Protein AF-A0A7W3X2L1-F1 (afdb_monomer_lite)

pLDDT: mean 86.13, std 17.61, range [21.73, 98.69]

Radius of gyration: 30.42 Å; chains: 1; bounding box: 72×75×90 Å

Foldseek 3Di:
DDDDDPDPPDADAPDPVVDPQDDLVRLVVLLVVCLPDFFWKFKAQDDDPDPQAHEYEFEFDFVDQCSLSSSVSVVVCQQPDDPPDPDHHFYWYDYNVGMIIGGVVVCVVVVHWGLKIFGFKAWFLDQVRRVCSRCVSSVNNVDDDDDDDDDDDTSVSLSVVVSVVSVCLQLCHDPVLFFRPADFAPAWDKDKRKDFQDDVHDRTTMMIIIITGIPHHDAFAFLDFQQKAKAKDFAQDLVRLLVRLVVLLVCLVPDDDRLSVLVSRLVRLVVCVVCVVNGPFMWMFIGRHSVRSSVRSVVVSVQSVPDDPPDWDWDADLRQTTFTPAFCQVFFFEEEAEDQDLQFAPFCRCVCRNVVVLVSVVSVQARLCLQQVVCLRHPDPVNCVVVVHDPVCSRCSSVPDASLSSLSNSLSLLQSLLCCCCPVWVFDGLEYEYDQSRLLSRCLRQQWFPRSNVVSVVSVPDCVRPPCFFDVVVLLCVVVQWAHCVGDDGDDDDDHTDDAQKWKWKWQAACVLQVVLCVVQVQKDFQEAFFRITIIIGRPVSNVVSCVVSVIDTDTPRDRGCWQHQSLVSCLVVQLVSQLGDTDPDHPPSYFYQAQPDLGRFDSDSNRSSNRSSCSGNHRGYVLLSLLSSVLVGHAEYEHSGAACPNQVSSVSSVVVCPSVVPRDDDDDHHHYQYLHHPPDDNSSSNSSRVSSSVSSVNRIDCVSVSSSSVVNSVCVVVVVPPVSPPPDPPPSDPDPDD

Secondary structure (DSSP, 8-state):
--------TTS-B--GGGSPPPPHHHHHHHHHHHHTS---EEEESS----TTSEEEEE---SSSTTHHHHHHHHHHHHTTS---STTPPPEEEEETTTEEEEEHHHHHHTT---SEEEEEEEEESSHHHHHHHHHHHTT-TT--PPP-----SSHHHHHHHHHHHHHHHHHTB-TTSSSB----TTPPPEEEEEEEPPSS--S--EEEEEEEE-S---PPPPS-BTTBEEEEEEESSHHHHHHHHHHHHHHHHT--SHHHHHHHHHHHHHHHHHHGGG-SEEEEEEESSHHHHHHHHHHHHHHHHTSPTTSPPEEE-TT--EEESS--TTS-EEEEE--TT---TTTTTTHHHHSHHHHHHHHHHS-HHHHHTHHHHS--HHHHHHTT--GGGGGGHHHHS-HHHHHHHHHHHHHHHHHIIIIIS----SEEEESTTHHHHHHHHTT-BS-TTHHHHHHHH-HIIIIISSTT-HHHHHHTTPPPTT--SSS-SSS-PPP--EEEEEES--HHHHHHHHTT-TTEEEEEEETTEEEEEEEHHHHHHHHHHTT--EEE------TTSGGGGGGHHHHHHHH--PBPSS--TTSEEE-SS-SSPPP-SHHHHHHHHHHHHHSPEEHHHHHHHHHHTT--EEEE-SSSSHHHHHHHHHHHH-TTTTTSSSS----EEEES--TTS-HHHHHHHHHHHHHHTT-----HHHHHHHHHHHHHHHTT--STT--S-----------

Sequence (739 aa):
MNLSPHVATGGALIDTAASKALSAAQLVDAVKARQVLPLRIAVLLKAPNMPEADMQFVTVDNSHKLGFEQALATAAKLLSAPEIEANQKCVIINLADTLWLLPALDAAKNALHPHAFINGVGIAANSQDAVNQALVHAKRAHLKPKVLQVNCECAKDKLRRLAALVTAIAQRQTLDGAEYWFCDFHQSRVAAFSNTFTQTAPQDAHQAIILTQGSAVIAAKPLLNQDRLWLPLGAESVNNLQAKLASTARIFSGLSTPLEGLNAIKRALSEYQANSASAPLTAVVMATSFAALKAELNAMAQFIEASEPNAPISYKTPAGSCFTSQPLGEQGLSFVYPGVGTVYPNMFKHLGHAFPALYSEFEKQGDLQAMLQSQLIYPTADENAANGKTSAAANVTAQSMSLSELAISGVGISYMLTKLLEKEFNIKPKLALGYSMGEASMWASLNVWQQPHSLIDATQTSSLFTQDISGALNCVRKDWQLTQANGQTGGHTNGQADEIVWNSFVTRATPNELTPHLKDFPRAYIAIIQGDTCVVAGCEASCKAMLKQAGKRGIASNKVTAMHTPPAMQIIEQVKQFYHQPLMANLPSEIKFITATEAEPIMLNPDAIAQSIADTFCHQLDFTQLIAKAYHHGSRLFVEIGADRQTSTLIDKILASQAPLQNVNNQPSPAHAIAINAKGADESISLLKCLAQLLSHRVSMSFAPFMDSIEQAIEGLSLGLDADLSQAAAHLISEGEPH

Structure (mmCIF, N/CA/C/O backbone):
data_AF-A0A7W3X2L1-F1
#
_entry.id   AF-A0A7W3X2L1-F1
#
loop_
_atom_site.group_PDB
_atom_site.id
_atom_site.type_symbol
_atom_site.label_atom_id
_atom_site.label_alt_id
_atom_site.label_comp_id
_atom_site.label_asym_id
_atom_site.label_entity_id
_atom_site.label_seq_id
_atom_site.pdbx_PDB_ins_code
_atom_site.Cartn_x
_atom_site.Cartn_y
_atom_site.Cartn_z
_atom_site.occupancy
_atom_site.B_iso_or_equiv
_atom_site.auth_seq_id
_atom_site.auth_comp_id
_atom_site.auth_asym_id
_atom_site.auth_atom_id
_atom_site.pdbx_PDB_model_num
ATOM 1 N N . MET A 1 1 ? -12.251 -13.230 33.558 1.00 28.59 1 MET A N 1
ATOM 2 C CA . MET A 1 1 ? -12.272 -12.773 34.965 1.00 28.59 1 MET A CA 1
ATOM 3 C C . MET A 1 1 ? -13.423 -11.797 35.108 1.00 28.59 1 MET A C 1
ATOM 5 O O . MET A 1 1 ? -13.534 -10.919 34.264 1.00 28.59 1 MET A O 1
ATOM 9 N N . ASN A 1 2 ? -14.293 -11.992 36.101 1.00 22.38 2 ASN A N 1
ATOM 10 C CA . ASN A 1 2 ? -15.423 -11.106 36.389 1.00 22.38 2 ASN A CA 1
ATOM 11 C C . ASN A 1 2 ? -14.915 -9.695 36.713 1.00 22.38 2 ASN A C 1
ATOM 13 O O . ASN A 1 2 ? -14.317 -9.493 37.767 1.00 22.38 2 ASN A O 1
ATOM 17 N N . LEU A 1 3 ? -15.152 -8.739 35.816 1.00 23.78 3 LEU A N 1
ATOM 18 C CA . LEU A 1 3 ? -14.972 -7.318 36.091 1.00 23.78 3 LEU A CA 1
ATOM 19 C C . LEU A 1 3 ? -16.314 -6.758 36.560 1.00 23.78 3 LEU A C 1
ATOM 21 O O . LEU A 1 3 ? -17.228 -6.534 35.770 1.00 23.78 3 LEU A O 1
ATOM 25 N N . SER A 1 4 ? -16.426 -6.565 37.870 1.00 21.73 4 SER A N 1
ATOM 26 C CA . SER A 1 4 ? -17.422 -5.677 38.462 1.00 21.73 4 SER A CA 1
ATOM 27 C C . SER A 1 4 ? -17.209 -4.250 37.931 1.00 21.73 4 SER A C 1
ATOM 29 O O . SER A 1 4 ? -16.056 -3.840 37.768 1.00 21.73 4 SER A O 1
ATOM 31 N N . PRO A 1 5 ? -18.272 -3.465 37.685 1.00 26.50 5 PRO A N 1
ATOM 32 C CA . PRO A 1 5 ? -18.123 -2.078 37.271 1.00 26.50 5 PRO A CA 1
ATOM 33 C C . PRO A 1 5 ? -17.517 -1.278 38.427 1.00 26.50 5 PRO A C 1
ATOM 35 O O . PRO A 1 5 ? -18.118 -1.143 39.495 1.00 26.50 5 PRO A O 1
ATOM 38 N N . HIS A 1 6 ? -16.309 -0.754 38.224 1.00 24.73 6 HIS A N 1
ATOM 39 C CA . HIS A 1 6 ? -15.724 0.229 39.125 1.00 24.73 6 HIS A CA 1
ATOM 40 C C . HIS A 1 6 ? -16.524 1.528 38.985 1.00 24.73 6 HIS A C 1
ATOM 42 O O . HIS A 1 6 ? -16.328 2.307 38.056 1.00 24.73 6 HIS A O 1
ATOM 48 N N . VAL A 1 7 ? -17.457 1.746 39.909 1.00 29.02 7 VAL A N 1
ATOM 49 C CA . VAL A 1 7 ? -18.088 3.049 40.110 1.00 29.02 7 VAL A CA 1
ATOM 50 C C . VAL A 1 7 ? -17.013 3.978 40.668 1.00 29.02 7 VAL A C 1
ATOM 52 O O . VAL A 1 7 ? -16.600 3.844 41.819 1.00 29.02 7 VAL A O 1
ATOM 55 N N . ALA A 1 8 ? -16.532 4.906 39.843 1.00 30.14 8 ALA A N 1
ATOM 56 C CA . ALA A 1 8 ? -15.744 6.040 40.299 1.00 30.14 8 ALA A CA 1
ATOM 57 C C . ALA A 1 8 ? -16.680 7.006 41.046 1.00 30.14 8 ALA A C 1
ATOM 59 O O . ALA A 1 8 ? -17.312 7.881 40.458 1.00 30.14 8 ALA A O 1
ATOM 60 N N . THR A 1 9 ? -16.827 6.812 42.354 1.00 33.28 9 THR A N 1
ATOM 61 C CA . THR A 1 9 ? -17.547 7.742 43.228 1.00 33.28 9 THR A CA 1
ATOM 62 C C . THR A 1 9 ? -16.667 8.965 43.487 1.00 33.28 9 THR A C 1
ATOM 64 O O . THR A 1 9 ? -15.757 8.903 44.314 1.00 33.28 9 THR A O 1
ATOM 67 N N . GLY A 1 10 ? -16.919 10.064 42.771 1.00 31.48 10 GLY A N 1
ATOM 68 C CA . GLY A 1 10 ? -16.218 11.335 42.998 1.00 31.48 10 GLY A CA 1
ATOM 69 C C . GLY A 1 10 ? -16.688 12.555 42.193 1.00 31.48 10 GLY A C 1
ATOM 70 O O . GLY A 1 10 ? -16.248 13.655 42.506 1.00 31.48 10 GLY A O 1
ATOM 71 N N . GLY A 1 11 ? -17.570 12.410 41.196 1.00 35.81 11 GLY A N 1
ATOM 72 C CA . GLY A 1 11 ? -18.118 13.539 40.426 1.00 35.81 11 GLY A CA 1
ATOM 73 C C . GLY A 1 11 ? -19.521 13.940 40.887 1.00 35.81 11 GLY A C 1
ATOM 74 O O . GLY A 1 11 ? -20.349 13.076 41.183 1.00 35.81 11 GLY A O 1
ATOM 75 N N . ALA A 1 12 ? -19.808 15.242 40.940 1.00 43.69 12 ALA A N 1
ATOM 76 C CA . ALA A 1 12 ? -21.160 15.737 41.177 1.00 43.69 12 ALA A CA 1
ATOM 77 C C . ALA A 1 12 ? -22.037 15.452 39.942 1.00 43.69 12 ALA A C 1
ATOM 79 O O . ALA A 1 12 ? -21.811 15.996 38.863 1.00 43.69 12 ALA A O 1
ATOM 80 N N . LEU A 1 13 ? -23.045 14.591 40.093 1.00 38.22 13 LEU A N 1
ATOM 81 C CA . LEU A 1 13 ? -24.112 14.434 39.104 1.00 38.22 13 LEU A CA 1
ATOM 82 C C . LEU A 1 13 ? -24.978 15.696 39.138 1.00 38.22 13 LEU A C 1
ATOM 84 O O . LEU A 1 13 ? -25.755 15.893 40.073 1.00 38.22 13 LEU A O 1
ATOM 88 N N . ILE A 1 14 ? -24.849 16.560 38.132 1.00 49.09 14 ILE A N 1
ATOM 89 C CA . ILE A 1 14 ? -25.796 17.658 37.944 1.00 49.09 14 ILE A CA 1
ATOM 90 C C . ILE A 1 14 ? -27.013 17.073 37.235 1.00 49.09 14 ILE A C 1
ATOM 92 O O . ILE A 1 14 ? -27.056 16.947 36.012 1.00 49.09 14 ILE A O 1
ATOM 96 N N . ASP A 1 15 ? -28.008 16.694 38.031 1.00 41.50 15 ASP A N 1
ATOM 97 C CA . ASP A 1 15 ? -29.305 16.299 37.511 1.00 41.50 15 ASP A CA 1
ATOM 98 C C . ASP A 1 15 ? -29.959 17.522 36.847 1.00 41.50 15 ASP A C 1
ATOM 100 O O . ASP A 1 15 ? -30.274 18.528 37.494 1.00 41.50 15 ASP A O 1
ATOM 104 N N . THR A 1 16 ? -30.143 17.459 35.526 1.00 44.12 16 THR A N 1
ATOM 105 C CA . THR A 1 16 ? -30.768 18.521 34.716 1.00 44.12 16 THR A CA 1
ATOM 106 C C . THR A 1 16 ? -32.163 18.926 35.214 1.00 44.12 16 THR A C 1
ATOM 108 O O . THR A 1 16 ? -32.656 19.990 34.845 1.00 44.12 16 THR A O 1
ATOM 111 N N . ALA A 1 17 ? -32.771 18.137 36.105 1.00 39.47 17 ALA A N 1
ATOM 112 C CA . ALA A 1 17 ? -34.051 18.417 36.743 1.00 39.47 17 ALA A CA 1
ATOM 113 C C . ALA A 1 17 ? -34.069 19.677 37.643 1.00 39.47 17 ALA A C 1
ATOM 115 O O . ALA A 1 17 ? -35.147 20.218 37.888 1.00 39.47 17 ALA A O 1
ATOM 116 N N . ALA A 1 18 ? -32.921 20.186 38.118 1.00 41.12 18 ALA A N 1
ATOM 117 C CA . ALA A 1 18 ? -32.883 21.329 39.046 1.00 41.12 18 ALA A CA 1
ATOM 118 C C . ALA A 1 18 ? -32.762 22.716 38.373 1.00 41.12 18 ALA A C 1
ATOM 120 O O . ALA A 1 18 ? -32.971 23.739 39.030 1.00 41.12 18 ALA A O 1
ATOM 121 N N . SER A 1 19 ? -32.465 22.788 37.068 1.00 54.69 19 SER A N 1
ATOM 122 C CA . SER A 1 19 ? -32.451 24.047 36.308 1.00 54.69 19 SER A CA 1
ATOM 123 C C . SER A 1 19 ? -33.634 24.089 35.348 1.00 54.69 19 SER A C 1
ATOM 125 O O . SER A 1 19 ? -33.839 23.156 34.576 1.00 54.69 19 SER A O 1
ATOM 127 N N . LYS A 1 20 ? -34.428 25.162 35.379 1.00 68.19 20 LYS A N 1
ATOM 128 C CA . LYS A 1 20 ? -35.581 25.310 34.482 1.00 68.19 20 LYS A CA 1
ATOM 129 C C . LYS A 1 20 ? -35.123 25.195 33.022 1.00 68.19 20 LYS A C 1
ATOM 131 O O . LYS A 1 20 ? -34.304 25.997 32.577 1.00 68.19 20 LYS A O 1
ATOM 136 N N . ALA A 1 21 ? -35.670 24.216 32.300 1.00 78.31 21 ALA A N 1
ATOM 137 C CA . ALA A 1 21 ? -35.414 23.998 30.880 1.00 78.31 21 ALA A CA 1
ATOM 138 C C . ALA A 1 21 ? -35.566 25.303 30.077 1.00 78.31 21 ALA A C 1
ATOM 140 O O . ALA A 1 21 ? -36.568 26.014 30.206 1.00 78.31 21 ALA A O 1
ATOM 141 N N . LEU A 1 22 ? -34.559 25.618 29.256 1.00 83.44 22 LEU A N 1
ATOM 142 C CA . LEU A 1 22 ? -34.570 26.802 28.399 1.00 83.44 22 LEU A CA 1
ATOM 143 C C . LEU A 1 22 ? -35.636 26.663 27.306 1.00 83.44 22 LEU A C 1
ATOM 145 O O . LEU A 1 22 ? -35.807 25.591 26.715 1.00 83.44 22 LEU A O 1
ATOM 149 N N . SER A 1 23 ? -36.327 27.765 27.010 1.00 86.25 23 SER A N 1
ATOM 150 C CA . SER A 1 23 ? -37.211 27.858 25.847 1.00 86.25 23 SER A CA 1
ATOM 151 C C . SER A 1 23 ? -36.409 27.822 24.539 1.00 86.25 23 SER A C 1
ATOM 153 O O . SER A 1 23 ? -35.204 28.079 24.527 1.00 86.25 23 SER A O 1
ATOM 155 N N . ALA A 1 24 ? -37.076 27.558 23.410 1.00 83.06 24 ALA A N 1
ATOM 156 C CA . ALA A 1 24 ? -36.426 27.582 22.096 1.00 83.06 24 ALA A CA 1
ATOM 157 C C . ALA A 1 24 ? -35.736 28.932 21.811 1.00 83.06 24 ALA A C 1
ATOM 159 O O . ALA A 1 24 ? -34.599 28.948 21.356 1.00 83.06 24 ALA A O 1
ATOM 160 N N . ALA A 1 25 ? -36.378 30.057 22.151 1.00 85.31 25 ALA A N 1
ATOM 161 C CA . ALA A 1 25 ? -35.789 31.389 21.998 1.00 85.31 25 ALA A CA 1
ATOM 162 C C . ALA A 1 25 ? -34.544 31.583 22.883 1.00 85.31 25 ALA A C 1
ATOM 164 O O . ALA A 1 25 ? -33.530 32.087 22.419 1.00 85.31 25 ALA A O 1
ATOM 165 N N . GLN A 1 26 ? -34.577 31.101 24.129 1.00 88.44 26 GLN A N 1
ATOM 166 C CA . GLN A 1 26 ? -33.418 31.184 25.023 1.00 88.44 26 GLN A CA 1
ATOM 167 C C . GLN A 1 26 ? -32.245 30.314 24.549 1.00 88.44 26 GLN A C 1
ATOM 169 O O . GLN A 1 26 ? -31.091 30.694 24.729 1.00 88.44 26 GLN A O 1
ATOM 174 N N . LEU A 1 27 ? -32.518 29.157 23.935 1.00 87.94 27 LEU A N 1
ATOM 175 C CA . LEU A 1 27 ? -31.484 28.331 23.304 1.00 87.94 27 LEU A CA 1
ATOM 176 C C . LEU A 1 27 ? -30.886 29.028 22.078 1.00 87.94 27 LEU A C 1
ATOM 178 O O . LEU A 1 27 ? -29.668 29.011 21.909 1.00 87.94 27 LEU A O 1
ATOM 182 N N . VAL A 1 28 ? -31.721 29.681 21.263 1.00 87.88 28 VAL A N 1
ATOM 183 C CA . VAL A 1 28 ? -31.266 30.494 20.126 1.00 87.88 28 VAL A CA 1
ATOM 184 C C . VAL A 1 28 ? -30.318 31.593 20.604 1.00 87.88 28 VAL A C 1
ATOM 186 O O . VAL A 1 28 ? -29.202 31.706 20.096 1.00 87.88 28 VAL A O 1
ATOM 189 N N . ASP A 1 29 ? -30.717 32.350 21.625 1.00 88.56 29 ASP A N 1
ATOM 190 C CA . ASP A 1 29 ? -29.898 33.419 22.201 1.00 88.56 29 ASP A CA 1
ATOM 191 C C . ASP A 1 29 ? -28.593 32.881 22.804 1.00 88.56 29 ASP A C 1
ATOM 193 O O . ASP A 1 29 ? -27.534 33.489 22.637 1.00 88.56 29 ASP A O 1
ATOM 197 N N . ALA A 1 30 ? -28.633 31.703 23.438 1.00 87.62 30 ALA A N 1
ATOM 198 C CA . ALA A 1 30 ? -27.438 31.045 23.958 1.00 87.62 30 ALA A CA 1
ATOM 199 C C . ALA A 1 30 ? -26.441 30.689 22.841 1.00 87.62 30 ALA A C 1
ATOM 201 O O . ALA A 1 30 ? -25.240 30.892 23.017 1.00 87.62 30 ALA A O 1
ATOM 202 N N . VAL A 1 31 ? -26.907 30.207 21.683 1.00 88.00 31 VAL A N 1
ATOM 203 C CA . VAL A 1 31 ? -26.037 29.939 20.522 1.00 88.00 31 VAL A CA 1
ATOM 204 C C . VAL A 1 31 ? -25.499 31.243 19.925 1.00 88.00 31 VAL A C 1
ATOM 206 O O . VAL A 1 31 ? -24.300 31.329 19.650 1.00 88.00 31 VAL A O 1
ATOM 209 N N . LYS A 1 32 ? -26.331 32.285 19.789 1.00 88.69 32 LYS A N 1
ATOM 210 C CA . LYS A 1 32 ? -25.902 33.611 19.296 1.00 88.69 32 LYS A CA 1
ATOM 211 C C . LYS A 1 32 ? -24.817 34.227 20.179 1.00 88.69 32 LYS A C 1
ATOM 213 O O . LYS A 1 32 ? -23.810 34.712 19.668 1.00 88.69 32 LYS A O 1
ATOM 218 N N . ALA A 1 33 ? -24.956 34.124 21.501 1.00 87.75 33 ALA A N 1
ATOM 219 C CA . ALA A 1 33 ? -23.940 34.577 22.451 1.00 87.75 33 ALA A CA 1
ATOM 220 C C . ALA A 1 33 ? -22.600 33.830 22.300 1.00 87.75 33 ALA A C 1
ATOM 222 O O . ALA A 1 33 ? -21.547 34.365 22.639 1.00 87.75 33 ALA A O 1
ATOM 223 N N . ARG A 1 34 ? -22.609 32.601 21.769 1.00 85.44 34 ARG A N 1
ATOM 224 C CA . ARG A 1 34 ? -21.389 31.836 21.467 1.00 85.44 34 ARG A CA 1
ATOM 225 C C . ARG A 1 34 ? -20.758 32.184 20.139 1.00 85.44 34 ARG A C 1
ATOM 227 O O . ARG A 1 34 ? -19.545 32.080 20.019 1.00 85.44 34 ARG A O 1
ATOM 234 N N . GLN A 1 35 ? -21.553 32.605 19.166 1.00 85.94 35 GLN A N 1
ATOM 235 C CA . GLN A 1 35 ? -21.074 32.956 17.833 1.00 85.94 35 GLN A CA 1
ATOM 236 C C . GLN A 1 35 ? -20.128 34.170 17.830 1.00 85.94 35 GLN A C 1
ATOM 238 O O . GLN A 1 35 ? -19.362 34.348 16.889 1.00 85.94 35 GLN A O 1
ATOM 243 N N . VAL A 1 36 ? -20.164 34.989 18.886 1.00 84.44 36 VAL A N 1
ATOM 244 C CA . VAL A 1 36 ? -19.294 36.164 19.055 1.00 84.44 36 VAL A CA 1
ATOM 245 C C . VAL A 1 36 ? -17.996 35.873 19.821 1.00 84.44 36 VAL A C 1
ATOM 247 O O . VAL A 1 36 ? -17.160 36.763 19.955 1.00 84.44 36 VAL A O 1
ATOM 250 N N . LEU A 1 37 ? -17.807 34.650 20.331 1.00 82.06 37 LEU A N 1
ATOM 251 C CA . LEU A 1 37 ? -16.634 34.254 21.115 1.00 82.06 37 LEU A CA 1
ATOM 252 C C . LEU A 1 37 ? -15.780 33.248 20.337 1.00 82.06 37 LEU A C 1
ATOM 254 O O . LEU A 1 37 ? -16.338 32.347 19.718 1.00 82.06 37 LEU A O 1
ATOM 258 N N . PRO A 1 38 ? -14.437 33.314 20.415 1.00 77.62 38 PRO A N 1
ATOM 259 C CA . PRO A 1 38 ? -13.596 32.285 19.821 1.00 77.62 38 PRO A CA 1
ATOM 260 C C . PRO A 1 38 ? -13.904 30.926 20.459 1.00 77.62 38 PRO A C 1
ATOM 262 O O . PRO A 1 38 ? -13.758 30.742 21.667 1.00 77.62 38 PRO A O 1
ATOM 265 N N . LEU A 1 39 ? -14.315 29.964 19.636 1.00 83.56 39 LEU A N 1
ATOM 266 C CA . LEU A 1 39 ? -14.680 28.625 20.082 1.00 83.56 39 LEU A CA 1
ATOM 267 C C . LEU A 1 39 ? -13.577 27.630 19.721 1.00 83.56 39 LEU A C 1
ATOM 269 O O . LEU A 1 39 ? -13.224 27.498 18.552 1.00 83.56 39 LEU A O 1
ATOM 273 N N . ARG A 1 40 ? -13.029 26.939 20.726 1.00 87.31 40 ARG A N 1
ATOM 274 C CA . ARG A 1 40 ? -12.142 25.779 20.546 1.00 87.31 40 ARG A CA 1
ATOM 275 C C . ARG A 1 40 ? -12.368 24.777 21.669 1.00 87.31 40 ARG A C 1
ATOM 277 O O . ARG A 1 40 ? -11.725 24.848 22.716 1.00 87.31 40 ARG A O 1
ATOM 284 N N . ILE A 1 41 ? -13.295 23.853 21.453 1.00 94.69 41 ILE A N 1
ATOM 285 C CA . ILE A 1 41 ? -13.594 22.781 22.409 1.00 94.69 41 ILE A CA 1
ATOM 286 C C . ILE A 1 41 ? -12.997 21.489 21.863 1.00 94.69 41 ILE A C 1
ATOM 288 O O . ILE A 1 41 ? -13.324 21.083 20.749 1.00 94.69 41 ILE A O 1
ATOM 292 N N . ALA A 1 42 ? -12.116 20.858 22.633 1.00 96.25 42 ALA A N 1
ATOM 293 C CA . ALA A 1 42 ? -11.608 19.529 22.333 1.00 96.25 42 ALA A CA 1
ATOM 294 C C . ALA A 1 42 ? -12.703 18.487 22.595 1.00 96.25 42 ALA A C 1
ATOM 296 O O . ALA A 1 42 ? -13.386 18.541 23.616 1.00 96.25 42 ALA A O 1
ATOM 297 N N . VAL A 1 43 ? -12.856 17.545 21.664 1.00 97.19 43 VAL A N 1
ATOM 298 C CA . VAL A 1 43 ? -13.843 16.464 21.731 1.00 97.19 43 VAL A CA 1
ATOM 299 C C . VAL A 1 43 ? -13.121 15.122 21.745 1.00 97.19 43 VAL A C 1
ATOM 301 O O . VAL A 1 43 ? -12.318 14.832 20.851 1.00 97.19 43 VAL A O 1
ATOM 304 N N . LEU A 1 44 ? -13.409 14.293 22.748 1.00 96.06 44 LEU A N 1
ATOM 305 C CA . LEU A 1 44 ? -12.866 12.946 22.880 1.00 96.06 44 LEU A CA 1
ATOM 306 C C . LEU A 1 44 ? -13.980 11.896 22.929 1.00 96.06 44 LEU A C 1
ATOM 308 O O . LEU A 1 44 ? -15.035 12.114 23.519 1.00 96.06 44 LEU A O 1
ATOM 312 N N . LEU A 1 45 ? -13.711 10.739 22.318 1.00 93.00 45 LEU A N 1
ATOM 313 C CA . LEU A 1 45 ? -14.589 9.560 22.345 1.00 93.00 45 LEU A CA 1
ATOM 314 C C . LEU A 1 45 ? -14.370 8.683 23.588 1.00 93.00 45 LEU A C 1
ATOM 316 O O . LEU A 1 45 ? -15.192 7.829 23.896 1.00 93.00 45 LEU A O 1
ATOM 320 N N . LYS A 1 46 ? -13.252 8.878 24.295 1.00 90.81 46 LYS A N 1
ATOM 321 C CA . LYS A 1 46 ? -12.890 8.157 25.520 1.00 90.81 46 LYS A CA 1
ATOM 322 C C . LYS A 1 46 ? -12.579 9.154 26.630 1.00 90.81 46 LYS A C 1
ATOM 324 O O . LYS A 1 46 ? -12.164 10.280 26.344 1.00 90.81 46 LYS A O 1
ATOM 329 N N . ALA A 1 47 ? -12.760 8.720 27.875 1.00 91.00 47 ALA A N 1
ATOM 330 C CA . ALA A 1 47 ? -12.445 9.527 29.044 1.00 91.00 47 ALA A CA 1
ATOM 331 C C . ALA A 1 47 ? -10.963 9.956 29.016 1.00 91.00 47 ALA A C 1
ATOM 333 O O . ALA A 1 47 ? -10.093 9.100 28.830 1.00 91.00 47 ALA A O 1
ATOM 334 N N . PRO A 1 48 ? -10.654 11.254 29.172 1.00 90.19 48 PRO A N 1
ATOM 335 C CA . PRO A 1 48 ? -9.275 11.718 29.253 1.00 90.19 48 PRO A CA 1
ATOM 336 C C . PRO A 1 48 ? -8.631 11.274 30.571 1.00 90.19 48 PRO A C 1
ATOM 338 O O . PRO A 1 48 ? -9.258 11.315 31.630 1.00 90.19 48 PRO A O 1
ATOM 341 N N . ASN A 1 49 ? -7.353 10.896 30.520 1.00 88.38 49 ASN A N 1
ATOM 342 C CA . ASN A 1 49 ? -6.580 10.583 31.719 1.00 88.38 49 ASN A CA 1
ATOM 343 C C . ASN A 1 49 ? -6.131 11.879 32.419 1.00 88.38 49 ASN A C 1
ATOM 345 O O . ASN A 1 49 ? -5.008 12.339 32.228 1.00 88.38 49 ASN A O 1
ATOM 349 N N . MET A 1 50 ? -7.039 12.492 33.180 1.00 86.56 50 MET A N 1
ATOM 350 C CA . MET A 1 50 ? -6.796 13.707 33.965 1.00 86.56 50 MET A CA 1
ATOM 351 C C . MET A 1 50 ? -7.402 13.560 35.370 1.00 86.56 50 MET A C 1
ATOM 353 O O . MET A 1 50 ? -8.516 14.025 35.608 1.00 86.56 50 MET A O 1
ATOM 357 N N . PRO A 1 51 ? -6.700 12.908 36.313 1.00 78.44 51 PRO A N 1
ATOM 358 C CA . PRO A 1 51 ? -7.242 12.613 37.642 1.00 78.44 51 PRO A CA 1
ATOM 359 C C . PRO A 1 51 ? -7.525 13.866 38.488 1.00 78.44 51 PRO A C 1
ATOM 361 O O . PRO A 1 51 ? -8.355 13.822 39.391 1.00 78.44 51 PRO A O 1
ATOM 364 N N . GLU A 1 52 ? -6.861 14.987 38.198 1.00 81.31 52 GLU A N 1
ATOM 365 C CA . GLU A 1 52 ? -7.047 16.251 38.920 1.00 81.31 52 GLU A CA 1
ATOM 366 C C . GLU A 1 52 ? -8.136 17.154 38.322 1.00 81.31 52 GLU A C 1
ATOM 368 O O . GLU A 1 52 ? -8.420 18.209 38.889 1.00 81.31 52 GLU A O 1
ATOM 373 N N . ALA A 1 53 ? -8.755 16.763 37.204 1.00 84.25 53 ALA A N 1
ATOM 374 C CA . ALA A 1 53 ? -9.807 17.539 36.556 1.00 84.25 53 ALA A CA 1
ATOM 375 C C . ALA A 1 53 ? -11.139 17.486 37.320 1.00 84.25 53 ALA A C 1
ATOM 377 O O . ALA A 1 53 ? -11.461 16.503 37.986 1.00 84.25 53 ALA A O 1
ATOM 378 N N . ASP A 1 54 ? -11.936 18.543 37.185 1.00 88.81 54 ASP A N 1
ATOM 379 C CA . ASP A 1 54 ? -13.318 18.568 37.650 1.00 88.81 54 ASP A CA 1
ATOM 380 C C . ASP A 1 54 ? -14.234 17.953 36.580 1.00 88.81 54 ASP A C 1
ATOM 382 O O . ASP A 1 54 ? -14.435 18.531 35.508 1.00 88.81 54 ASP A O 1
ATOM 386 N N . MET A 1 55 ? -14.753 16.752 36.848 1.00 90.25 55 MET A N 1
ATOM 387 C CA . MET A 1 55 ? -15.622 16.025 35.921 1.00 90.25 55 MET A CA 1
ATOM 388 C C . MET A 1 55 ? -17.095 16.346 36.181 1.00 90.25 55 MET A C 1
ATOM 390 O O . MET A 1 55 ? -17.651 15.991 37.221 1.00 90.25 55 MET A O 1
ATOM 394 N N . GLN A 1 56 ? -17.736 16.954 35.188 1.00 92.75 56 GLN A N 1
ATOM 395 C CA . GLN A 1 56 ? -19.147 17.326 35.196 1.00 92.75 56 GLN A CA 1
ATOM 396 C C . GLN A 1 56 ? -19.935 16.416 34.249 1.00 92.75 56 GLN A C 1
ATOM 398 O O . GLN A 1 56 ? -19.556 16.229 33.092 1.00 92.75 56 GLN A O 1
ATOM 403 N N . PHE A 1 57 ? -21.052 15.861 34.717 1.00 93.38 57 PHE A N 1
ATOM 404 C CA . PHE A 1 57 ? -21.891 14.952 33.931 1.00 93.38 57 PHE A CA 1
ATOM 405 C C . PHE A 1 57 ? -23.159 15.666 33.468 1.00 93.38 57 PHE A C 1
ATOM 407 O O . PHE A 1 57 ? -23.906 16.206 34.281 1.00 93.38 57 PHE A O 1
ATOM 414 N N . VAL A 1 58 ? -23.405 15.656 32.158 1.00 93.81 58 VAL A N 1
ATOM 415 C CA . VAL A 1 58 ? -24.589 16.253 31.528 1.00 93.81 58 VAL A CA 1
ATOM 416 C C . VAL A 1 58 ? -25.399 15.151 30.859 1.00 93.81 58 VAL A C 1
ATOM 418 O O . VAL A 1 58 ? -24.924 14.478 29.944 1.00 93.81 58 VAL A O 1
ATOM 421 N N . THR A 1 59 ? -26.640 14.972 31.300 1.00 92.56 59 THR A N 1
ATOM 422 C CA . THR A 1 59 ? -27.575 13.992 30.736 1.00 92.56 59 THR A CA 1
ATOM 423 C C . THR A 1 59 ? -28.305 14.554 29.510 1.00 92.56 59 THR A C 1
ATOM 425 O O . THR A 1 59 ? -28.383 15.766 29.301 1.00 92.56 59 THR A O 1
ATOM 428 N N . VAL A 1 60 ? -28.844 13.664 28.669 1.00 91.81 60 VAL A N 1
ATOM 429 C CA . VAL A 1 60 ? -29.724 14.031 27.546 1.00 91.81 60 VAL A CA 1
ATOM 430 C C . VAL A 1 60 ? -31.134 13.534 27.839 1.00 91.81 60 VAL A C 1
ATOM 432 O O . VAL A 1 60 ? -31.375 12.326 27.855 1.00 91.81 60 VAL A O 1
ATOM 435 N N . ASP A 1 61 ? -32.065 14.465 28.043 1.00 89.56 61 ASP A N 1
ATOM 436 C CA . ASP A 1 61 ? -33.478 14.153 28.262 1.00 89.56 61 ASP A CA 1
ATOM 437 C C . ASP A 1 61 ? -34.164 13.762 26.942 1.00 89.56 61 ASP A C 1
ATOM 439 O O . ASP A 1 61 ? -34.347 14.580 26.042 1.00 89.56 61 ASP A O 1
ATOM 443 N N . ASN A 1 62 ? -34.559 12.493 26.820 1.00 86.06 62 ASN A N 1
ATOM 444 C CA . ASN A 1 62 ? -35.274 11.994 25.642 1.00 86.06 62 ASN A CA 1
ATOM 445 C C . ASN A 1 62 ? -36.771 12.303 25.650 1.00 86.06 62 ASN A C 1
ATOM 447 O O . ASN A 1 62 ? -37.406 12.200 24.602 1.00 86.06 62 ASN A O 1
ATOM 451 N N . SER A 1 63 ? -37.341 12.659 26.803 1.00 84.56 63 SER A N 1
ATOM 452 C CA . SER A 1 63 ? -38.753 13.026 26.911 1.00 84.56 63 SER A CA 1
ATOM 453 C C . SER A 1 63 ? -39.016 14.438 26.377 1.00 84.56 63 SER A C 1
ATOM 455 O O . SER A 1 63 ? -40.113 14.736 25.899 1.00 84.56 63 SER A O 1
ATOM 457 N N . HIS A 1 64 ? -37.990 15.296 26.380 1.00 83.69 64 HIS A N 1
ATOM 458 C CA . HIS A 1 64 ? -38.065 16.660 25.879 1.00 83.69 64 HIS A CA 1
ATOM 459 C C . HIS A 1 64 ? -37.595 16.767 24.417 1.00 83.69 64 HIS A C 1
ATOM 461 O O . HIS A 1 64 ? -36.478 16.389 24.065 1.00 83.69 64 HIS A O 1
ATOM 467 N N . LYS A 1 65 ? -38.408 17.386 23.546 1.00 80.50 65 LYS A N 1
ATOM 468 C CA . LYS A 1 65 ? -38.106 17.540 22.100 1.00 80.50 65 LYS A CA 1
ATOM 469 C C . LYS A 1 65 ? -36.784 18.265 21.802 1.00 80.50 65 LYS A C 1
ATOM 471 O O . LYS A 1 65 ? -36.179 18.028 20.758 1.00 80.50 65 LYS A O 1
ATOM 476 N N . LEU A 1 66 ? -36.365 19.149 22.710 1.00 86.75 66 LEU A N 1
ATOM 477 C CA . LEU A 1 66 ? -35.118 19.927 22.638 1.00 86.75 66 LEU A CA 1
ATOM 478 C C . LEU A 1 66 ? -34.034 19.436 23.615 1.00 86.75 66 LEU A C 1
ATOM 480 O O . LEU A 1 66 ? -33.135 20.196 23.966 1.00 86.75 66 LEU A O 1
ATOM 484 N N . GLY A 1 67 ? -34.140 18.206 24.132 1.00 90.00 67 GLY A N 1
ATOM 485 C CA . GLY A 1 67 ? -33.227 17.710 25.169 1.00 90.00 67 GLY A CA 1
ATOM 486 C C . GLY A 1 67 ? -31.758 17.664 24.734 1.00 90.00 67 GLY A C 1
ATOM 487 O O . GLY A 1 67 ? -30.866 17.898 25.544 1.00 90.00 67 GLY A O 1
ATOM 488 N N . PHE A 1 68 ? -31.487 17.447 23.443 1.00 92.12 68 PHE A N 1
ATOM 489 C CA . PHE A 1 68 ? -30.130 17.489 22.887 1.00 92.12 68 PHE A CA 1
ATOM 490 C C . PHE A 1 68 ? -29.563 18.915 22.894 1.00 92.12 68 PHE A C 1
ATOM 492 O O . PHE A 1 68 ? -28.445 19.148 23.349 1.00 92.12 68 PHE A O 1
ATOM 499 N N . GLU A 1 69 ? -30.353 19.880 22.427 1.00 91.94 69 GLU A N 1
ATOM 500 C CA . GLU A 1 69 ? -29.983 21.291 22.369 1.00 91.94 69 GLU A CA 1
ATOM 501 C C . GLU A 1 69 ? -29.787 21.872 23.778 1.00 91.94 69 GLU A C 1
ATOM 503 O O . GLU A 1 69 ? -28.841 22.625 24.015 1.00 91.94 69 GLU A O 1
ATOM 508 N N . GLN A 1 70 ? -30.626 21.464 24.736 1.00 91.75 70 GLN A N 1
ATOM 509 C CA . GLN A 1 70 ? -30.464 21.800 26.152 1.00 91.75 70 GLN A CA 1
ATOM 510 C C . GLN A 1 70 ? -29.163 21.237 26.727 1.00 91.75 70 GLN A C 1
ATOM 512 O O . GLN A 1 70 ? -28.434 21.969 27.395 1.00 91.75 70 GLN A O 1
ATOM 517 N N . ALA A 1 71 ? -28.835 19.976 26.438 1.00 92.94 71 ALA A N 1
ATOM 518 C CA . ALA A 1 71 ? -27.599 19.361 26.909 1.00 92.94 71 ALA A CA 1
ATOM 519 C C . ALA A 1 71 ? -26.354 20.077 26.350 1.00 92.94 71 ALA A C 1
ATOM 521 O O . ALA A 1 71 ? -25.429 20.381 27.103 1.00 92.94 71 ALA A O 1
ATOM 522 N N . LEU A 1 72 ? -26.354 20.443 25.061 1.00 92.31 72 LEU A N 1
ATOM 523 C CA . LEU A 1 72 ? -25.274 21.234 24.458 1.00 92.31 72 LEU A CA 1
ATOM 524 C C . LEU A 1 72 ? -25.152 22.638 25.068 1.00 92.31 72 LEU A C 1
ATOM 526 O O . LEU A 1 72 ? -24.038 23.095 25.325 1.00 92.31 72 LEU A O 1
ATOM 530 N N . ALA A 1 73 ? -26.271 23.325 25.316 1.00 90.50 73 ALA A N 1
ATOM 531 C CA . ALA A 1 73 ? -26.263 24.649 25.940 1.00 90.50 73 ALA A CA 1
ATOM 532 C C . ALA A 1 73 ? -25.727 24.599 27.382 1.00 90.50 73 ALA A C 1
ATOM 534 O O . ALA A 1 73 ? -24.911 25.441 27.768 1.00 90.50 73 ALA A O 1
ATOM 535 N N . THR A 1 74 ? -26.131 23.586 28.154 1.00 91.81 74 THR A N 1
ATOM 536 C CA . THR A 1 74 ? -25.625 23.329 29.510 1.00 91.81 74 THR A CA 1
ATOM 537 C C . THR A 1 74 ? -24.130 23.030 29.488 1.00 91.81 74 THR A C 1
ATOM 539 O O . THR A 1 74 ? -23.376 23.667 30.224 1.00 91.81 74 THR A O 1
ATOM 542 N N . ALA A 1 75 ? -23.682 22.140 28.597 1.00 91.81 75 ALA A N 1
ATOM 543 C CA . ALA A 1 75 ? -22.269 21.818 28.444 1.00 91.81 75 ALA A CA 1
ATOM 544 C C . ALA A 1 75 ? -21.441 23.061 28.085 1.00 91.81 75 ALA A C 1
ATOM 546 O O . ALA A 1 75 ? -20.438 23.361 28.728 1.00 91.81 75 ALA A O 1
ATOM 547 N N . ALA A 1 76 ? -21.897 23.853 27.111 1.00 88.88 76 ALA A N 1
ATOM 548 C CA . ALA A 1 76 ? -21.221 25.089 26.746 1.00 88.88 76 ALA A CA 1
ATOM 549 C C . ALA A 1 76 ? -21.119 26.044 27.944 1.00 88.88 76 ALA A C 1
ATOM 551 O O . ALA A 1 76 ? -20.043 26.576 28.210 1.00 88.88 76 ALA A O 1
ATOM 552 N N . LYS A 1 77 ? -22.216 26.264 28.684 1.00 88.12 77 LYS A N 1
ATOM 553 C CA . LYS A 1 77 ? -22.240 27.138 29.868 1.00 88.12 77 LYS A CA 1
ATOM 554 C C . LYS A 1 77 ? -21.220 26.701 30.923 1.00 88.12 77 LYS A C 1
ATOM 556 O O . LYS A 1 77 ? -20.484 27.551 31.414 1.00 88.12 77 LYS A O 1
ATOM 561 N N . LEU A 1 78 ? -21.159 25.407 31.232 1.00 88.88 78 LEU A N 1
ATOM 562 C CA . LEU A 1 78 ? -20.208 24.843 32.193 1.00 88.88 78 LEU A CA 1
ATOM 563 C C . LEU A 1 78 ? -18.750 25.031 31.741 1.00 88.88 78 LEU A C 1
ATOM 565 O O . LEU A 1 78 ? -17.923 25.447 32.543 1.00 88.88 78 LEU A O 1
ATOM 569 N N . LEU A 1 79 ? -18.452 24.854 30.447 1.00 87.56 79 LEU A N 1
ATOM 570 C CA . LEU A 1 79 ? -17.117 25.103 29.871 1.00 87.56 79 LEU A CA 1
ATOM 571 C C . LEU A 1 79 ? -16.702 26.582 29.844 1.00 87.56 79 LEU A C 1
ATOM 573 O O . LEU A 1 79 ? -15.621 26.905 29.359 1.00 87.56 79 LEU A O 1
ATOM 577 N N . SER A 1 80 ? -17.566 27.518 30.236 1.00 78.75 80 SER A N 1
ATOM 578 C CA . SER A 1 80 ? -17.262 28.958 30.164 1.00 78.75 80 SER A CA 1
ATOM 579 C C . SER A 1 80 ? -17.670 29.728 31.398 1.00 78.75 80 SER A C 1
ATOM 581 O O . SER A 1 80 ? -17.798 30.951 31.339 1.00 78.75 80 SER A O 1
ATOM 583 N N . ALA A 1 81 ? -17.881 29.023 32.508 1.00 68.25 81 ALA A N 1
ATOM 584 C CA . ALA A 1 81 ? -17.881 29.670 33.803 1.00 68.25 81 ALA A CA 1
ATOM 585 C C . ALA A 1 81 ? -16.550 30.446 33.945 1.00 68.25 81 ALA A C 1
ATOM 587 O O . ALA A 1 81 ? -15.500 29.877 33.643 1.00 68.25 81 ALA A O 1
ATOM 588 N N . PRO A 1 82 ? -16.584 31.748 34.287 1.00 55.00 82 PRO A N 1
ATOM 589 C CA . PRO A 1 82 ? -15.379 32.566 34.365 1.00 55.00 82 PRO A CA 1
ATOM 590 C C . PRO A 1 82 ? -14.375 31.968 35.356 1.00 55.00 82 PRO A C 1
ATOM 592 O O . PRO A 1 82 ? -14.776 31.498 36.419 1.00 55.00 82 PRO A O 1
ATOM 595 N N . GLU A 1 83 ? -13.087 32.027 35.000 1.00 52.31 83 GLU A N 1
ATOM 596 C CA . GLU A 1 83 ? -11.954 31.711 35.878 1.00 52.31 83 GLU A CA 1
ATOM 597 C C . GLU A 1 83 ? -11.964 32.685 37.065 1.00 52.31 83 GLU A C 1
ATOM 599 O O . GLU A 1 83 ? -11.422 33.790 37.002 1.00 52.31 83 GLU A O 1
ATOM 604 N N . ILE A 1 84 ? -12.641 32.313 38.146 1.00 43.97 84 ILE A N 1
ATOM 605 C CA . ILE A 1 84 ? -12.578 33.039 39.410 1.00 43.97 84 ILE A CA 1
ATOM 606 C C . ILE A 1 84 ? -11.599 32.243 40.276 1.00 43.97 84 ILE A C 1
ATOM 608 O O . ILE A 1 84 ? -11.982 31.249 40.878 1.00 43.97 84 ILE A O 1
ATOM 612 N N . GLU A 1 85 ? -10.341 32.708 40.285 1.00 44.56 85 GLU A N 1
ATOM 613 C CA . GLU A 1 85 ? -9.162 32.255 41.058 1.00 44.56 85 GLU A CA 1
ATOM 614 C C . GLU A 1 85 ? -8.110 31.404 40.316 1.00 44.56 85 GLU A C 1
ATOM 616 O O . GLU A 1 85 ? -8.398 30.480 39.561 1.00 44.56 85 GLU A O 1
ATOM 621 N N . ALA A 1 86 ? -6.836 31.706 40.602 1.00 46.75 86 ALA A N 1
ATOM 622 C CA . ALA A 1 86 ? -5.625 31.174 39.966 1.00 46.75 86 ALA A CA 1
ATOM 623 C C . ALA A 1 86 ? -5.331 29.675 40.231 1.00 46.75 86 ALA A C 1
ATOM 625 O O . ALA A 1 86 ? -4.214 29.225 39.993 1.00 46.75 86 ALA A O 1
ATOM 626 N N . ASN A 1 87 ? -6.305 28.911 40.735 1.00 52.69 87 ASN A N 1
ATOM 627 C CA . ASN A 1 87 ? -6.133 27.528 41.195 1.00 52.69 87 ASN A CA 1
ATOM 628 C C . ASN A 1 87 ? -7.286 26.586 40.782 1.00 52.69 87 ASN A C 1
ATOM 630 O O . ASN A 1 87 ? -7.429 25.500 41.346 1.00 52.69 87 ASN A O 1
ATOM 634 N N . GLN A 1 88 ? -8.141 26.991 39.835 1.00 63.44 88 GLN A N 1
ATOM 635 C CA . GLN A 1 88 ? -9.293 26.182 39.440 1.00 63.44 88 GLN A CA 1
ATOM 636 C C . GLN A 1 88 ? -8.887 25.022 38.513 1.00 63.44 88 GLN A C 1
ATOM 638 O O . GLN A 1 88 ? -8.127 25.186 37.558 1.00 63.44 88 GLN A O 1
ATOM 643 N N . LYS A 1 89 ? -9.399 23.826 38.826 1.00 69.88 89 LYS A N 1
ATOM 644 C CA . LYS A 1 89 ? -9.176 22.580 38.079 1.00 69.88 89 LYS A CA 1
ATOM 645 C C . LYS A 1 89 ? -9.773 22.670 36.671 1.00 69.88 89 LYS A C 1
ATOM 647 O O . LYS A 1 89 ? -10.829 23.268 36.486 1.00 69.88 89 LYS A O 1
ATOM 652 N N . CYS A 1 90 ? -9.129 22.026 35.694 1.00 83.06 90 CYS A N 1
ATOM 653 C CA . CYS A 1 90 ? -9.673 21.890 34.340 1.00 83.06 90 CYS A CA 1
ATOM 654 C C . CYS A 1 90 ? -11.060 21.230 34.394 1.00 83.06 90 CYS A C 1
ATOM 656 O O . CYS A 1 90 ? -11.193 20.148 34.967 1.00 83.06 90 CYS A O 1
ATOM 658 N N . VAL A 1 91 ? -12.074 21.870 33.806 1.00 89.62 91 VAL A N 1
ATOM 659 C CA . VAL A 1 91 ? -13.436 21.327 33.734 1.00 89.62 91 VAL A CA 1
ATOM 660 C C . VAL A 1 91 ? -13.557 20.417 32.517 1.00 89.62 91 VAL A C 1
ATOM 662 O O . VAL A 1 91 ? -13.300 20.829 31.384 1.00 89.62 91 VAL A O 1
ATOM 665 N N . ILE A 1 92 ? -13.999 19.185 32.752 1.00 92.88 92 ILE A N 1
ATOM 666 C CA . ILE A 1 92 ? -14.243 18.180 31.722 1.00 92.88 92 ILE A CA 1
ATOM 667 C C . ILE A 1 92 ? -15.706 17.778 31.789 1.00 92.88 92 ILE A C 1
ATOM 669 O O . ILE A 1 92 ? -16.214 17.410 32.844 1.00 92.88 92 ILE A O 1
ATOM 673 N N . ILE A 1 93 ? -16.382 17.815 30.648 1.00 95.38 93 ILE A N 1
ATOM 674 C CA . ILE A 1 93 ? -17.791 17.458 30.553 1.00 95.38 93 ILE A CA 1
ATOM 675 C C . ILE A 1 93 ? -17.937 16.097 29.909 1.00 95.38 93 ILE A C 1
ATOM 677 O O . ILE A 1 93 ? -17.567 15.915 28.752 1.00 95.38 93 ILE A O 1
ATOM 681 N N . ASN A 1 94 ? -18.545 15.172 30.638 1.00 95.81 94 ASN A N 1
ATOM 682 C CA . ASN A 1 94 ? -19.112 13.957 30.088 1.00 95.81 94 ASN A CA 1
ATOM 683 C C . ASN A 1 94 ? -20.542 14.261 29.617 1.00 95.81 94 ASN A C 1
ATOM 685 O O . ASN A 1 94 ? -21.416 14.608 30.412 1.00 95.81 94 ASN A O 1
ATOM 689 N N . LEU A 1 95 ? -20.776 14.148 28.312 1.00 94.62 95 LEU A N 1
ATOM 690 C CA . LEU A 1 95 ? -22.085 14.309 27.694 1.00 94.62 95 LEU A CA 1
ATOM 691 C C . LEU A 1 95 ? -22.713 12.926 27.480 1.00 94.62 95 LEU A C 1
ATOM 693 O O . LEU A 1 95 ? -22.427 12.255 26.483 1.00 94.62 95 LEU A O 1
ATOM 697 N N . ALA A 1 96 ? -23.556 12.519 28.432 1.00 91.62 96 ALA A N 1
ATOM 698 C CA . ALA A 1 96 ? -24.307 11.261 28.471 1.00 91.62 96 ALA A CA 1
ATOM 699 C C . ALA A 1 96 ? -23.476 10.016 28.098 1.00 91.62 96 ALA A C 1
ATOM 701 O O . ALA A 1 96 ? -23.879 9.227 27.239 1.00 91.62 96 ALA A O 1
ATOM 702 N N . ASP A 1 97 ? -22.288 9.892 28.694 1.00 89.50 97 ASP A N 1
ATOM 703 C CA . ASP A 1 97 ? -21.306 8.813 28.509 1.00 89.50 97 ASP A CA 1
ATOM 704 C C . ASP A 1 97 ? -20.906 8.559 27.052 1.00 89.50 97 ASP A C 1
ATOM 706 O O . ASP A 1 97 ? -20.445 7.480 26.688 1.00 89.50 97 ASP A O 1
ATOM 710 N N . THR A 1 98 ? -21.091 9.568 26.199 1.00 92.38 98 THR A N 1
ATOM 711 C CA . THR A 1 98 ? -20.917 9.439 24.752 1.00 92.38 98 THR A CA 1
ATOM 712 C C . THR A 1 98 ? -19.783 10.319 24.232 1.00 92.38 98 THR A C 1
ATOM 714 O O . THR A 1 98 ? -19.000 9.878 23.394 1.00 92.38 98 THR A O 1
ATOM 717 N N . LEU A 1 99 ? -19.679 11.564 24.709 1.00 96.38 99 LEU A N 1
ATOM 718 C CA . LEU A 1 99 ? -18.625 12.503 24.314 1.00 96.38 99 LEU A CA 1
ATOM 719 C C . LEU A 1 99 ? -18.024 13.189 25.534 1.00 96.38 99 LEU A C 1
ATOM 721 O O . LEU A 1 99 ? -18.743 13.564 26.456 1.00 96.38 99 LEU A O 1
ATOM 725 N N . TRP A 1 100 ? -16.715 13.413 25.488 1.00 96.69 100 TRP A N 1
ATOM 726 C CA . TRP A 1 100 ? -15.975 14.157 26.500 1.00 96.69 100 TRP A CA 1
ATOM 727 C C . TRP A 1 100 ? -15.523 15.493 25.917 1.00 96.69 100 TRP A C 1
ATOM 729 O O . TRP A 1 100 ? -14.864 15.523 24.875 1.00 96.69 100 TRP A O 1
ATOM 739 N N . LEU A 1 101 ? -15.901 16.594 26.564 1.00 96.31 101 LEU A N 1
ATOM 740 C CA . LEU A 1 101 ? -15.666 17.958 26.096 1.00 96.31 101 LEU A CA 1
ATOM 741 C C . LEU A 1 101 ? -14.819 18.726 27.109 1.00 96.31 101 LEU A C 1
ATOM 743 O O . LEU A 1 101 ? -15.111 18.701 28.300 1.00 96.31 101 LEU A O 1
ATOM 747 N N . LEU A 1 102 ? -13.804 19.442 26.636 1.00 94.50 102 LEU A N 1
ATOM 748 C CA . LEU A 1 102 ? -12.972 20.319 27.465 1.00 94.50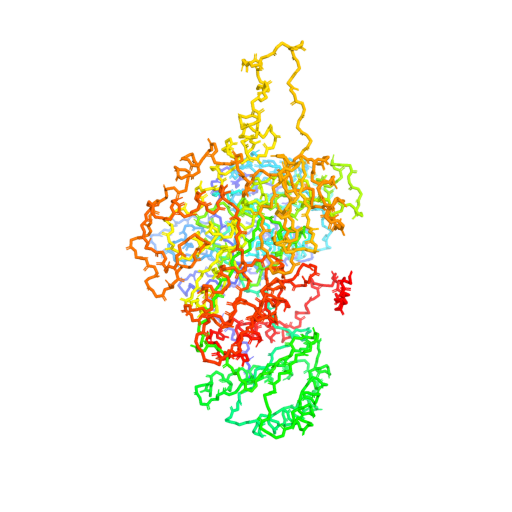 102 LEU A CA 1
ATOM 749 C C . LEU A 1 102 ? -12.394 21.476 26.635 1.00 94.50 102 LEU A C 1
ATOM 751 O O . LEU A 1 102 ? -12.359 21.383 25.400 1.00 94.50 102 LEU A O 1
ATOM 755 N N . PRO A 1 103 ? -11.916 22.565 27.259 1.00 92.69 103 PRO A N 1
ATOM 756 C CA . PRO A 1 103 ? -11.241 23.631 26.530 1.00 92.69 103 PRO A CA 1
ATOM 757 C C . PRO A 1 103 ? -10.004 23.091 25.796 1.00 92.69 103 PRO A C 1
ATOM 759 O O . PRO A 1 103 ? -9.175 22.387 26.372 1.00 92.69 103 PRO A O 1
ATOM 762 N N . ALA A 1 104 ? -9.843 23.428 24.511 1.00 91.19 104 ALA A N 1
ATOM 763 C CA . ALA A 1 104 ? -8.729 22.910 23.708 1.00 91.19 104 ALA A CA 1
ATOM 764 C C . ALA A 1 104 ? -7.348 23.311 24.257 1.00 91.19 104 ALA A C 1
ATOM 766 O O . ALA A 1 104 ? -6.376 22.581 24.071 1.00 91.19 104 ALA A O 1
ATOM 767 N N . LEU A 1 105 ? -7.264 24.459 24.936 1.00 89.75 105 LEU A N 1
ATOM 768 C CA . LEU A 1 105 ? -6.036 24.912 25.584 1.00 89.75 105 LEU A CA 1
ATOM 769 C C . LEU A 1 105 ? -5.624 23.976 26.725 1.00 89.75 105 LEU A C 1
ATOM 771 O O . LEU A 1 105 ? -4.445 23.657 26.848 1.00 89.75 105 LEU A O 1
ATOM 775 N N . ASP A 1 106 ? -6.579 23.499 27.520 1.00 90.25 106 ASP A N 1
ATOM 776 C CA . ASP A 1 106 ? -6.283 22.583 28.619 1.00 90.25 106 ASP A CA 1
ATOM 777 C C . ASP A 1 106 ? -5.939 21.190 28.105 1.00 90.25 106 ASP A C 1
ATOM 779 O O . ASP A 1 106 ? -5.003 20.571 28.609 1.00 90.25 106 ASP A O 1
ATOM 783 N N . ALA A 1 107 ? -6.603 20.735 27.037 1.00 90.81 107 ALA A N 1
ATOM 784 C CA . ALA A 1 107 ? -6.195 19.520 26.337 1.00 90.81 107 ALA A CA 1
ATOM 785 C C . ALA A 1 107 ? -4.724 19.606 25.885 1.00 90.81 107 ALA A C 1
ATOM 787 O O . ALA A 1 107 ? -3.951 18.684 26.133 1.00 90.81 107 ALA A O 1
ATOM 788 N N . ALA A 1 108 ? -4.313 20.734 25.295 1.00 89.62 108 ALA A N 1
ATOM 789 C CA . ALA A 1 108 ? -2.934 20.948 24.858 1.00 89.62 108 ALA A CA 1
ATOM 790 C C . ALA A 1 108 ? -1.936 21.015 26.029 1.00 89.62 108 ALA A C 1
ATOM 792 O O . ALA A 1 108 ? -0.893 20.367 25.968 1.00 89.62 108 ALA A O 1
ATOM 793 N N . LYS A 1 109 ? -2.260 21.743 27.112 1.00 90.12 109 LYS A N 1
ATOM 794 C CA . LYS A 1 109 ? -1.427 21.823 28.331 1.00 90.12 109 LYS A CA 1
ATOM 795 C C . LYS A 1 109 ? -1.173 20.449 28.962 1.00 90.12 109 LYS A C 1
ATOM 797 O O . LYS A 1 109 ? -0.128 20.251 29.568 1.00 90.12 109 LYS A O 1
ATOM 802 N N . ASN A 1 110 ? -2.109 19.515 28.797 1.00 90.31 110 ASN A N 1
ATOM 803 C CA . ASN A 1 110 ? -2.043 18.163 29.356 1.00 90.31 110 ASN A CA 1
ATOM 804 C C . ASN A 1 110 ? -1.640 17.094 28.326 1.00 90.31 110 ASN A C 1
ATOM 806 O O . ASN A 1 110 ? -1.832 15.908 28.578 1.00 90.31 110 ASN A O 1
ATOM 810 N N . ALA A 1 111 ? -1.109 17.496 27.162 1.00 91.81 111 ALA A N 1
ATOM 811 C CA . ALA A 1 111 ? -0.694 16.590 26.086 1.00 91.81 111 ALA A CA 1
ATOM 812 C C . ALA A 1 111 ? -1.784 15.584 25.654 1.00 91.81 111 ALA A C 1
ATOM 814 O O . ALA A 1 111 ? -1.495 14.472 25.211 1.00 91.81 111 ALA A O 1
ATOM 815 N N . LEU A 1 112 ? -3.056 15.971 25.773 1.00 92.25 112 LEU A N 1
ATOM 816 C CA . LEU A 1 112 ? -4.164 15.171 25.280 1.00 92.25 112 LEU A CA 1
ATOM 817 C C . LEU A 1 112 ? -4.282 15.320 23.766 1.00 92.25 112 LEU A C 1
ATOM 819 O O . LEU A 1 112 ? -4.092 16.403 23.210 1.00 92.25 112 LEU A O 1
ATOM 823 N N . HIS A 1 113 ? -4.673 14.230 23.110 1.00 92.56 113 HIS A N 1
ATOM 824 C CA . HIS A 1 113 ? -4.943 14.180 21.679 1.00 92.56 113 HIS A CA 1
ATOM 825 C C . HIS A 1 113 ? -6.461 14.120 21.447 1.00 92.56 113 HIS A C 1
ATOM 827 O O . HIS A 1 113 ? -7.075 13.074 21.666 1.00 92.56 113 HIS A O 1
ATOM 833 N N . PRO A 1 114 ? -7.114 15.223 21.038 1.00 95.06 114 PRO A N 1
ATOM 834 C CA . PRO A 1 114 ? -8.541 15.213 20.740 1.00 95.06 114 PRO A CA 1
ATOM 835 C C . PRO A 1 114 ? -8.837 14.450 19.449 1.00 95.06 114 PRO A C 1
ATOM 837 O O . PRO A 1 114 ? -8.011 14.417 18.536 1.00 95.06 114 PRO A O 1
ATOM 840 N N . HIS A 1 115 ? -10.040 13.886 19.353 1.00 96.12 115 HIS A N 1
ATOM 841 C CA . HIS A 1 115 ? -10.536 13.218 18.144 1.00 96.12 115 HIS A CA 1
ATOM 842 C C . HIS A 1 115 ? -11.063 14.248 17.134 1.00 96.12 115 HIS A C 1
ATOM 844 O O . HIS A 1 115 ? -10.842 14.132 15.928 1.00 96.12 115 HIS A O 1
ATOM 850 N N . ALA A 1 116 ? -11.697 15.305 17.642 1.00 96.50 116 ALA A N 1
ATOM 851 C CA . ALA A 1 116 ? -12.126 16.465 16.876 1.00 96.50 116 ALA A CA 1
ATOM 852 C C . ALA A 1 116 ? -12.079 17.733 17.740 1.00 96.50 116 ALA A C 1
ATOM 854 O O . ALA A 1 116 ? -11.937 17.670 18.963 1.00 96.50 116 ALA A O 1
ATOM 855 N N . PHE A 1 117 ? -12.244 18.884 17.097 1.00 96.38 117 PHE A N 1
ATOM 856 C CA . PHE A 1 117 ? -12.476 20.166 17.749 1.00 96.38 117 PHE A CA 1
ATOM 857 C C . PHE A 1 117 ? -13.784 20.774 17.269 1.00 96.38 117 PHE A C 1
ATOM 859 O O . PHE A 1 117 ? -14.017 20.832 16.065 1.00 96.38 117 PHE A O 1
ATOM 866 N N . ILE A 1 118 ? -14.596 21.292 18.187 1.00 95.69 118 ILE A N 1
ATOM 867 C CA . ILE A 1 118 ? -15.692 22.196 17.840 1.00 95.69 118 ILE A CA 1
ATOM 868 C C . ILE A 1 118 ? -15.112 23.608 17.722 1.00 95.69 118 ILE A C 1
ATOM 870 O O . ILE A 1 118 ? -14.665 24.178 18.720 1.00 95.69 118 ILE A O 1
ATOM 874 N N . ASN A 1 119 ? -15.135 24.156 16.504 1.00 93.75 119 ASN A N 1
ATOM 875 C CA . ASN A 1 119 ? -14.487 25.429 16.159 1.00 93.75 119 ASN A CA 1
ATOM 876 C C . ASN A 1 119 ? -15.443 26.507 15.643 1.00 93.75 119 ASN A C 1
ATOM 878 O O . ASN A 1 119 ? -15.040 27.651 15.453 1.00 93.75 119 ASN A O 1
ATOM 882 N N . GLY A 1 120 ? -16.699 26.157 15.387 1.00 93.88 120 GLY A N 1
ATOM 883 C CA . GLY A 1 120 ? -17.690 27.108 14.910 1.00 93.88 120 GLY A CA 1
ATOM 884 C C . GLY A 1 120 ? -19.091 26.669 15.269 1.00 93.88 120 GLY A C 1
ATOM 885 O O . GLY A 1 120 ? -19.385 25.478 15.352 1.00 93.88 120 GLY A O 1
ATOM 886 N N . VAL A 1 121 ? -19.948 27.658 15.467 1.00 94.69 121 VAL A N 1
ATOM 887 C CA . VAL A 1 121 ? -21.388 27.500 15.660 1.00 94.69 121 VAL A CA 1
ATOM 888 C C . VAL A 1 121 ? -22.111 28.546 14.833 1.00 94.69 121 VAL A C 1
ATOM 890 O O . VAL A 1 121 ? -21.588 29.646 14.646 1.00 94.69 121 VAL A O 1
ATOM 893 N N . GLY A 1 122 ? -23.295 28.201 14.349 1.00 92.94 122 GLY A N 1
ATOM 894 C CA . GLY A 1 122 ? -24.155 29.093 13.583 1.00 92.94 122 GLY A CA 1
ATOM 895 C C . GLY A 1 122 ? -25.618 28.784 13.845 1.00 92.94 122 GLY A C 1
ATOM 896 O O . GLY A 1 122 ? -25.962 27.668 14.250 1.00 92.94 122 GLY A O 1
ATOM 897 N N . ILE A 1 123 ? -26.467 29.788 13.640 1.00 92.06 123 ILE A N 1
ATOM 898 C CA . ILE A 1 123 ? -27.907 29.657 13.820 1.00 92.06 123 ILE A CA 1
ATOM 899 C C . ILE A 1 123 ? -28.654 30.490 12.782 1.00 92.06 123 ILE A C 1
ATOM 901 O O . ILE A 1 123 ? -28.324 31.652 12.561 1.00 92.06 123 ILE A O 1
ATOM 905 N N . ALA A 1 124 ? -29.620 29.885 12.101 1.00 92.12 124 ALA A N 1
ATOM 906 C CA . ALA A 1 124 ? -30.344 30.547 11.020 1.00 92.12 124 ALA A CA 1
ATOM 907 C C . ALA A 1 124 ? -31.716 29.914 10.769 1.00 92.12 124 ALA A C 1
ATOM 909 O O . ALA A 1 124 ? -32.068 28.885 11.350 1.00 92.12 124 ALA A O 1
ATOM 910 N N . ALA A 1 125 ? -32.472 30.514 9.851 1.00 89.00 125 ALA A N 1
ATOM 911 C CA . ALA A 1 125 ? -33.783 30.039 9.414 1.00 89.00 125 ALA A CA 1
ATOM 912 C C . ALA A 1 125 ? -33.767 28.678 8.714 1.00 89.00 125 ALA A C 1
ATOM 914 O O . ALA A 1 125 ? -34.767 27.966 8.722 1.00 89.00 125 ALA A O 1
ATOM 915 N N . ASN A 1 126 ? -32.641 28.308 8.109 1.00 89.00 126 ASN A N 1
ATOM 916 C CA . ASN A 1 126 ? -32.465 27.038 7.423 1.00 89.00 126 ASN A CA 1
ATOM 917 C C . ASN A 1 126 ? -31.071 26.458 7.706 1.00 89.00 126 ASN A C 1
ATOM 919 O O . ASN A 1 126 ? -30.153 27.158 8.138 1.00 89.00 126 ASN A O 1
ATOM 923 N N . SER A 1 127 ? -30.922 25.156 7.459 1.00 89.81 127 SER A N 1
ATOM 924 C CA . SER A 1 127 ? -29.682 24.424 7.736 1.00 89.81 127 SER A CA 1
ATOM 925 C C . SER A 1 127 ? -28.490 24.945 6.927 1.00 89.81 127 SER A C 1
ATOM 927 O O . SER A 1 127 ? -27.400 25.073 7.480 1.00 89.81 127 SER A O 1
ATOM 929 N N . GLN A 1 128 ? -28.691 25.305 5.655 1.00 90.88 128 GLN A N 1
ATOM 930 C CA . GLN A 1 128 ? -27.614 25.790 4.791 1.00 90.88 128 GLN A CA 1
ATOM 931 C C . GLN A 1 128 ? -27.001 27.087 5.330 1.00 90.88 128 GLN A C 1
ATOM 933 O O . GLN A 1 128 ? -25.782 27.187 5.460 1.00 90.88 128 GLN A O 1
ATOM 938 N N . ASP A 1 129 ? -27.835 28.055 5.701 1.00 92.00 129 ASP A N 1
ATOM 939 C CA . ASP A 1 129 ? -27.377 29.331 6.246 1.00 92.00 129 ASP A CA 1
ATOM 940 C C . ASP A 1 129 ? -26.755 29.165 7.632 1.00 92.00 129 ASP A C 1
ATOM 942 O O . ASP A 1 129 ? -25.740 29.797 7.924 1.00 92.00 129 ASP A O 1
ATOM 946 N N . ALA A 1 130 ? -27.293 28.267 8.465 1.00 93.06 130 ALA A N 1
ATOM 947 C CA . ALA A 1 130 ? -26.701 27.956 9.762 1.00 93.06 130 ALA A CA 1
ATOM 948 C C . ALA A 1 130 ? -25.288 27.374 9.592 1.00 93.06 130 ALA A C 1
ATOM 950 O O . ALA A 1 130 ? -24.359 27.795 10.283 1.00 93.06 130 ALA A O 1
ATOM 951 N N . VAL A 1 131 ? -25.099 26.458 8.634 1.00 93.69 131 VAL A N 1
ATOM 952 C CA . VAL A 1 131 ? -23.784 25.891 8.296 1.00 93.69 131 VAL A CA 1
ATOM 953 C C . VAL A 1 131 ? -22.851 26.962 7.734 1.00 93.69 131 VAL A C 1
ATOM 955 O O . VAL A 1 131 ? -21.713 27.054 8.187 1.00 93.69 131 VAL A O 1
ATOM 958 N N . ASN A 1 132 ? -23.318 27.811 6.815 1.00 93.31 132 ASN A N 1
ATOM 959 C CA . ASN A 1 132 ? -22.521 28.908 6.257 1.00 93.31 132 ASN A CA 1
ATOM 960 C C . ASN A 1 132 ? -22.034 29.862 7.358 1.00 93.31 132 ASN A C 1
ATOM 962 O O . ASN A 1 132 ? -20.849 30.189 7.424 1.00 93.31 132 ASN A O 1
ATOM 966 N N . GLN A 1 133 ? -22.921 30.255 8.273 1.00 93.50 133 GLN A N 1
ATOM 967 C CA . GLN A 1 133 ? -22.559 31.070 9.430 1.00 93.50 133 GLN A CA 1
ATOM 968 C C . GLN A 1 133 ? -21.545 30.369 10.343 1.00 93.50 133 GLN A C 1
ATOM 970 O O . GLN A 1 133 ? -20.580 30.993 10.790 1.00 93.50 133 GLN A O 1
ATOM 975 N N . ALA A 1 134 ? -21.729 29.072 10.601 1.00 94.25 134 ALA A N 1
ATOM 976 C CA . ALA A 1 134 ? -20.813 28.293 11.423 1.00 94.25 134 ALA A CA 1
ATOM 977 C C . ALA A 1 134 ? -19.427 28.150 10.762 1.00 94.25 134 ALA A C 1
ATOM 979 O O . ALA A 1 134 ? -18.410 28.220 11.452 1.00 94.25 134 ALA A O 1
ATOM 980 N N . LEU A 1 135 ? -19.366 28.014 9.431 1.00 94.25 135 LEU A N 1
ATOM 981 C CA . LEU A 1 135 ? -18.125 28.006 8.649 1.00 94.25 135 LEU A CA 1
ATOM 982 C C . LEU A 1 135 ? -17.411 29.358 8.696 1.00 94.25 135 LEU A C 1
ATOM 984 O O . LEU A 1 135 ? -16.190 29.389 8.852 1.00 94.25 135 LEU A O 1
ATOM 988 N N . VAL A 1 136 ? -18.141 30.475 8.600 1.00 93.81 136 VAL A N 1
ATOM 989 C CA . VAL A 1 136 ? -17.570 31.821 8.782 1.00 93.81 136 VAL A CA 1
ATOM 990 C C . VAL A 1 136 ? -16.961 31.947 10.176 1.00 93.81 136 VAL A C 1
ATOM 992 O O . VAL A 1 136 ? -15.796 32.326 10.297 1.00 93.81 136 VAL A O 1
ATOM 995 N N . HIS A 1 137 ? -17.698 31.541 11.213 1.00 94.12 137 HIS A N 1
ATOM 996 C CA . HIS A 1 137 ? -17.210 31.552 12.591 1.00 94.12 137 HIS A CA 1
ATOM 997 C C . HIS A 1 137 ? -15.944 30.685 12.759 1.00 94.12 137 HIS A C 1
ATOM 999 O O . HIS A 1 137 ? -14.954 31.132 13.339 1.00 94.12 137 HIS A O 1
ATOM 1005 N N . ALA A 1 138 ? -15.911 29.498 12.146 1.00 93.00 138 ALA A N 1
ATOM 1006 C CA . ALA A 1 138 ? -14.750 28.606 12.153 1.00 93.00 138 ALA A CA 1
ATOM 1007 C C . ALA A 1 138 ? -13.581 29.058 11.250 1.00 93.00 138 ALA A C 1
ATOM 1009 O O . ALA A 1 138 ? -12.557 28.375 11.205 1.00 93.00 138 ALA A O 1
ATOM 1010 N N . LYS A 1 139 ? -13.706 30.172 10.509 1.00 92.94 139 LYS A N 1
ATOM 1011 C CA . LYS A 1 139 ? -12.740 30.626 9.483 1.00 92.94 139 LYS A CA 1
ATOM 1012 C C . LYS A 1 139 ? -12.506 29.579 8.379 1.00 92.94 139 LYS A C 1
ATOM 1014 O O . LYS A 1 139 ? -11.375 29.287 7.979 1.00 92.94 139 LYS A O 1
ATOM 1019 N N . ARG A 1 140 ? -13.603 28.998 7.890 1.00 91.69 140 ARG A N 1
ATOM 1020 C CA . ARG A 1 140 ? -13.668 27.932 6.873 1.00 91.69 140 ARG A CA 1
ATOM 1021 C C . ARG A 1 140 ? -14.680 28.219 5.753 1.00 91.69 140 ARG A C 1
ATOM 1023 O O . ARG A 1 140 ? -15.127 27.303 5.078 1.00 91.69 140 ARG A O 1
ATOM 1030 N N . ALA A 1 141 ? -15.017 29.488 5.517 1.00 89.25 141 ALA A N 1
ATOM 1031 C CA . ALA A 1 141 ? -16.014 29.898 4.518 1.00 89.25 141 ALA A CA 1
ATOM 1032 C C . ALA A 1 141 ? -15.665 29.545 3.052 1.00 89.25 141 ALA A C 1
ATOM 1034 O O . ALA A 1 141 ? -16.524 29.650 2.185 1.00 89.25 141 ALA A O 1
ATOM 1035 N N . HIS A 1 142 ? -14.424 29.134 2.767 1.00 87.44 142 HIS A N 1
ATOM 1036 C CA . HIS A 1 142 ? -13.997 28.670 1.441 1.00 87.44 142 HIS A CA 1
ATOM 1037 C C . HIS A 1 142 ? -14.463 27.239 1.117 1.00 87.44 142 HIS A C 1
ATOM 1039 O O . HIS A 1 142 ? -14.419 26.836 -0.043 1.00 87.44 142 HIS A O 1
ATOM 1045 N N . LEU A 1 143 ? -14.892 26.466 2.120 1.00 86.06 143 LEU A N 1
ATOM 1046 C CA . LEU A 1 143 ? -15.326 25.082 1.942 1.00 86.06 143 LEU A CA 1
ATOM 1047 C C . LEU A 1 143 ? -16.785 25.006 1.487 1.00 86.06 143 LEU A C 1
ATOM 1049 O O . LEU A 1 143 ? -17.629 25.788 1.924 1.00 86.06 143 LEU A O 1
ATOM 1053 N N . LYS A 1 144 ? -17.097 24.001 0.664 1.00 80.19 144 LYS A N 1
ATOM 1054 C CA . LYS A 1 144 ? -18.467 23.648 0.273 1.00 80.19 144 LYS A CA 1
ATOM 1055 C C . LYS A 1 144 ? -18.821 22.274 0.855 1.00 80.19 144 LYS A C 1
ATOM 1057 O O . LYS A 1 144 ? -18.151 21.302 0.514 1.00 80.19 144 LYS A O 1
ATOM 1062 N N . PRO A 1 145 ? -19.822 22.164 1.744 1.00 76.94 145 PRO A N 1
ATOM 1063 C CA . PRO A 1 145 ? -20.148 20.896 2.389 1.00 76.94 145 PRO A CA 1
ATOM 1064 C C . PRO A 1 145 ? -20.917 19.955 1.448 1.00 76.94 145 PRO A C 1
ATOM 1066 O O . PRO A 1 145 ? -21.865 20.373 0.785 1.00 76.94 145 PRO A O 1
ATOM 1069 N N . LYS A 1 146 ? -20.570 18.662 1.459 1.00 77.75 146 LYS A N 1
ATOM 1070 C CA . LYS A 1 146 ? -21.442 17.586 0.956 1.00 77.75 146 LYS A CA 1
ATOM 1071 C C . LYS A 1 146 ? -22.520 17.323 2.010 1.00 77.75 146 LYS A C 1
ATOM 1073 O O . LYS A 1 146 ? -22.197 17.030 3.161 1.00 77.75 146 LYS A O 1
ATOM 1078 N N . VAL A 1 147 ? -23.791 17.463 1.640 1.00 79.56 147 VAL A N 1
ATOM 1079 C CA . VAL A 1 147 ? -24.914 17.357 2.584 1.00 79.56 147 VAL A CA 1
ATOM 1080 C C . VAL A 1 147 ? -25.439 15.924 2.623 1.00 79.56 147 VAL A C 1
ATOM 1082 O O . VAL A 1 147 ? -25.884 15.396 1.608 1.00 79.56 147 VAL A O 1
ATOM 1085 N N . LEU A 1 148 ? -25.436 15.318 3.812 1.00 81.50 148 LEU A N 1
ATOM 1086 C CA . LEU A 1 148 ? -26.102 14.047 4.098 1.00 81.50 148 LEU A CA 1
ATOM 1087 C C . LEU A 1 148 ? -27.261 14.314 5.065 1.00 81.50 148 LEU A C 1
ATOM 1089 O O . LEU A 1 148 ? -27.035 14.762 6.190 1.00 81.50 148 LEU A O 1
ATOM 1093 N N . GLN A 1 149 ? -28.497 14.039 4.643 1.00 82.56 149 GLN A N 1
ATOM 1094 C CA . GLN A 1 149 ? -29.645 14.106 5.547 1.00 82.56 149 GLN A CA 1
ATOM 1095 C C . GLN A 1 149 ? -29.833 12.783 6.282 1.00 82.56 149 GLN A C 1
ATOM 1097 O O . GLN A 1 149 ? -29.801 11.712 5.679 1.00 82.56 149 GLN A O 1
ATOM 1102 N N . VAL A 1 150 ? -30.041 12.870 7.595 1.00 81.81 150 VAL A N 1
ATOM 1103 C CA . VAL A 1 150 ? -30.215 11.708 8.465 1.00 81.81 150 VAL A CA 1
ATOM 1104 C C . VAL A 1 150 ? -31.439 11.922 9.342 1.00 81.81 150 VAL A C 1
ATOM 1106 O O . VAL A 1 150 ? -31.529 12.915 10.064 1.00 81.81 150 VAL A O 1
ATOM 1109 N N . ASN A 1 151 ? -32.360 10.963 9.315 1.00 81.50 151 ASN A N 1
ATOM 1110 C CA . ASN A 1 151 ? -33.518 10.970 10.200 1.00 81.50 151 ASN A CA 1
ATOM 1111 C C . ASN A 1 151 ? -33.091 10.558 11.617 1.00 81.50 151 ASN A C 1
ATOM 1113 O O . ASN A 1 151 ? -32.355 9.585 11.802 1.00 81.50 151 ASN A O 1
ATOM 1117 N N . CYS A 1 152 ? -33.541 11.319 12.612 1.00 81.75 152 CYS A N 1
ATOM 1118 C CA . CYS A 1 152 ? -33.338 11.043 14.033 1.00 81.75 152 CYS A CA 1
ATOM 1119 C C . CYS A 1 152 ? -34.704 11.000 14.717 1.00 81.75 152 CYS A C 1
ATOM 1121 O O . CYS A 1 152 ? -35.525 11.886 14.476 1.00 81.75 152 CYS A O 1
ATOM 1123 N N . GLU A 1 153 ? -34.937 10.012 15.577 1.00 80.75 153 GLU A N 1
ATOM 1124 C CA . GLU A 1 153 ? -36.234 9.806 16.231 1.00 80.75 153 GLU A CA 1
ATOM 1125 C C . GLU A 1 153 ? -36.289 10.506 17.597 1.00 80.75 153 GLU A C 1
ATOM 1127 O O . GLU A 1 153 ? -37.346 10.978 18.014 1.00 80.75 153 GLU A O 1
ATOM 1132 N N . CYS A 1 154 ? -35.142 10.644 18.277 1.00 85.25 154 CYS A N 1
ATOM 1133 C CA . CYS A 1 154 ? -35.041 11.281 19.592 1.00 85.25 154 CYS A CA 1
ATOM 1134 C C . CYS A 1 154 ? -33.763 12.123 19.804 1.00 85.25 154 CYS A C 1
ATOM 1136 O O . CYS A 1 154 ? -32.845 12.158 18.980 1.00 85.25 154 CYS A O 1
ATOM 1138 N N . ALA A 1 155 ? -33.682 12.806 20.953 1.00 87.44 155 ALA A N 1
ATOM 1139 C CA . ALA A 1 155 ? -32.525 13.613 21.352 1.00 87.44 155 ALA A CA 1
ATOM 1140 C C . ALA A 1 155 ? -31.230 12.785 21.482 1.00 87.44 155 ALA A C 1
ATOM 1142 O O . ALA A 1 155 ? -30.168 13.210 21.023 1.00 87.44 155 ALA A O 1
ATOM 1143 N N . LYS A 1 156 ? -31.306 11.573 22.043 1.00 88.81 156 LYS A N 1
ATOM 1144 C CA . LYS A 1 156 ? -30.157 10.660 22.143 1.00 88.81 156 LYS A CA 1
ATOM 1145 C C . LYS A 1 156 ? -29.681 10.174 20.774 1.00 88.81 156 LYS A C 1
ATOM 1147 O O . LYS A 1 156 ? -28.489 9.916 20.625 1.00 88.81 156 LYS A O 1
ATOM 1152 N N . ASP A 1 157 ? -30.555 10.088 19.769 1.00 89.06 157 ASP A N 1
ATOM 1153 C CA . ASP A 1 157 ? -30.124 9.776 18.401 1.00 89.06 157 ASP A CA 1
ATOM 1154 C C . ASP A 1 157 ? -29.288 10.915 17.821 1.00 89.06 157 ASP A C 1
ATOM 1156 O O . ASP A 1 157 ? -28.236 10.645 17.250 1.00 89.06 157 ASP A O 1
ATOM 1160 N N . LYS A 1 158 ? -29.682 12.181 18.034 1.00 90.88 158 LYS A N 1
ATOM 1161 C CA . LYS A 1 158 ? -28.874 13.346 17.624 1.00 90.88 158 LYS A CA 1
ATOM 1162 C C . LYS A 1 158 ? -27.469 13.290 18.236 1.00 90.88 158 LYS A C 1
ATOM 1164 O O . LYS A 1 158 ? -26.489 13.458 17.512 1.00 90.88 158 LYS A O 1
ATOM 1169 N N . LEU A 1 159 ? -27.357 12.972 19.532 1.00 93.00 159 LEU A N 1
ATOM 1170 C CA . LEU A 1 159 ? -26.059 12.788 20.194 1.00 93.00 159 LEU A CA 1
ATOM 1171 C C . LEU A 1 159 ? -25.268 11.614 19.600 1.00 93.00 159 LEU A C 1
ATOM 1173 O O . LEU A 1 159 ? -24.086 11.771 19.303 1.00 93.00 159 LEU A O 1
ATOM 1177 N N . ARG A 1 160 ? -25.912 10.464 19.364 1.00 91.31 160 ARG A N 1
ATOM 1178 C CA . ARG A 1 160 ? -25.269 9.314 18.707 1.00 91.31 160 ARG A CA 1
ATOM 1179 C C . ARG A 1 160 ? -24.777 9.660 17.299 1.00 91.31 160 ARG A C 1
ATOM 1181 O O . ARG A 1 160 ? -23.687 9.238 16.931 1.00 91.31 160 ARG A O 1
ATOM 1188 N N . ARG A 1 161 ? -25.519 10.461 16.526 1.00 90.94 161 ARG A N 1
ATOM 1189 C CA . ARG A 1 161 ? -25.085 10.937 15.200 1.00 90.94 161 ARG A CA 1
ATOM 1190 C C . ARG A 1 161 ? -23.911 11.909 15.285 1.00 90.94 161 ARG A C 1
ATOM 1192 O O . ARG A 1 161 ? -22.984 11.785 14.491 1.00 90.94 161 ARG A O 1
ATOM 1199 N N . LEU A 1 162 ? -23.903 12.824 16.256 1.00 93.38 162 LEU A N 1
ATOM 1200 C CA . LEU A 1 162 ? -22.750 13.696 16.499 1.00 93.38 162 LEU A CA 1
ATOM 1201 C C . LEU A 1 162 ? -21.506 12.877 16.880 1.00 93.38 162 LEU A C 1
ATOM 1203 O O . LEU A 1 162 ? -20.423 13.116 16.353 1.00 93.38 162 LEU A O 1
ATOM 1207 N N . ALA A 1 163 ? -21.661 11.874 17.744 1.00 93.25 163 ALA A N 1
ATOM 1208 C CA . ALA A 1 163 ? -20.570 10.987 18.135 1.00 93.25 163 ALA A CA 1
ATOM 1209 C C . ALA A 1 163 ? -20.074 10.107 16.981 1.00 93.25 163 ALA A C 1
ATOM 1211 O O . ALA A 1 163 ? -18.867 9.945 16.816 1.00 93.25 163 ALA A O 1
ATOM 1212 N N . ALA A 1 164 ? -20.977 9.605 16.135 1.00 90.00 164 ALA A N 1
ATOM 1213 C CA . ALA A 1 164 ? -20.618 8.898 14.908 1.00 90.00 164 ALA A CA 1
ATOM 1214 C C . ALA A 1 164 ? -19.832 9.800 13.944 1.00 90.00 164 ALA A C 1
ATOM 1216 O O . ALA A 1 164 ? -18.869 9.348 13.335 1.00 90.00 164 ALA A O 1
ATOM 1217 N N . LEU A 1 165 ? -20.175 11.090 13.855 1.00 91.56 165 LEU A N 1
ATOM 1218 C CA . LEU A 1 165 ? -19.434 12.058 13.046 1.00 91.56 165 LEU A CA 1
ATOM 1219 C C . LEU A 1 165 ? -18.022 12.321 13.595 1.00 91.56 165 LEU A C 1
ATOM 1221 O O . LEU A 1 165 ? -17.056 12.322 12.836 1.00 91.56 165 LEU A O 1
ATOM 1225 N N . VAL A 1 166 ? -17.883 12.498 14.914 1.00 93.69 166 VAL A N 1
ATOM 1226 C CA . VAL A 1 166 ? -16.569 12.603 15.580 1.00 93.69 166 VAL A CA 1
ATOM 1227 C C . VAL A 1 166 ? -15.758 11.323 15.372 1.00 93.69 166 VAL A C 1
ATOM 1229 O O . VAL A 1 166 ? -14.559 11.391 15.108 1.00 93.69 166 VAL A O 1
ATOM 1232 N N . THR A 1 167 ? -16.421 10.167 15.437 1.00 91.31 167 THR A N 1
ATOM 1233 C CA . THR A 1 167 ? -15.818 8.865 15.148 1.00 91.31 167 THR A CA 1
ATOM 1234 C C . THR A 1 167 ? -15.297 8.839 13.720 1.00 91.31 167 THR A C 1
ATOM 1236 O O . THR A 1 167 ? -14.099 8.659 13.559 1.00 91.31 167 THR A O 1
ATOM 1239 N N . ALA A 1 168 ? -16.120 9.135 12.709 1.00 89.25 168 ALA A N 1
ATOM 1240 C CA . ALA A 1 168 ? -15.729 9.166 11.296 1.00 89.25 168 ALA A CA 1
ATOM 1241 C C . ALA A 1 168 ? -14.523 10.087 11.026 1.00 89.25 168 ALA A C 1
ATOM 1243 O O . ALA A 1 168 ? -13.567 9.677 10.366 1.00 89.25 168 ALA A O 1
ATOM 1244 N N . ILE A 1 169 ? -14.506 11.292 11.615 1.00 91.62 169 ILE A N 1
ATOM 1245 C CA . ILE A 1 169 ? -13.344 12.199 11.563 1.00 91.62 169 ILE A CA 1
ATOM 1246 C C . ILE A 1 169 ? -12.096 11.514 12.123 1.00 91.62 169 ILE A C 1
ATOM 1248 O O . ILE A 1 169 ? -11.014 11.631 11.550 1.00 91.62 169 ILE A O 1
ATOM 1252 N N . ALA A 1 170 ? -12.224 10.802 13.238 1.00 90.94 170 ALA A N 1
ATOM 1253 C CA . ALA A 1 170 ? -11.114 10.129 13.891 1.00 90.94 170 ALA A CA 1
ATOM 1254 C C . ALA A 1 170 ? -10.659 8.847 13.160 1.00 90.94 170 ALA A C 1
ATOM 1256 O O . ALA A 1 170 ? -9.465 8.558 13.162 1.00 90.94 170 ALA A O 1
ATOM 1257 N N . GLN A 1 171 ? -11.566 8.138 12.471 1.00 88.56 171 GLN A N 1
ATOM 1258 C CA . GLN A 1 171 ? -11.239 7.000 11.586 1.00 88.56 171 GLN A CA 1
ATOM 1259 C C . GLN A 1 171 ? -10.670 7.436 10.242 1.00 88.56 171 GLN A C 1
ATOM 1261 O O . GLN A 1 171 ? -10.182 6.591 9.502 1.00 88.56 171 GLN A O 1
ATOM 1266 N N . ARG A 1 172 ? -10.751 8.733 9.922 1.00 90.94 172 ARG A N 1
ATOM 1267 C CA . ARG A 1 172 ? -10.497 9.252 8.575 1.00 90.94 172 ARG A CA 1
ATOM 1268 C C . ARG A 1 172 ? -11.393 8.560 7.550 1.00 90.94 172 ARG A C 1
ATOM 1270 O O . ARG A 1 172 ? -10.930 8.217 6.476 1.00 90.94 172 ARG A O 1
ATOM 1277 N N . GLN A 1 173 ? -12.662 8.356 7.883 1.00 87.69 173 GLN A N 1
ATOM 1278 C CA . GLN A 1 173 ? -13.621 7.651 7.037 1.00 87.69 173 GLN A CA 1
ATOM 1279 C C . GLN A 1 173 ? -14.682 8.625 6.529 1.00 87.69 173 GLN A C 1
ATOM 1281 O O . GLN A 1 173 ? -15.149 9.494 7.272 1.00 87.69 173 GLN A O 1
ATOM 1286 N N . THR A 1 174 ? -15.061 8.495 5.261 1.00 81.38 174 THR A N 1
ATOM 1287 C CA . THR A 1 174 ? -16.163 9.273 4.685 1.00 81.38 174 THR A CA 1
ATOM 1288 C C . THR A 1 174 ? -17.505 8.873 5.316 1.00 81.38 174 THR A C 1
ATOM 1290 O O . THR A 1 174 ? -17.683 7.757 5.808 1.00 81.38 174 THR A O 1
ATOM 1293 N N . LEU A 1 175 ? -18.483 9.787 5.324 1.00 74.06 175 LEU A N 1
ATOM 1294 C CA . LEU A 1 175 ? -19.776 9.554 5.992 1.00 74.06 175 LEU A CA 1
ATOM 1295 C C . LEU A 1 175 ? -20.695 8.558 5.276 1.00 74.06 175 LEU A C 1
ATOM 1297 O O . LEU A 1 175 ? -21.604 8.023 5.901 1.00 74.06 175 LEU A O 1
ATOM 1301 N N . ASP A 1 176 ? -20.452 8.298 3.994 1.00 69.75 176 ASP A N 1
ATOM 1302 C CA . ASP A 1 176 ? -21.064 7.201 3.234 1.00 69.75 176 ASP A CA 1
ATOM 1303 C C . ASP A 1 176 ? -20.390 5.842 3.513 1.00 69.75 176 ASP A C 1
ATOM 1305 O O . ASP A 1 176 ? -20.805 4.820 2.973 1.00 69.75 176 ASP A O 1
ATOM 1309 N N . GLY A 1 177 ? -19.402 5.806 4.415 1.00 58.50 177 GLY A N 1
ATOM 1310 C CA . GLY A 1 177 ? -18.938 4.595 5.088 1.00 58.50 177 GLY A CA 1
ATOM 1311 C C . GLY A 1 177 ? -17.982 3.719 4.285 1.00 58.50 177 GLY A C 1
ATOM 1312 O O . GLY A 1 177 ? -17.514 2.716 4.821 1.00 58.50 177 GLY A O 1
ATOM 1313 N N . ALA A 1 178 ? -17.628 4.083 3.056 1.00 65.69 178 ALA A N 1
ATOM 1314 C CA . ALA A 1 178 ? -16.839 3.209 2.199 1.00 65.69 178 ALA A CA 1
ATOM 1315 C C . ALA A 1 178 ? -15.327 3.483 2.272 1.00 65.69 178 ALA A C 1
ATOM 1317 O O . ALA A 1 178 ? -14.550 2.539 2.350 1.00 65.69 178 ALA A O 1
ATOM 1318 N N . GLU A 1 179 ? -14.861 4.731 2.285 1.00 78.56 179 GLU A N 1
ATOM 1319 C CA . GLU A 1 179 ? -13.484 5.024 1.851 1.00 78.56 179 GLU A CA 1
ATOM 1320 C C . GLU A 1 179 ? -12.698 5.873 2.848 1.00 78.56 179 GLU A C 1
ATOM 1322 O O . GLU A 1 179 ? -13.260 6.546 3.720 1.00 78.56 179 GLU A O 1
ATOM 1327 N N . TYR A 1 180 ? -11.371 5.819 2.721 1.00 88.12 180 TYR A N 1
ATOM 1328 C CA . TYR A 1 180 ? -10.489 6.736 3.427 1.00 88.12 180 TYR A CA 1
ATOM 1329 C C . TYR A 1 180 ? -10.752 8.176 2.957 1.00 88.12 180 TYR A C 1
ATOM 1331 O O . TYR A 1 180 ? -10.702 8.496 1.771 1.00 88.12 180 TYR A O 1
ATOM 1339 N N . TRP A 1 181 ? -11.026 9.071 3.896 1.00 89.06 181 TRP A N 1
ATOM 1340 C CA . TRP A 1 181 ? -11.309 10.478 3.657 1.00 89.06 181 TRP A CA 1
ATOM 1341 C C . TRP A 1 181 ? -9.998 11.228 3.418 1.00 89.06 181 TRP A C 1
ATOM 1343 O O . TRP A 1 181 ? -9.432 11.773 4.354 1.00 89.06 181 TRP A O 1
ATOM 1353 N N . PHE A 1 182 ? -9.487 11.274 2.191 1.00 89.38 182 PHE A N 1
ATOM 1354 C CA . PHE A 1 182 ? -8.309 12.089 1.860 1.00 89.38 182 PHE A CA 1
ATOM 1355 C C . PHE A 1 182 ? -8.583 13.599 2.007 1.00 89.38 182 PHE A C 1
ATOM 1357 O O . PHE A 1 182 ? -9.720 14.050 1.856 1.00 89.38 182 PHE A O 1
ATOM 1364 N N . CYS A 1 183 ? -7.546 14.386 2.295 1.00 87.81 183 CYS A N 1
ATOM 1365 C CA . CYS A 1 183 ? -7.603 15.848 2.305 1.00 87.81 183 CYS A CA 1
ATOM 1366 C C . CYS A 1 183 ? -6.314 16.445 1.733 1.00 87.81 183 CYS A C 1
ATOM 1368 O O . CYS A 1 183 ? -5.272 15.791 1.775 1.00 87.81 183 CYS A O 1
ATOM 1370 N N . ASP A 1 184 ? -6.397 17.685 1.250 1.00 85.94 184 ASP A N 1
ATOM 1371 C CA . ASP A 1 184 ? -5.241 18.431 0.750 1.00 85.94 184 ASP A CA 1
ATOM 1372 C C . ASP A 1 184 ? -4.145 18.550 1.815 1.00 85.94 184 ASP A C 1
ATOM 1374 O O . ASP A 1 184 ? -4.413 18.590 3.027 1.00 85.94 184 ASP A O 1
ATOM 1378 N N . PHE A 1 185 ? -2.900 18.675 1.361 1.00 88.06 185 PHE A N 1
ATOM 1379 C CA . PHE A 1 185 ? -1.767 18.843 2.258 1.00 88.06 185 PHE A CA 1
ATOM 1380 C C . PHE A 1 185 ? -1.940 20.055 3.187 1.00 88.06 185 PHE A C 1
ATOM 1382 O O . PHE A 1 185 ? -2.406 21.126 2.792 1.00 88.06 185 PHE A O 1
ATOM 1389 N N . HIS A 1 186 ? -1.591 19.868 4.463 1.00 86.50 186 HIS A N 1
ATOM 1390 C CA . HIS A 1 186 ? -1.786 20.834 5.555 1.00 86.50 186 HIS A CA 1
ATOM 1391 C C . HIS A 1 186 ? -3.238 21.248 5.858 1.00 86.50 186 HIS A C 1
ATOM 1393 O O . HIS A 1 186 ? -3.458 22.064 6.760 1.00 86.50 186 HIS A O 1
ATOM 1399 N N . GLN A 1 187 ? -4.238 20.673 5.186 1.00 88.31 187 GLN A N 1
ATOM 1400 C CA . GLN A 1 187 ? -5.636 20.878 5.541 1.00 88.31 187 GLN A CA 1
ATOM 1401 C C . GLN A 1 187 ? -6.102 19.842 6.564 1.00 88.31 187 GLN A C 1
ATOM 1403 O O . GLN A 1 187 ? -5.602 18.727 6.667 1.00 88.31 187 GLN A O 1
ATOM 1408 N N . SER A 1 188 ? -7.075 20.241 7.377 1.00 89.19 188 SER A N 1
ATOM 1409 C CA . SER A 1 188 ? -7.761 19.344 8.307 1.00 89.19 188 SER A CA 1
ATOM 1410 C C . SER A 1 188 ? -9.089 18.926 7.704 1.00 89.19 188 SER A C 1
ATOM 1412 O O . SER A 1 188 ? -9.780 19.767 7.129 1.00 89.19 188 SER A O 1
ATOM 1414 N N . ARG A 1 189 ? -9.513 17.678 7.925 1.00 92.25 189 ARG A N 1
ATOM 1415 C CA . ARG A 1 189 ? -10.893 17.279 7.621 1.00 92.25 189 ARG A CA 1
ATOM 1416 C C . ARG A 1 189 ? -11.861 18.149 8.421 1.00 92.25 189 ARG A C 1
ATOM 1418 O O . ARG A 1 189 ? -11.652 18.387 9.616 1.00 92.25 189 ARG A O 1
ATOM 1425 N N . VAL A 1 190 ? -12.907 18.631 7.759 1.00 93.56 190 VAL A N 1
ATOM 1426 C CA . VAL A 1 190 ? -13.935 19.491 8.353 1.00 93.56 190 VAL A CA 1
ATOM 1427 C C . VAL A 1 190 ? -15.295 18.862 8.118 1.00 93.56 190 VAL A C 1
ATOM 1429 O O . VAL A 1 190 ? -15.616 18.484 6.995 1.00 93.56 190 VAL A O 1
ATOM 1432 N N . ALA A 1 191 ? -16.105 18.781 9.169 1.00 93.06 191 ALA A N 1
ATOM 1433 C CA . ALA A 1 191 ? -17.491 18.359 9.071 1.00 93.06 191 ALA A CA 1
ATOM 1434 C C . ALA A 1 191 ? -18.427 19.374 9.722 1.00 93.06 191 ALA A C 1
ATOM 1436 O O . ALA A 1 191 ? -18.056 20.064 10.672 1.00 93.06 191 ALA A O 1
ATOM 1437 N N . ALA A 1 192 ? -19.663 19.421 9.236 1.00 93.56 192 ALA A N 1
ATOM 1438 C CA . ALA A 1 192 ? -20.734 20.184 9.851 1.00 93.56 192 ALA A CA 1
ATOM 1439 C C . ALA A 1 192 ? -21.802 19.228 10.392 1.00 93.56 192 ALA A C 1
ATOM 1441 O O . ALA A 1 192 ? -22.226 18.309 9.695 1.00 93.56 192 ALA A O 1
ATOM 1442 N N . PHE A 1 193 ? -22.256 19.467 11.619 1.00 93.94 193 PHE A N 1
ATOM 1443 C CA . PHE A 1 193 ? -23.449 18.839 12.179 1.00 93.94 193 PHE A CA 1
ATOM 1444 C C . PHE A 1 193 ? -24.536 19.902 12.293 1.00 93.94 193 PHE A C 1
ATOM 1446 O O . PHE A 1 193 ? -24.326 20.899 12.980 1.00 93.94 193 PHE A O 1
ATOM 1453 N N . SER A 1 194 ? -25.677 19.712 11.628 1.00 92.75 194 SER A N 1
ATOM 1454 C CA . SER A 1 194 ? -26.811 20.635 11.713 1.00 92.75 194 SER A CA 1
ATOM 1455 C C . SER A 1 194 ? -28.089 19.915 12.117 1.00 92.75 194 SER A C 1
ATOM 1457 O O . SER A 1 194 ? -28.374 18.811 11.661 1.00 92.75 194 SER A O 1
ATOM 1459 N N . ASN A 1 195 ? -28.865 20.564 12.977 1.00 90.06 195 ASN A N 1
ATOM 1460 C CA . ASN A 1 195 ? -30.127 20.081 13.519 1.00 90.06 195 ASN A CA 1
ATOM 1461 C C . ASN A 1 195 ? -31.160 21.214 13.557 1.00 90.06 195 ASN A C 1
ATOM 1463 O O . ASN A 1 195 ? -30.817 22.394 13.619 1.00 90.06 195 ASN A O 1
ATOM 1467 N N . THR A 1 196 ? -32.441 20.844 13.525 1.00 86.00 196 THR A N 1
ATOM 1468 C CA . THR A 1 196 ? -33.569 21.778 13.628 1.00 86.00 196 THR A CA 1
ATOM 1469 C C . THR A 1 196 ? -34.178 21.777 15.034 1.00 86.00 196 THR A C 1
ATOM 1471 O O . THR A 1 196 ? -34.318 20.720 15.663 1.00 86.00 196 THR A O 1
ATOM 1474 N N . PHE A 1 197 ? -34.571 22.960 15.505 1.00 78.81 197 PHE A N 1
ATOM 1475 C CA . PHE A 1 197 ? -35.480 23.156 16.629 1.00 78.81 197 PHE A CA 1
ATOM 1476 C C . PHE A 1 197 ? -36.916 22.957 16.095 1.00 78.81 197 PHE A C 1
ATOM 1478 O O . PHE A 1 197 ? -37.316 23.602 15.134 1.00 78.81 197 PHE A O 1
ATOM 1485 N N . THR A 1 198 ? -37.692 22.027 16.660 1.00 66.19 198 THR A N 1
ATOM 1486 C CA . THR A 1 198 ? -38.980 21.545 16.101 1.00 66.19 198 THR A CA 1
ATOM 1487 C C . THR A 1 198 ? -40.026 22.631 15.744 1.00 66.19 198 THR A C 1
ATOM 1489 O O . THR A 1 198 ? -40.053 23.685 16.368 1.00 66.19 198 THR A O 1
ATOM 1492 N N . GLN A 1 199 ? -40.950 22.287 14.822 1.00 52.84 199 GLN A N 1
ATOM 1493 C CA . GLN A 1 199 ? -41.970 23.050 14.045 1.00 52.84 199 GLN A CA 1
ATOM 1494 C C . GLN A 1 199 ? -42.788 24.222 14.654 1.00 52.84 199 GLN A C 1
ATOM 1496 O O . GLN A 1 199 ? -43.583 24.819 13.934 1.00 52.84 199 GLN A O 1
ATOM 1501 N N . THR A 1 200 ? -42.613 24.617 15.913 1.00 53.56 200 THR A N 1
ATOM 1502 C CA . THR A 1 200 ? -43.206 25.854 16.476 1.00 53.56 200 THR A CA 1
ATOM 1503 C C . THR A 1 200 ? -42.118 26.889 16.785 1.00 53.56 200 THR A C 1
ATOM 1505 O O . THR A 1 200 ? -42.117 27.499 17.855 1.00 53.56 200 THR A O 1
ATOM 1508 N N . ALA A 1 201 ? -41.130 27.008 15.895 1.00 53.12 201 ALA A N 1
ATOM 1509 C CA . ALA A 1 201 ? -39.890 27.743 16.124 1.00 53.12 201 ALA A CA 1
ATOM 1510 C C . ALA A 1 201 ? -39.937 29.210 15.624 1.00 53.12 201 ALA A C 1
ATOM 1512 O O . ALA A 1 201 ? -40.675 29.517 14.686 1.00 53.12 201 ALA A O 1
ATOM 1513 N N . PRO A 1 202 ? -39.148 30.121 16.232 1.00 57.16 202 PRO A N 1
ATOM 1514 C CA . PRO A 1 202 ? -38.882 31.473 15.716 1.00 57.16 202 PRO A CA 1
ATOM 1515 C C . PRO A 1 202 ? -38.132 31.452 14.365 1.00 57.16 202 PRO A C 1
ATOM 1517 O O . PRO A 1 202 ? -37.724 30.389 13.906 1.00 57.16 202 PRO A O 1
ATOM 1520 N N . GLN A 1 203 ? -37.918 32.623 13.738 1.00 61.06 203 GLN A N 1
ATOM 1521 C CA . GLN A 1 203 ? -37.276 32.748 12.413 1.00 61.06 203 GLN A CA 1
ATOM 1522 C C . GLN A 1 203 ? -35.905 32.051 12.286 1.00 61.06 203 GLN A C 1
ATOM 1524 O O . GLN A 1 203 ? -35.546 31.722 11.168 1.00 61.06 203 GLN A O 1
ATOM 1529 N N . ASP A 1 204 ? -35.180 31.769 13.378 1.00 63.72 204 ASP A N 1
ATOM 1530 C CA . ASP A 1 204 ? -33.885 31.066 13.382 1.00 63.72 204 ASP A CA 1
ATOM 1531 C C . ASP A 1 204 ? -33.996 29.650 13.992 1.00 63.72 204 ASP A C 1
ATOM 1533 O O . ASP A 1 204 ? -33.677 29.432 15.161 1.00 63.72 204 ASP A O 1
ATOM 1537 N N . ALA A 1 205 ? -34.485 28.678 13.215 1.00 80.44 205 ALA A N 1
ATOM 1538 C CA . ALA A 1 205 ? -34.842 27.337 13.694 1.00 80.44 205 ALA A CA 1
ATOM 1539 C C . ALA A 1 205 ? -33.784 26.239 13.458 1.00 80.44 205 ALA A C 1
ATOM 1541 O O . ALA A 1 205 ? -34.065 25.066 13.706 1.00 80.44 205 ALA A O 1
ATOM 1542 N N . HIS A 1 206 ? -32.582 26.562 12.978 1.00 89.25 206 HIS A N 1
ATOM 1543 C CA . HIS A 1 206 ? -31.525 25.579 12.718 1.00 89.25 206 HIS A CA 1
ATOM 1544 C C . HIS A 1 206 ? -30.218 25.959 13.395 1.00 89.25 206 HIS A C 1
ATOM 1546 O O . HIS A 1 206 ? -29.706 27.046 13.157 1.00 89.25 206 HIS A O 1
ATOM 1552 N N . GLN A 1 207 ? -29.648 25.037 14.169 1.00 92.31 207 GLN A N 1
ATOM 1553 C CA . GLN A 1 207 ? -28.290 25.136 14.700 1.00 92.31 207 GLN A CA 1
ATOM 1554 C C . GLN A 1 207 ? -27.328 24.357 13.799 1.00 92.31 207 GLN A C 1
ATOM 1556 O O . GLN A 1 207 ? -27.688 23.330 13.214 1.00 92.31 207 GLN A O 1
ATOM 1561 N N . ALA A 1 208 ? -26.094 24.838 13.695 1.00 94.06 208 ALA A N 1
ATOM 1562 C CA . ALA A 1 208 ? -24.988 24.104 13.102 1.00 94.06 208 ALA A CA 1
ATOM 1563 C C . ALA A 1 208 ? -23.728 24.211 13.965 1.00 94.06 208 ALA A C 1
ATOM 1565 O O . ALA A 1 208 ? -23.490 25.231 14.613 1.00 94.06 208 ALA A O 1
ATOM 1566 N N . ILE A 1 209 ? -22.917 23.155 13.946 1.00 95.25 209 ILE A N 1
ATOM 1567 C CA . ILE A 1 209 ? -21.625 23.052 14.626 1.00 95.25 209 ILE A CA 1
ATOM 1568 C C . ILE A 1 209 ? -20.578 22.599 13.608 1.00 95.25 209 ILE A C 1
ATOM 1570 O O . ILE A 1 209 ? -20.812 21.634 12.881 1.00 95.25 209 ILE A O 1
ATOM 1574 N N . ILE A 1 210 ? -19.424 23.268 13.573 1.00 95.56 210 ILE A N 1
ATOM 1575 C CA . ILE A 1 210 ? -18.270 22.864 12.762 1.00 95.56 210 ILE A CA 1
ATOM 1576 C C . ILE A 1 210 ? -17.288 22.073 13.613 1.00 95.56 210 ILE A C 1
ATOM 1578 O O . ILE A 1 210 ? -16.751 22.584 14.600 1.00 95.56 210 ILE A O 1
ATOM 1582 N N . LEU A 1 211 ? -17.030 20.848 13.169 1.00 95.75 211 LEU A N 1
ATOM 1583 C CA . LEU A 1 211 ? -15.996 19.964 13.673 1.00 95.75 211 LEU A CA 1
ATOM 1584 C C . LEU A 1 211 ? -14.779 20.024 12.753 1.00 95.75 211 LEU A C 1
ATOM 1586 O O . LEU A 1 211 ? -14.911 19.913 11.535 1.00 95.75 211 LEU A O 1
ATOM 1590 N N . THR A 1 212 ? -13.586 20.144 13.322 1.00 94.75 212 THR A N 1
ATOM 1591 C CA . THR A 1 212 ? -12.330 19.942 12.592 1.00 94.75 212 THR A CA 1
ATOM 1592 C C . THR A 1 212 ? -11.563 18.768 13.174 1.00 94.75 212 THR A C 1
ATOM 1594 O O . THR A 1 212 ? -11.611 18.536 14.381 1.00 94.75 212 THR A O 1
ATOM 1597 N N . GLN A 1 213 ? -10.817 18.067 12.330 1.00 94.19 213 GLN A N 1
ATOM 1598 C CA . GLN A 1 213 ? -9.946 16.960 12.712 1.00 94.19 213 GLN A CA 1
ATOM 1599 C C . GLN A 1 213 ? -9.042 17.285 13.908 1.00 94.19 213 GLN A C 1
ATOM 1601 O O . GLN A 1 213 ? -8.383 18.325 13.942 1.00 94.19 213 GLN A O 1
ATOM 1606 N N . GLY A 1 214 ? -9.009 16.367 14.876 1.00 92.94 214 GLY A N 1
ATOM 1607 C CA . GLY A 1 214 ? -8.023 16.341 15.948 1.00 92.94 214 GLY A CA 1
ATOM 1608 C C . GLY A 1 214 ? -6.827 15.433 15.632 1.00 92.94 214 GLY A C 1
ATOM 1609 O O . GLY A 1 214 ? -6.774 14.768 14.593 1.00 92.94 214 GLY A O 1
ATOM 1610 N N . SER A 1 215 ? -5.840 15.414 16.528 1.00 91.19 215 SER A N 1
ATOM 1611 C CA . SER A 1 215 ? -4.604 14.642 16.346 1.00 91.19 215 SER A CA 1
ATOM 1612 C C . SER A 1 215 ? -4.725 13.171 16.749 1.00 91.19 215 SER A C 1
ATOM 1614 O O . SER A 1 215 ? -3.860 12.388 16.363 1.00 91.19 215 SER A O 1
ATOM 1616 N N . ALA A 1 216 ? -5.777 12.778 17.476 1.00 90.50 216 ALA A N 1
ATOM 1617 C CA . ALA A 1 216 ? -6.002 11.374 17.792 1.00 90.50 216 ALA A CA 1
ATOM 1618 C C . ALA A 1 216 ? -6.378 10.568 16.545 1.00 90.50 216 ALA A C 1
ATOM 1620 O O . ALA A 1 216 ? -7.153 11.010 15.687 1.00 90.50 216 ALA A O 1
ATOM 1621 N N . VAL A 1 217 ? -5.835 9.357 16.507 1.00 82.88 217 VAL A N 1
ATOM 1622 C CA . VAL A 1 217 ? -6.260 8.257 15.645 1.00 82.88 217 VAL A CA 1
ATOM 1623 C C . VAL A 1 217 ? -7.054 7.268 16.497 1.00 82.88 217 VAL A C 1
ATOM 1625 O O . VAL A 1 217 ? -6.803 7.138 17.697 1.00 82.88 217 VAL A O 1
ATOM 1628 N N . ILE A 1 218 ? -8.041 6.600 15.907 1.00 82.25 218 ILE A N 1
ATOM 1629 C CA . ILE A 1 218 ? -8.791 5.540 16.598 1.00 82.25 218 ILE A CA 1
ATOM 1630 C C . ILE A 1 218 ? -8.087 4.183 16.486 1.00 82.25 218 ILE A C 1
ATOM 1632 O O . ILE A 1 218 ? -7.085 4.047 15.785 1.00 82.25 218 ILE A O 1
ATOM 1636 N N . ALA A 1 219 ? -8.652 3.178 17.163 1.00 81.88 219 ALA A N 1
ATOM 1637 C CA . ALA A 1 219 ? -8.251 1.787 17.002 1.00 81.88 219 ALA A CA 1
ATOM 1638 C C . ALA A 1 219 ? -8.309 1.365 15.526 1.00 81.88 219 ALA A C 1
ATOM 1640 O O . ALA A 1 219 ? -9.224 1.753 14.795 1.00 81.88 219 ALA A O 1
ATOM 1641 N N . ALA A 1 220 ? -7.323 0.579 15.105 1.00 87.12 220 ALA A N 1
ATOM 1642 C CA . ALA A 1 220 ? -7.292 0.010 13.769 1.00 87.12 220 ALA A CA 1
ATOM 1643 C C . ALA A 1 220 ? -8.542 -0.847 13.508 1.00 87.12 220 ALA A C 1
ATOM 1645 O O . ALA A 1 220 ? -9.134 -1.424 14.421 1.00 87.12 220 ALA A O 1
ATOM 1646 N N . LYS A 1 221 ? -8.956 -0.937 12.242 1.00 88.81 221 LYS A N 1
ATOM 1647 C CA . LYS A 1 221 ? -9.833 -2.027 11.813 1.00 88.81 221 LYS A CA 1
ATOM 1648 C C . LYS A 1 221 ? -9.007 -3.316 11.835 1.00 88.81 221 LYS A C 1
ATOM 1650 O O . LYS A 1 221 ? -7.903 -3.321 11.289 1.00 88.81 221 LYS A O 1
ATOM 1655 N N . PRO A 1 222 ? -9.522 -4.400 12.432 1.00 92.19 222 PRO A N 1
ATOM 1656 C CA . PRO A 1 222 ? -8.737 -5.608 12.602 1.00 92.19 222 PRO A CA 1
ATOM 1657 C C . PRO A 1 222 ? -8.454 -6.274 11.245 1.00 92.19 222 PRO A C 1
ATOM 1659 O O . PRO A 1 222 ? -9.366 -6.502 10.448 1.00 92.19 222 PRO A O 1
ATOM 1662 N N . LEU A 1 223 ? -7.184 -6.610 11.002 1.00 94.25 223 LEU A N 1
ATOM 1663 C CA . LEU A 1 223 ? -6.719 -7.445 9.888 1.00 94.25 223 LEU A CA 1
ATOM 1664 C C . LEU A 1 223 ? -7.257 -8.880 9.971 1.00 94.25 223 LEU A C 1
ATOM 1666 O O . LEU A 1 223 ? -7.514 -9.502 8.949 1.00 94.25 223 LEU A O 1
ATOM 1670 N N . LEU A 1 224 ? -7.397 -9.411 11.183 1.00 96.12 224 LEU A N 1
ATOM 1671 C CA . LEU A 1 224 ? -7.902 -10.740 11.498 1.00 96.12 224 LEU A CA 1
ATOM 1672 C C . LEU A 1 224 ? -9.267 -10.631 12.164 1.00 96.12 224 LEU A C 1
ATOM 1674 O O . LEU A 1 224 ? -9.436 -9.882 13.121 1.00 96.12 224 LEU A O 1
ATOM 1678 N N . ASN A 1 225 ? -10.228 -11.420 11.710 1.00 94.00 225 ASN A N 1
ATOM 1679 C CA . ASN A 1 225 ? -11.552 -11.516 12.318 1.00 94.00 225 ASN A CA 1
ATOM 1680 C C . ASN A 1 225 ? -12.138 -12.912 12.058 1.00 94.00 225 ASN A C 1
ATOM 1682 O O . ASN A 1 225 ? -11.452 -13.770 11.508 1.00 94.00 225 ASN A O 1
ATOM 1686 N N . GLN A 1 226 ? -13.390 -13.158 12.451 1.00 91.75 226 GLN A N 1
ATOM 1687 C CA . GLN A 1 226 ? -14.026 -14.476 12.291 1.00 91.75 226 GLN A CA 1
ATOM 1688 C C . GLN A 1 226 ? -14.100 -14.975 10.832 1.00 91.75 226 GLN A C 1
ATOM 1690 O O . GLN A 1 226 ? -14.126 -16.185 10.611 1.00 91.75 226 GLN A O 1
ATOM 1695 N N . ASP A 1 227 ? -14.042 -14.055 9.866 1.00 93.25 227 ASP A N 1
ATOM 1696 C CA . ASP A 1 227 ? -14.095 -14.310 8.423 1.00 93.25 227 ASP A CA 1
ATOM 1697 C C . ASP A 1 227 ? -12.724 -14.146 7.739 1.00 93.25 227 ASP A C 1
ATOM 1699 O O . ASP A 1 227 ? -12.593 -14.284 6.521 1.00 93.25 227 ASP A O 1
ATOM 1703 N N . ARG A 1 228 ? -11.677 -13.836 8.514 1.00 95.31 228 ARG A N 1
ATOM 1704 C CA . ARG A 1 228 ? -10.309 -13.616 8.037 1.00 95.31 228 ARG A CA 1
ATOM 1705 C C . ARG A 1 228 ? -9.314 -14.182 9.045 1.00 95.31 228 ARG A C 1
ATOM 1707 O O . ARG A 1 228 ? -8.763 -13.467 9.879 1.00 95.31 228 ARG A O 1
ATOM 1714 N N . LEU A 1 229 ? -9.127 -15.497 8.994 1.00 97.00 229 LEU A N 1
ATOM 1715 C CA . LEU A 1 229 ? -8.311 -16.254 9.941 1.00 97.00 229 LEU A CA 1
ATOM 1716 C C . LEU A 1 229 ? -6.906 -16.467 9.378 1.00 97.00 229 LEU A C 1
ATOM 1718 O O . LEU A 1 229 ? -6.744 -16.785 8.199 1.00 97.00 229 LEU A O 1
ATOM 1722 N N . TRP A 1 230 ? -5.899 -16.331 10.237 1.00 98.06 230 TRP A N 1
ATOM 1723 C CA . TRP A 1 230 ? -4.490 -16.506 9.893 1.00 98.06 230 TRP A CA 1
ATOM 1724 C C . TRP A 1 230 ? -3.766 -17.162 11.070 1.00 98.06 230 TRP A C 1
ATOM 1726 O O . TRP A 1 230 ? -3.757 -16.621 12.177 1.00 98.06 230 TRP A O 1
ATOM 1736 N N . LEU A 1 231 ? -3.220 -18.357 10.855 1.00 98.06 231 LEU A N 1
ATOM 1737 C CA . LEU A 1 231 ? -2.740 -19.229 11.924 1.00 98.06 231 LEU A CA 1
ATOM 1738 C C . LEU A 1 231 ? -1.325 -19.747 11.626 1.00 98.06 231 LEU A C 1
ATOM 1740 O O . LEU A 1 231 ? -1.180 -20.643 10.788 1.00 98.06 231 LEU A O 1
ATOM 1744 N N . PRO A 1 232 ? -0.283 -19.234 12.305 1.00 97.88 232 PRO A N 1
ATOM 1745 C CA . PRO A 1 232 ? 1.076 -19.729 12.142 1.00 97.88 232 PRO A CA 1
ATOM 1746 C C . PRO A 1 232 ? 1.330 -20.956 13.025 1.00 97.88 232 PRO A C 1
ATOM 1748 O O . PRO A 1 232 ? 0.921 -21.007 14.186 1.00 97.88 232 PRO A O 1
ATOM 1751 N N . LEU A 1 233 ? 2.048 -21.939 12.488 1.00 97.56 233 LEU A N 1
ATOM 1752 C CA . LEU A 1 233 ? 2.438 -23.163 13.183 1.00 97.56 233 LEU A CA 1
ATOM 1753 C C . LEU A 1 233 ? 3.921 -23.444 12.924 1.00 97.56 233 LEU A C 1
ATOM 1755 O O . LEU A 1 233 ? 4.319 -23.725 11.795 1.00 97.56 233 LEU A O 1
ATOM 1759 N N . GLY A 1 234 ? 4.733 -23.360 13.979 1.00 96.56 234 GLY A N 1
ATOM 1760 C CA . GLY A 1 234 ? 6.164 -23.659 13.944 1.00 96.56 234 GLY A CA 1
ATOM 1761 C C . GLY A 1 234 ? 6.453 -25.104 14.350 1.00 96.56 234 GLY A C 1
ATOM 1762 O O . GLY A 1 234 ? 5.759 -25.654 15.209 1.00 96.56 234 GLY A O 1
ATOM 1763 N N . ALA A 1 235 ? 7.473 -25.714 13.747 1.00 96.19 235 ALA A N 1
ATOM 1764 C CA . ALA A 1 235 ? 7.902 -27.074 14.057 1.00 96.19 235 ALA A CA 1
ATOM 1765 C C . ALA A 1 235 ? 9.410 -27.296 13.839 1.00 96.19 235 ALA A C 1
ATOM 1767 O O . ALA A 1 235 ? 10.041 -26.637 13.013 1.00 96.19 235 ALA A O 1
ATOM 1768 N N . GLU A 1 236 ? 9.963 -28.278 14.559 1.00 95.75 236 GLU A N 1
ATOM 1769 C CA . GLU A 1 236 ? 11.360 -28.736 14.447 1.00 95.75 236 GLU A CA 1
ATOM 1770 C C . GLU A 1 236 ? 11.595 -29.677 13.262 1.00 95.75 236 GLU A C 1
ATOM 1772 O O . GLU A 1 236 ? 12.692 -29.743 12.713 1.00 95.75 236 GLU A O 1
ATOM 1777 N N . SER A 1 237 ? 10.554 -30.394 12.839 1.00 94.81 237 SER A N 1
ATOM 1778 C CA . SER A 1 237 ? 10.602 -31.330 11.720 1.00 94.81 237 SER A CA 1
ATOM 1779 C C . SER A 1 237 ? 9.259 -31.394 10.996 1.00 94.81 237 SER A C 1
ATOM 1781 O O . SER A 1 237 ? 8.223 -31.009 11.544 1.00 94.81 237 SER A O 1
ATOM 1783 N N . VAL A 1 238 ? 9.265 -31.931 9.773 1.00 95.94 238 VAL A N 1
ATOM 1784 C CA . VAL A 1 238 ? 8.049 -32.160 8.974 1.00 95.94 238 VAL A CA 1
ATOM 1785 C C . VAL A 1 238 ? 7.052 -33.057 9.725 1.00 95.94 238 VAL A C 1
ATOM 1787 O O . VAL A 1 238 ? 5.861 -32.754 9.762 1.00 95.94 238 VAL A O 1
ATOM 1790 N N . ASN A 1 239 ? 7.535 -34.090 10.423 1.00 94.62 239 ASN A N 1
ATOM 1791 C CA . ASN A 1 239 ? 6.689 -34.978 11.229 1.00 94.62 239 ASN A CA 1
ATOM 1792 C C . ASN A 1 239 ? 6.045 -34.237 12.411 1.00 94.62 239 ASN A C 1
ATOM 1794 O O . ASN A 1 239 ? 4.859 -34.418 12.698 1.00 94.62 239 ASN A O 1
ATOM 1798 N N . ASN A 1 240 ? 6.802 -33.369 13.096 1.00 95.56 240 ASN A N 1
ATOM 1799 C CA . ASN A 1 240 ? 6.235 -32.547 14.167 1.00 95.56 240 ASN A CA 1
ATOM 1800 C C . ASN A 1 240 ? 5.202 -31.557 13.623 1.00 95.56 240 ASN A C 1
ATOM 1802 O O . ASN A 1 240 ? 4.180 -31.336 14.273 1.00 95.56 240 ASN A O 1
ATOM 1806 N N . LEU A 1 241 ? 5.434 -31.003 12.430 1.00 96.81 241 LEU A N 1
ATOM 1807 C CA . LEU A 1 241 ? 4.490 -30.106 11.774 1.00 96.81 241 LEU A CA 1
ATOM 1808 C C . LEU A 1 241 ? 3.179 -30.820 11.443 1.00 96.81 241 LEU A C 1
ATOM 1810 O O . LEU A 1 241 ? 2.115 -30.324 11.806 1.00 96.81 241 LEU A O 1
ATOM 1814 N N . GLN A 1 242 ? 3.244 -32.006 10.834 1.00 96.69 242 GLN A N 1
ATOM 1815 C CA . GLN A 1 242 ? 2.069 -32.829 10.536 1.00 96.69 242 GLN A CA 1
ATOM 1816 C C . GLN A 1 242 ? 1.258 -33.131 11.810 1.00 96.69 242 GLN A C 1
ATOM 1818 O O . GLN A 1 242 ? 0.041 -32.930 11.848 1.00 96.69 242 GLN A O 1
ATOM 1823 N N . ALA A 1 243 ? 1.927 -33.534 12.896 1.00 96.56 243 ALA A N 1
ATOM 1824 C CA . ALA A 1 243 ? 1.276 -33.782 14.182 1.00 96.56 243 ALA A CA 1
ATOM 1825 C C . ALA A 1 243 ? 0.653 -32.507 14.789 1.00 96.56 243 ALA A C 1
ATOM 1827 O O . ALA A 1 243 ? -0.458 -32.548 15.339 1.00 96.56 243 ALA A O 1
ATOM 1828 N N . LYS A 1 244 ? 1.330 -31.355 14.677 1.00 96.94 244 LYS A N 1
ATOM 1829 C CA . LYS A 1 244 ? 0.806 -30.057 15.130 1.00 96.94 244 LYS A CA 1
ATOM 1830 C C . LYS A 1 244 ? -0.410 -29.634 14.296 1.00 96.94 244 LYS A C 1
ATOM 1832 O O . LYS A 1 244 ? -1.399 -29.207 14.881 1.00 96.94 244 LYS A O 1
ATOM 1837 N N . LEU A 1 245 ? -0.406 -29.825 12.975 1.00 98.12 245 LEU A N 1
ATOM 1838 C CA . LEU A 1 245 ? -1.563 -29.567 12.105 1.00 98.12 245 LEU A CA 1
ATOM 1839 C C . LEU A 1 245 ? -2.774 -30.416 12.523 1.00 98.12 245 LEU A C 1
ATOM 1841 O O . LEU A 1 245 ? -3.851 -29.878 12.788 1.00 98.12 245 LEU A O 1
ATOM 1845 N N . ALA A 1 246 ? -2.583 -31.728 12.688 1.00 96.12 246 ALA A N 1
ATOM 1846 C CA . ALA A 1 246 ? -3.652 -32.650 13.072 1.00 96.12 246 ALA A CA 1
ATOM 1847 C C . ALA A 1 246 ? -4.188 -32.409 14.499 1.00 96.12 246 ALA A C 1
ATOM 1849 O O . ALA A 1 246 ? -5.380 -32.580 14.768 1.00 96.12 246 ALA A O 1
ATOM 1850 N N . SER A 1 247 ? -3.329 -32.033 15.453 1.00 95.81 247 SER A N 1
ATOM 1851 C CA . SER A 1 247 ? -3.775 -31.670 16.810 1.00 95.81 247 SER A CA 1
ATOM 1852 C C . SER A 1 247 ? -4.534 -30.344 16.829 1.00 95.81 247 SER A C 1
ATOM 1854 O O . SER A 1 247 ? -5.601 -30.268 17.439 1.00 95.81 247 SER A O 1
ATOM 1856 N N . THR A 1 248 ? -4.064 -29.340 16.090 1.00 96.81 248 THR A N 1
ATOM 1857 C CA . THR A 1 248 ? -4.754 -28.056 15.927 1.00 96.81 248 THR A CA 1
ATOM 1858 C C . THR A 1 248 ? -6.130 -28.243 15.277 1.00 96.81 248 THR A C 1
ATOM 1860 O O . THR A 1 248 ? -7.116 -27.706 15.777 1.00 96.81 248 THR A O 1
ATOM 1863 N N . ALA A 1 249 ? -6.256 -29.091 14.250 1.00 96.31 249 ALA A N 1
ATOM 1864 C CA . ALA A 1 249 ? -7.550 -29.414 13.636 1.00 96.31 249 ALA A CA 1
ATOM 1865 C C . ALA A 1 249 ? -8.558 -30.021 14.634 1.00 96.31 249 ALA A C 1
ATOM 1867 O O . ALA A 1 249 ? -9.760 -29.732 14.577 1.00 96.31 249 ALA A O 1
ATOM 1868 N N . ARG A 1 250 ? -8.083 -30.842 15.583 1.00 94.50 250 ARG A N 1
ATOM 1869 C CA . ARG A 1 250 ? -8.910 -31.397 16.668 1.00 94.50 250 ARG A CA 1
ATOM 1870 C C . ARG A 1 250 ? -9.337 -30.330 17.673 1.00 94.50 250 ARG A C 1
ATOM 1872 O O . ARG A 1 250 ? -10.500 -30.335 18.059 1.00 94.50 250 ARG A O 1
ATOM 1879 N N . ILE A 1 251 ? -8.451 -29.398 18.036 1.00 93.88 251 ILE A N 1
ATOM 1880 C CA . ILE A 1 251 ? -8.792 -28.262 18.911 1.00 93.88 251 ILE A CA 1
ATOM 1881 C C . ILE A 1 251 ? -9.935 -27.456 18.293 1.00 93.88 251 ILE A C 1
ATOM 1883 O O . ILE A 1 251 ? -10.967 -27.290 18.934 1.00 93.88 251 ILE A O 1
ATOM 1887 N N . PHE A 1 252 ? -9.798 -27.037 17.031 1.00 93.06 252 PHE A N 1
ATOM 1888 C CA . PHE A 1 252 ? -10.833 -26.259 16.338 1.00 93.06 252 PHE A CA 1
ATOM 1889 C C . PHE A 1 252 ? -12.134 -27.038 16.103 1.00 93.06 252 PHE A C 1
ATOM 1891 O O . PHE A 1 252 ? -13.185 -26.426 15.955 1.00 93.06 252 PHE A O 1
ATOM 1898 N N . SER A 1 253 ? -12.099 -28.374 16.122 1.00 89.62 253 SER A N 1
ATOM 1899 C CA . SER A 1 253 ? -13.318 -29.195 16.065 1.00 89.62 253 SER A CA 1
ATOM 1900 C C . SER A 1 253 ? -14.141 -29.153 17.356 1.00 89.62 253 SER A C 1
ATOM 1902 O O . SER A 1 253 ? -15.320 -29.488 17.313 1.00 89.62 253 SER A O 1
ATOM 1904 N N . GLY A 1 254 ? -13.527 -28.800 18.490 1.00 87.50 254 GLY A N 1
ATOM 1905 C CA . GLY A 1 254 ? -14.193 -28.722 19.792 1.00 87.50 254 GLY A CA 1
ATOM 1906 C C . GLY A 1 254 ? -14.688 -27.325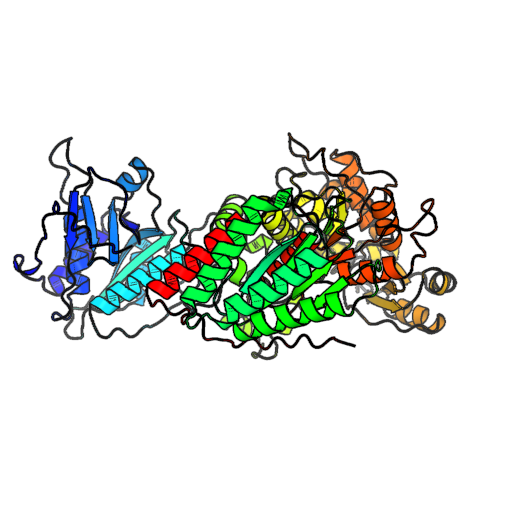 20.172 1.00 87.50 254 GLY A C 1
ATOM 1907 O O . GLY A 1 254 ? -15.282 -27.180 21.236 1.00 87.50 254 GLY A O 1
ATOM 1908 N N . LEU A 1 255 ? -14.430 -26.302 19.350 1.00 91.25 255 LEU A N 1
ATOM 1909 C CA . LEU A 1 255 ? -14.849 -24.923 19.623 1.00 91.25 255 LEU A CA 1
ATOM 1910 C C . LEU A 1 255 ? -16.255 -24.684 19.071 1.00 91.25 255 LEU A C 1
ATOM 1912 O O . LEU A 1 255 ? -16.573 -25.130 17.970 1.00 91.25 255 LEU A O 1
ATOM 1916 N N . SER A 1 256 ? -17.085 -23.972 19.832 1.00 88.00 256 SER A N 1
ATOM 1917 C CA . SER A 1 256 ? -18.503 -23.765 19.509 1.00 88.00 256 SER A CA 1
ATOM 1918 C C . SER A 1 256 ? -18.845 -22.310 19.190 1.00 88.00 256 SER A C 1
ATOM 1920 O O . SER A 1 256 ? -19.886 -22.053 18.591 1.00 88.00 256 SER A O 1
ATOM 1922 N N . THR A 1 257 ? -17.993 -21.350 19.566 1.00 90.75 257 THR A N 1
ATOM 1923 C CA . THR A 1 257 ? -18.255 -19.915 19.354 1.00 90.75 257 THR A CA 1
ATOM 1924 C C . THR A 1 257 ? -17.123 -19.203 18.603 1.00 90.75 257 THR A C 1
ATOM 1926 O O . THR A 1 257 ? -15.957 -19.595 18.729 1.00 90.75 257 THR A O 1
ATOM 1929 N N . PRO A 1 258 ? -17.414 -18.105 17.872 1.00 91.19 258 PRO A N 1
ATOM 1930 C CA . PRO A 1 258 ? -16.373 -17.284 17.254 1.00 91.19 258 PRO A CA 1
ATOM 1931 C C . PRO A 1 258 ? -15.357 -16.735 18.257 1.00 91.19 258 PRO A C 1
ATOM 1933 O O . PRO A 1 258 ? -14.158 -16.731 17.987 1.00 91.19 258 PRO A O 1
ATOM 1936 N N . LEU A 1 259 ? -15.820 -16.346 19.449 1.00 93.31 259 LEU A N 1
ATOM 1937 C CA . LEU A 1 259 ? -14.965 -15.840 20.519 1.00 93.31 259 LEU A CA 1
ATOM 1938 C C . LEU A 1 259 ? -13.942 -16.890 20.981 1.00 93.31 259 LEU A C 1
ATOM 1940 O O . LEU A 1 259 ? -12.765 -16.574 21.150 1.00 93.31 259 LEU A O 1
ATOM 1944 N N . GLU A 1 260 ? -14.354 -18.148 21.154 1.00 94.19 260 GLU A N 1
ATOM 1945 C CA . GLU A 1 260 ? -13.436 -19.255 21.459 1.00 94.19 260 GLU A CA 1
ATOM 1946 C C . GLU A 1 260 ? -12.421 -19.481 20.333 1.00 94.19 260 GLU A C 1
ATOM 1948 O O . GLU A 1 260 ? -11.230 -19.667 20.600 1.00 94.19 260 GLU A O 1
ATOM 1953 N N . GLY A 1 261 ? -12.882 -19.423 19.080 1.00 94.69 261 GLY A N 1
ATOM 1954 C CA . GLY A 1 261 ? -12.054 -19.551 17.885 1.00 94.69 261 GLY A CA 1
ATOM 1955 C C . GLY A 1 261 ? -10.965 -18.482 17.791 1.00 94.69 261 GLY A C 1
ATOM 1956 O O . GLY A 1 261 ? -9.787 -18.813 17.641 1.00 94.69 261 GLY A O 1
ATOM 1957 N N . LEU A 1 262 ? -11.321 -17.204 17.955 1.00 96.44 262 LEU A N 1
ATOM 1958 C CA . LEU A 1 262 ? -10.347 -16.108 17.948 1.00 96.44 262 LEU A CA 1
ATOM 1959 C C . LEU A 1 262 ? -9.376 -16.194 19.133 1.00 96.44 262 LEU A C 1
ATOM 1961 O O . LEU A 1 262 ? -8.178 -15.973 18.961 1.00 96.44 262 LEU A O 1
ATOM 1965 N N . ASN A 1 263 ? -9.844 -16.596 20.321 1.00 96.69 263 ASN A N 1
ATOM 1966 C CA . ASN A 1 263 ? -8.962 -16.839 21.468 1.00 96.69 263 ASN A CA 1
ATOM 1967 C C . ASN A 1 263 ? -7.991 -18.011 21.231 1.00 96.69 263 ASN A C 1
ATOM 1969 O O . ASN A 1 263 ? -6.861 -17.993 21.725 1.00 96.69 263 ASN A O 1
ATOM 1973 N N . ALA A 1 264 ? -8.389 -19.041 20.479 1.00 96.31 264 ALA A N 1
ATOM 1974 C CA . ALA A 1 264 ? -7.481 -20.110 20.067 1.00 96.31 264 ALA A CA 1
ATOM 1975 C C . ALA A 1 264 ? -6.401 -19.602 19.096 1.00 96.31 264 ALA A C 1
ATOM 1977 O O . ALA A 1 264 ? -5.230 -19.926 19.284 1.00 96.31 264 ALA A O 1
ATOM 1978 N N . ILE A 1 265 ? -6.764 -18.747 18.133 1.00 97.25 265 ILE A N 1
ATOM 1979 C CA . ILE A 1 265 ? -5.801 -18.101 17.223 1.00 97.25 265 ILE A CA 1
ATOM 1980 C C . ILE A 1 265 ? -4.835 -17.198 17.997 1.00 97.25 265 ILE A C 1
ATOM 1982 O O . ILE A 1 265 ? -3.626 -17.308 17.810 1.00 97.25 265 ILE A O 1
ATOM 1986 N N . LYS A 1 266 ? -5.336 -16.373 18.926 1.00 97.88 266 LYS A N 1
ATOM 1987 C CA . LYS A 1 266 ? -4.501 -15.531 19.798 1.00 97.88 266 LYS A CA 1
ATOM 1988 C C . LYS A 1 266 ? -3.457 -16.356 20.559 1.00 97.88 266 LYS A C 1
ATOM 1990 O O . LYS A 1 266 ? -2.283 -15.988 20.594 1.00 97.88 266 LYS A O 1
ATOM 1995 N N . ARG A 1 267 ? -3.865 -17.493 21.138 1.00 96.69 267 ARG A N 1
ATOM 1996 C CA . ARG A 1 267 ? -2.941 -18.414 21.823 1.00 96.69 267 ARG A CA 1
ATOM 1997 C C . ARG A 1 267 ? -1.892 -18.982 20.874 1.00 96.69 267 ARG A C 1
ATOM 1999 O O . ARG A 1 267 ? -0.719 -18.965 21.219 1.00 96.69 267 ARG A O 1
ATOM 2006 N N . ALA A 1 268 ? -2.287 -19.421 19.681 1.00 95.62 268 ALA A N 1
ATOM 2007 C CA . ALA A 1 268 ? -1.351 -19.946 18.690 1.00 95.62 268 ALA A CA 1
ATOM 2008 C C . ALA A 1 268 ? -0.343 -18.889 18.203 1.00 95.62 268 ALA A C 1
ATOM 2010 O O . ALA A 1 268 ? 0.837 -19.199 18.069 1.00 95.62 268 ALA A O 1
ATOM 2011 N N . LEU A 1 269 ? -0.774 -17.636 18.011 1.00 97.00 269 LEU A N 1
ATOM 2012 C CA . LEU A 1 269 ? 0.118 -16.510 17.703 1.00 97.00 269 LEU A CA 1
ATOM 2013 C C . LEU A 1 269 ? 1.148 -16.294 18.821 1.00 97.00 269 LEU A C 1
ATOM 2015 O O . LEU A 1 269 ? 2.341 -16.196 18.544 1.00 97.00 269 LEU A O 1
ATOM 2019 N N . SER A 1 270 ? 0.703 -16.293 20.081 1.00 96.69 270 SER A N 1
ATOM 2020 C CA . SER A 1 270 ? 1.588 -16.144 21.246 1.00 96.69 270 SER A CA 1
ATOM 2021 C C . SER A 1 270 ? 2.563 -17.320 21.394 1.00 96.69 270 SER A C 1
ATOM 2023 O O . SER A 1 270 ? 3.753 -17.113 21.630 1.00 96.69 270 SER A O 1
ATOM 2025 N N . GLU A 1 271 ? 2.085 -18.557 21.212 1.00 94.75 271 GLU A N 1
ATOM 2026 C CA . GLU A 1 271 ? 2.920 -19.765 21.205 1.00 94.75 271 GLU A CA 1
ATOM 2027 C C . GLU A 1 271 ? 3.970 -19.712 20.094 1.00 94.75 271 GLU A C 1
ATOM 2029 O O . GLU A 1 271 ? 5.137 -20.021 20.337 1.00 94.75 271 GLU A O 1
ATOM 2034 N N . TYR A 1 272 ? 3.574 -19.318 18.881 1.00 95.50 272 TYR A N 1
ATOM 2035 C CA . TYR A 1 272 ? 4.499 -19.182 17.766 1.00 95.50 272 TYR A CA 1
ATOM 2036 C C . TYR A 1 272 ? 5.548 -18.114 18.064 1.00 95.50 272 TYR A C 1
ATOM 2038 O O . TYR A 1 272 ? 6.736 -18.384 17.929 1.00 95.50 272 TYR A O 1
ATOM 2046 N N . GLN A 1 273 ? 5.142 -16.927 18.520 1.00 94.50 273 GLN A N 1
ATOM 2047 C CA . GLN A 1 273 ? 6.066 -15.838 18.831 1.00 94.50 273 GLN A CA 1
ATOM 2048 C C . GLN A 1 273 ? 7.116 -16.267 19.868 1.00 94.50 273 GLN A C 1
ATOM 2050 O O . GLN A 1 273 ? 8.306 -16.044 19.648 1.00 94.50 273 GLN A O 1
ATOM 2055 N N . ALA A 1 274 ? 6.693 -16.947 20.939 1.00 94.19 274 ALA A N 1
ATOM 2056 C CA . ALA A 1 274 ? 7.579 -17.420 22.002 1.00 94.19 274 ALA A CA 1
ATOM 2057 C C . ALA A 1 274 ? 8.569 -18.508 21.549 1.00 94.19 274 ALA A C 1
ATOM 2059 O O . ALA A 1 274 ? 9.688 -18.559 22.052 1.00 94.19 274 ALA A O 1
ATOM 2060 N N . ASN A 1 275 ? 8.175 -19.365 20.601 1.00 92.44 275 ASN A N 1
ATOM 2061 C CA . ASN A 1 275 ? 8.962 -20.534 20.185 1.00 92.44 275 ASN A CA 1
ATOM 2062 C C . ASN A 1 275 ? 9.553 -20.409 18.772 1.00 92.44 275 ASN A C 1
ATOM 2064 O O . ASN A 1 275 ? 10.199 -21.330 18.279 1.00 92.44 275 ASN A O 1
ATOM 2068 N N . SER A 1 276 ? 9.335 -19.285 18.088 1.00 88.31 276 SER A N 1
ATOM 2069 C CA . SER A 1 276 ? 9.697 -19.128 16.677 1.00 88.31 276 SER A CA 1
ATOM 2070 C C . SER A 1 276 ? 11.186 -19.353 16.428 1.00 88.31 276 SER A C 1
ATOM 2072 O O . SER A 1 276 ? 11.527 -19.927 15.399 1.00 88.31 276 SER A O 1
ATOM 2074 N N . ALA A 1 277 ? 12.063 -18.978 17.363 1.00 86.69 277 ALA A N 1
ATOM 2075 C CA . ALA A 1 277 ? 13.512 -19.138 17.239 1.00 86.69 277 ALA A CA 1
ATOM 2076 C C . ALA A 1 277 ? 13.976 -20.606 17.148 1.00 86.69 277 ALA A C 1
ATOM 2078 O O . ALA A 1 277 ? 14.985 -20.873 16.503 1.00 86.69 277 ALA A O 1
ATOM 2079 N N . SER A 1 278 ? 13.248 -21.554 17.748 1.00 87.06 278 SER A N 1
ATOM 2080 C CA . SER A 1 278 ? 13.585 -22.986 17.717 1.00 87.06 278 SER A CA 1
ATOM 2081 C C . SER A 1 278 ? 12.859 -23.767 16.616 1.00 87.06 278 SER A C 1
ATOM 2083 O O . SER A 1 278 ? 13.106 -24.957 16.450 1.00 87.06 278 SER A O 1
ATOM 2085 N N . ALA A 1 279 ? 11.979 -23.119 15.848 1.00 91.44 279 ALA A N 1
ATOM 2086 C CA . ALA A 1 279 ? 11.184 -23.749 14.798 1.00 91.44 279 ALA A CA 1
ATOM 2087 C C . ALA A 1 279 ? 11.779 -23.481 13.397 1.00 91.44 279 ALA A C 1
ATOM 2089 O O . ALA A 1 279 ? 11.425 -22.475 12.796 1.00 91.44 279 ALA A O 1
ATOM 2090 N N . PRO A 1 280 ? 12.650 -24.331 12.823 1.00 94.06 280 PRO A N 1
ATOM 2091 C CA . PRO A 1 280 ? 13.181 -24.150 11.465 1.00 94.06 280 PRO A CA 1
ATOM 2092 C C . PRO A 1 280 ? 12.107 -24.191 10.368 1.00 94.06 280 PRO A C 1
ATOM 2094 O O . PRO A 1 280 ? 12.331 -23.669 9.278 1.00 94.06 280 PRO A O 1
ATOM 2097 N N . LEU A 1 281 ? 10.946 -24.793 10.638 1.00 96.69 281 LEU A N 1
ATOM 2098 C CA . LEU A 1 281 ? 9.839 -24.915 9.696 1.00 96.69 281 LEU A CA 1
ATOM 2099 C C . LEU A 1 281 ? 8.620 -24.146 10.194 1.00 96.69 281 LEU A C 1
ATOM 2101 O O . LEU A 1 281 ? 8.257 -24.239 11.369 1.00 96.69 281 LEU A O 1
ATOM 2105 N N . THR A 1 282 ? 7.950 -23.453 9.274 1.00 97.56 282 THR A N 1
ATOM 2106 C CA . THR A 1 282 ? 6.692 -22.761 9.557 1.00 97.56 282 THR A CA 1
ATOM 2107 C C . THR A 1 282 ? 5.662 -23.052 8.475 1.00 97.56 282 THR A C 1
ATOM 2109 O O . THR A 1 282 ? 5.909 -22.815 7.294 1.00 97.56 282 THR A O 1
ATOM 2112 N N . ALA A 1 283 ? 4.480 -23.502 8.890 1.00 98.44 283 ALA A N 1
ATOM 2113 C CA . ALA A 1 283 ? 3.277 -23.437 8.072 1.00 98.44 283 ALA A CA 1
ATOM 2114 C C . ALA A 1 283 ? 2.415 -22.251 8.498 1.00 98.44 283 ALA A C 1
ATOM 2116 O O . ALA A 1 283 ? 2.369 -21.890 9.676 1.00 98.44 283 ALA A O 1
ATOM 2117 N N . VAL A 1 284 ? 1.684 -21.691 7.544 1.00 98.69 284 VAL A N 1
ATOM 2118 C CA . VAL A 1 284 ? 0.631 -20.716 7.814 1.00 98.69 284 VAL A CA 1
ATOM 2119 C C . VAL A 1 284 ? -0.656 -21.227 7.199 1.00 98.69 284 VAL A C 1
ATOM 2121 O O . VAL A 1 284 ? -0.679 -21.599 6.028 1.00 98.69 284 VAL A O 1
ATOM 2124 N N . VAL A 1 285 ? -1.725 -21.251 7.988 1.00 98.69 285 VAL A N 1
ATOM 2125 C CA . VAL A 1 285 ? -3.052 -21.660 7.527 1.00 98.69 285 VAL A CA 1
ATOM 2126 C C . VAL A 1 285 ? -3.970 -20.448 7.506 1.00 98.69 285 VAL A C 1
ATOM 2128 O O . VAL A 1 285 ? -4.112 -19.756 8.516 1.00 98.69 285 VAL A O 1
ATOM 2131 N N . MET A 1 286 ? -4.582 -20.194 6.353 1.00 98.31 286 MET A N 1
ATOM 2132 C CA . MET A 1 286 ? -5.531 -19.105 6.143 1.00 98.31 286 MET A CA 1
ATOM 2133 C C . MET A 1 286 ? -6.908 -19.663 5.820 1.00 98.31 286 MET A C 1
ATOM 2135 O O . MET A 1 286 ? -7.033 -20.648 5.098 1.00 98.31 286 MET A O 1
ATOM 2139 N N . ALA A 1 287 ? -7.953 -19.024 6.338 1.00 96.94 287 ALA A N 1
ATOM 2140 C CA . ALA A 1 287 ? -9.323 -19.439 6.070 1.00 96.94 287 ALA A CA 1
ATOM 2141 C C . ALA A 1 287 ? -10.325 -18.307 6.296 1.00 96.94 287 ALA A C 1
ATOM 2143 O O . ALA A 1 287 ? -10.071 -17.377 7.059 1.00 96.94 287 ALA A O 1
ATOM 2144 N N . THR A 1 288 ? -11.495 -18.431 5.673 1.00 94.19 288 THR A N 1
ATOM 2145 C CA . THR A 1 288 ? -12.607 -17.476 5.803 1.00 94.19 288 THR A CA 1
ATOM 2146 C C . THR A 1 288 ? -13.665 -17.889 6.822 1.00 94.19 288 THR A C 1
ATOM 2148 O O . THR A 1 288 ? -14.707 -17.263 6.929 1.00 94.19 288 THR A O 1
ATOM 2151 N N . SER A 1 289 ? -13.449 -18.994 7.533 1.00 93.56 289 SER A N 1
ATOM 2152 C CA . SER A 1 289 ? -14.302 -19.450 8.632 1.00 93.56 289 SER A CA 1
ATOM 2153 C C . SER A 1 289 ? -13.582 -20.538 9.419 1.00 93.56 289 SER A C 1
ATOM 2155 O O . SER A 1 289 ? -12.650 -21.170 8.914 1.00 93.56 289 SER A O 1
ATOM 2157 N N . PHE A 1 290 ? -14.038 -20.833 10.636 1.00 92.94 290 PHE A N 1
ATOM 2158 C CA . PHE A 1 290 ? -13.462 -21.918 11.440 1.00 92.94 290 PHE A CA 1
ATOM 2159 C C . PHE A 1 290 ? -13.643 -23.302 10.796 1.00 92.94 290 PHE A C 1
ATOM 2161 O O . PHE A 1 290 ? -12.766 -24.160 10.909 1.00 92.94 290 PHE A O 1
ATOM 2168 N N . ALA A 1 291 ? -14.746 -23.514 10.070 1.00 92.62 291 ALA A N 1
ATOM 2169 C CA . ALA A 1 291 ? -14.971 -24.745 9.317 1.00 92.62 291 ALA A CA 1
ATOM 2170 C C . ALA A 1 291 ? -13.960 -24.891 8.168 1.00 92.62 291 ALA A C 1
ATOM 2172 O O . ALA A 1 291 ? -13.348 -25.951 8.017 1.00 92.62 291 ALA A O 1
ATOM 2173 N N . ALA A 1 292 ? -13.729 -23.814 7.409 1.00 95.69 292 ALA A N 1
ATOM 2174 C CA . ALA A 1 292 ? -12.707 -23.782 6.367 1.00 95.69 292 ALA A CA 1
ATOM 2175 C C . ALA A 1 292 ? -11.292 -23.936 6.952 1.00 95.69 292 ALA A C 1
ATOM 2177 O O . ALA A 1 292 ? -10.485 -24.672 6.398 1.00 95.69 292 ALA A O 1
ATOM 2178 N N . LEU A 1 293 ? -11.012 -23.344 8.118 1.00 96.75 293 LEU A N 1
ATOM 2179 C CA . LEU A 1 293 ? -9.724 -23.482 8.804 1.00 96.75 293 LEU A CA 1
ATOM 2180 C C . LEU A 1 293 ? -9.425 -24.943 9.141 1.00 96.75 293 LEU A C 1
ATOM 2182 O O . LEU A 1 293 ? -8.322 -25.430 8.901 1.00 96.75 293 LEU A O 1
ATOM 2186 N N . LYS A 1 294 ? -10.422 -25.671 9.654 1.00 95.44 294 LYS A N 1
ATOM 2187 C CA . LYS A 1 294 ? -10.308 -27.111 9.900 1.00 95.44 294 LYS A CA 1
ATOM 2188 C C . LYS A 1 294 ? -10.041 -27.888 8.608 1.00 95.44 294 LYS A C 1
ATOM 2190 O O . LYS A 1 294 ? -9.235 -28.818 8.626 1.00 95.44 294 LYS A O 1
ATOM 2195 N N . ALA A 1 295 ? -10.724 -27.549 7.516 1.00 96.50 295 ALA A N 1
ATOM 2196 C CA . ALA A 1 295 ? -10.509 -28.203 6.227 1.00 96.50 295 ALA A CA 1
ATOM 2197 C C . ALA A 1 295 ? -9.074 -27.980 5.721 1.00 96.50 295 ALA A C 1
ATOM 2199 O O . ALA A 1 295 ? -8.400 -28.948 5.382 1.00 96.50 295 ALA A O 1
ATOM 2200 N N . GLU A 1 296 ? -8.580 -26.743 5.773 1.00 98.38 296 GLU A N 1
ATOM 2201 C CA . GLU A 1 296 ? -7.220 -26.377 5.361 1.00 98.38 296 GLU A CA 1
ATOM 2202 C C . GLU A 1 296 ? -6.143 -27.062 6.222 1.00 98.38 296 GLU A C 1
ATOM 2204 O O . GLU A 1 296 ? -5.172 -27.594 5.684 1.00 98.38 296 GLU A O 1
ATOM 2209 N N . LEU A 1 297 ? -6.334 -27.132 7.548 1.00 98.50 297 LEU A N 1
ATOM 2210 C CA . LEU A 1 297 ? -5.436 -27.853 8.463 1.00 98.50 297 LEU A CA 1
ATOM 2211 C C . LEU A 1 297 ? -5.329 -29.344 8.112 1.00 98.50 297 LEU A C 1
ATOM 2213 O O . LEU A 1 297 ? -4.227 -29.893 8.066 1.00 98.50 297 LEU A O 1
ATOM 2217 N N . ASN A 1 298 ? -6.468 -29.999 7.869 1.00 97.75 298 ASN A N 1
ATOM 2218 C CA . ASN A 1 298 ? -6.496 -31.418 7.514 1.00 97.75 298 ASN A CA 1
ATOM 2219 C C . ASN A 1 298 ? -5.898 -31.663 6.124 1.00 97.75 298 ASN A C 1
ATOM 2221 O O . ASN A 1 298 ? -5.120 -32.600 5.967 1.00 97.75 298 ASN A O 1
ATOM 2225 N N . ALA A 1 299 ? -6.220 -30.816 5.143 1.00 98.19 299 ALA A N 1
ATOM 2226 C CA . ALA A 1 299 ? -5.693 -30.923 3.786 1.00 98.19 299 ALA A CA 1
ATOM 2227 C C . ALA A 1 299 ? -4.164 -30.789 3.765 1.00 98.19 299 ALA A C 1
ATOM 2229 O O . ALA A 1 299 ? -3.482 -31.613 3.160 1.00 98.19 299 ALA A O 1
ATOM 2230 N N . MET A 1 300 ? -3.611 -29.814 4.495 1.00 98.56 300 MET A N 1
ATOM 2231 C CA . MET A 1 300 ? -2.162 -29.641 4.593 1.00 98.56 300 MET A CA 1
ATOM 2232 C C . MET A 1 300 ? -1.491 -30.828 5.300 1.00 98.56 300 MET A C 1
ATOM 2234 O O . MET A 1 300 ? -0.452 -31.301 4.844 1.00 98.56 300 MET A O 1
ATOM 2238 N N . ALA A 1 301 ? -2.085 -31.349 6.382 1.00 97.88 301 ALA A N 1
ATOM 2239 C CA . ALA A 1 301 ? -1.552 -32.521 7.079 1.00 97.88 301 ALA A CA 1
ATOM 2240 C C . ALA A 1 301 ? -1.522 -33.768 6.177 1.00 97.88 301 ALA A C 1
ATOM 2242 O O . ALA A 1 301 ? -0.514 -34.469 6.144 1.00 97.88 301 ALA A O 1
ATOM 2243 N N . GLN A 1 302 ? -2.598 -34.010 5.422 1.00 97.06 302 GLN A N 1
ATOM 2244 C CA . GLN A 1 302 ? -2.700 -35.124 4.472 1.00 97.06 302 GLN A CA 1
ATOM 2245 C C . GLN A 1 302 ? -1.729 -34.972 3.299 1.00 97.06 302 GLN A C 1
ATOM 2247 O O . GLN A 1 302 ? -1.125 -35.951 2.872 1.00 97.06 302 GLN A O 1
ATOM 2252 N N . PHE A 1 303 ? -1.541 -33.751 2.791 1.00 97.38 303 PHE A N 1
ATOM 2253 C CA . PHE A 1 303 ? -0.570 -33.490 1.732 1.00 97.38 303 PHE A CA 1
ATOM 2254 C C . PHE A 1 303 ? 0.861 -33.798 2.184 1.00 97.38 303 PHE A C 1
ATOM 2256 O O . PHE A 1 303 ? 1.615 -34.439 1.455 1.00 97.38 303 PHE A O 1
ATOM 2263 N N . ILE A 1 304 ? 1.226 -33.377 3.400 1.00 96.25 304 ILE A N 1
ATOM 2264 C CA . ILE A 1 304 ? 2.534 -33.687 3.987 1.00 96.25 304 ILE A CA 1
ATOM 2265 C C . ILE A 1 304 ? 2.702 -35.202 4.160 1.00 96.25 304 ILE A C 1
ATOM 2267 O O . ILE A 1 304 ? 3.759 -35.728 3.832 1.00 96.25 304 ILE A O 1
ATOM 2271 N N . GLU A 1 305 ? 1.666 -35.906 4.623 1.00 95.00 305 GLU A N 1
ATOM 2272 C CA . GLU A 1 305 ? 1.685 -37.367 4.784 1.00 95.00 305 GLU A CA 1
ATOM 2273 C C . GLU A 1 305 ? 1.902 -38.112 3.463 1.00 95.00 305 GLU A C 1
ATOM 2275 O O . GLU A 1 305 ? 2.640 -39.091 3.414 1.00 95.00 305 GLU A O 1
ATOM 2280 N N . ALA A 1 306 ? 1.259 -37.638 2.395 1.00 95.38 306 ALA A N 1
ATOM 2281 C CA . ALA A 1 306 ? 1.344 -38.227 1.064 1.00 95.38 306 ALA A CA 1
ATOM 2282 C C . ALA A 1 306 ? 2.617 -37.827 0.294 1.00 95.38 306 ALA A C 1
ATOM 2284 O O . ALA A 1 306 ? 2.835 -38.323 -0.811 1.00 95.38 306 ALA A O 1
ATOM 2285 N N . SER A 1 307 ? 3.431 -36.913 0.832 1.00 94.12 307 SER A N 1
ATOM 2286 C CA . SER A 1 307 ? 4.652 -36.442 0.174 1.00 94.12 307 SER A CA 1
ATOM 2287 C C . SER A 1 307 ? 5.774 -37.478 0.267 1.00 94.12 307 SER A C 1
ATOM 2289 O O . SER A 1 307 ? 5.958 -38.131 1.293 1.00 94.12 307 SER A O 1
ATOM 2291 N N . GLU A 1 308 ? 6.568 -37.593 -0.800 1.00 91.06 308 GLU A N 1
ATOM 2292 C CA . GLU A 1 308 ? 7.704 -38.518 -0.854 1.00 91.06 308 GLU A CA 1
ATOM 2293 C C . GLU A 1 308 ? 8.735 -38.226 0.257 1.00 91.06 308 GLU A C 1
ATOM 2295 O O . GLU A 1 308 ? 9.133 -37.067 0.444 1.00 91.06 308 GLU A O 1
ATOM 2300 N N . PRO A 1 309 ? 9.231 -39.254 0.975 1.00 83.25 309 PRO A N 1
ATOM 2301 C CA . PRO A 1 309 ? 10.246 -39.069 2.004 1.00 83.25 309 PRO A CA 1
ATOM 2302 C C . PRO A 1 309 ? 11.492 -38.349 1.465 1.00 83.25 309 PRO A C 1
ATOM 2304 O O . PRO A 1 309 ? 12.101 -38.777 0.487 1.00 83.25 309 PRO A O 1
ATOM 2307 N N . ASN A 1 310 ? 11.914 -37.283 2.152 1.00 80.88 310 ASN A N 1
ATOM 2308 C CA . ASN A 1 310 ? 13.066 -36.428 1.815 1.00 80.88 310 ASN A CA 1
ATOM 2309 C C . ASN A 1 310 ? 12.933 -35.564 0.543 1.00 80.88 310 ASN A C 1
ATOM 2311 O O . ASN A 1 310 ? 13.875 -34.837 0.221 1.00 80.88 310 ASN A O 1
ATOM 2315 N N . ALA A 1 311 ? 11.798 -35.588 -0.164 1.00 88.62 311 ALA A N 1
ATOM 2316 C CA . ALA A 1 311 ? 11.559 -34.652 -1.259 1.00 88.62 311 ALA A CA 1
ATOM 2317 C C . ALA A 1 311 ? 11.244 -33.237 -0.722 1.00 88.62 311 ALA A C 1
ATOM 2319 O O . ALA A 1 311 ? 10.638 -33.098 0.347 1.00 88.62 311 ALA A O 1
ATOM 2320 N N . PRO A 1 312 ? 11.626 -32.162 -1.440 1.00 91.06 312 PRO A N 1
ATOM 2321 C CA . PRO A 1 312 ? 11.160 -30.816 -1.123 1.00 91.06 312 PRO A CA 1
ATOM 2322 C C . PRO A 1 312 ? 9.630 -30.744 -1.171 1.00 91.06 312 PRO A C 1
ATOM 2324 O O . PRO A 1 312 ? 9.012 -31.159 -2.150 1.00 91.06 312 PRO A O 1
ATOM 2327 N N . ILE A 1 313 ? 9.022 -30.190 -0.125 1.00 94.94 313 ILE A N 1
ATOM 2328 C CA . ILE A 1 313 ? 7.577 -30.003 -0.011 1.00 94.94 313 ILE A CA 1
ATOM 2329 C C . ILE A 1 313 ? 7.292 -28.531 -0.271 1.00 94.94 313 ILE A C 1
ATOM 2331 O O . ILE A 1 313 ? 7.866 -27.668 0.391 1.00 94.94 313 ILE A O 1
ATOM 2335 N N . SER A 1 314 ? 6.389 -28.256 -1.207 1.00 94.69 314 SER A N 1
ATOM 2336 C CA . SER A 1 314 ? 5.826 -26.929 -1.445 1.00 94.69 314 SER A CA 1
ATOM 2337 C C . SER A 1 314 ? 4.312 -27.060 -1.512 1.00 94.69 314 SER A C 1
ATOM 2339 O O . SER A 1 314 ? 3.783 -27.801 -2.339 1.00 94.69 314 SER A O 1
ATOM 2341 N N . TYR A 1 315 ? 3.622 -26.379 -0.606 1.00 97.06 315 TYR A N 1
ATOM 2342 C CA . TYR A 1 315 ? 2.172 -26.412 -0.481 1.00 97.06 315 TYR A CA 1
ATOM 2343 C C . TYR A 1 315 ? 1.629 -24.989 -0.491 1.00 97.06 315 TYR A C 1
ATOM 2345 O O . TYR A 1 315 ? 2.130 -24.127 0.234 1.00 97.06 315 TYR A O 1
ATOM 2353 N N . LYS A 1 316 ? 0.588 -24.750 -1.291 1.00 97.00 316 LYS A N 1
ATOM 2354 C CA . LYS A 1 316 ? -0.119 -23.469 -1.371 1.00 97.00 316 LYS A CA 1
ATOM 2355 C C . LYS A 1 316 ? -1.577 -23.697 -1.764 1.00 97.00 316 LYS A C 1
ATOM 2357 O O . LYS A 1 316 ? -1.843 -24.492 -2.662 1.00 97.00 316 LYS A O 1
ATOM 2362 N N . THR A 1 317 ? -2.510 -22.983 -1.136 1.00 97.31 317 THR A N 1
ATOM 2363 C CA . THR A 1 317 ? -3.944 -23.029 -1.481 1.00 97.31 317 THR A CA 1
ATOM 2364 C C . THR A 1 317 ? -4.456 -21.674 -1.978 1.00 97.31 317 THR A C 1
ATOM 2366 O O . THR A 1 317 ? -3.863 -20.638 -1.657 1.00 97.31 317 THR A O 1
ATOM 2369 N N . PRO A 1 318 ? -5.582 -21.627 -2.721 1.00 94.31 318 PRO A N 1
ATOM 2370 C CA . PRO A 1 318 ? -6.223 -20.365 -3.109 1.00 94.31 318 PRO A CA 1
ATOM 2371 C C . PRO A 1 318 ? -6.616 -19.474 -1.919 1.00 94.31 318 PRO A C 1
ATOM 2373 O O . PRO A 1 318 ? -6.608 -18.245 -2.040 1.00 94.31 318 PRO A O 1
ATOM 2376 N N . ALA A 1 319 ? -6.916 -20.078 -0.760 1.00 93.62 319 ALA A N 1
ATOM 2377 C CA . ALA A 1 319 ? -7.205 -19.367 0.487 1.00 93.62 319 ALA A CA 1
ATOM 2378 C C . ALA A 1 319 ? -5.974 -18.637 1.054 1.00 93.62 319 ALA A C 1
ATOM 2380 O O . ALA A 1 319 ? -6.125 -17.652 1.775 1.00 93.62 319 ALA A O 1
ATOM 2381 N N . GLY A 1 320 ? -4.765 -19.071 0.685 1.00 96.44 320 GLY A N 1
ATOM 2382 C CA . GLY A 1 320 ? -3.506 -18.482 1.132 1.00 96.44 320 GLY A CA 1
ATOM 2383 C C . GLY A 1 320 ? -2.721 -19.326 2.130 1.00 96.44 320 GLY A C 1
ATOM 2384 O O . GLY A 1 320 ? -1.649 -18.893 2.543 1.00 96.44 320 GLY A O 1
ATOM 2385 N N . SER A 1 321 ? -3.204 -20.516 2.504 1.00 98.62 321 SER A N 1
ATOM 2386 C CA . SER A 1 321 ? -2.419 -21.430 3.337 1.00 98.62 321 SER A CA 1
ATOM 2387 C C . SER A 1 321 ? -1.168 -21.864 2.589 1.00 98.62 321 SER A C 1
ATOM 2389 O O . SER A 1 321 ? -1.250 -22.203 1.406 1.00 98.62 321 SER A O 1
ATOM 2391 N N . CYS A 1 322 ? -0.021 -21.885 3.261 1.00 98.56 322 CYS A N 1
ATOM 2392 C CA . CYS A 1 322 ? 1.237 -22.261 2.634 1.00 98.56 322 CYS A CA 1
ATOM 2393 C C . CYS A 1 322 ? 2.239 -22.911 3.593 1.00 98.56 322 CYS A C 1
ATOM 2395 O O . CYS A 1 322 ? 2.248 -22.657 4.801 1.00 98.56 322 CYS A O 1
ATOM 2397 N N . PHE A 1 323 ? 3.100 -23.753 3.025 1.00 98.31 323 PHE A N 1
ATOM 2398 C CA . PHE A 1 323 ? 4.223 -24.396 3.700 1.00 98.31 323 PHE A CA 1
ATOM 2399 C C . PHE A 1 323 ? 5.326 -24.722 2.686 1.00 98.31 323 PHE A C 1
ATOM 2401 O O . PHE A 1 323 ? 5.037 -25.164 1.573 1.00 98.31 323 PHE A O 1
ATOM 2408 N N . THR A 1 324 ? 6.584 -24.548 3.092 1.00 95.81 324 THR A N 1
ATOM 2409 C CA . THR A 1 324 ? 7.753 -25.053 2.366 1.00 95.81 324 THR A CA 1
ATOM 2410 C C . THR A 1 324 ? 8.697 -25.781 3.319 1.00 95.81 324 THR A C 1
ATOM 2412 O O . THR A 1 324 ? 8.961 -25.298 4.422 1.00 95.81 324 THR A O 1
ATOM 2415 N N . SER A 1 325 ? 9.238 -26.929 2.900 1.00 95.12 325 SER A N 1
ATOM 2416 C CA . SER A 1 325 ? 10.314 -27.604 3.642 1.00 95.12 325 SER A CA 1
ATOM 2417 C C . SER A 1 325 ? 11.704 -27.019 3.360 1.00 95.12 325 SER A C 1
ATOM 2419 O O . SER A 1 325 ? 12.675 -27.411 4.005 1.00 95.12 325 SER A O 1
ATOM 2421 N N . GLN A 1 326 ? 11.804 -26.067 2.424 1.00 92.31 326 GLN A N 1
ATOM 2422 C CA . GLN A 1 326 ? 13.034 -25.368 2.042 1.00 92.31 326 GLN A CA 1
ATOM 2423 C C . GLN A 1 326 ? 12.844 -23.846 2.180 1.00 92.31 326 GLN A C 1
ATOM 2425 O O . GLN A 1 326 ? 12.674 -23.140 1.179 1.00 92.31 326 GLN A O 1
ATOM 2430 N N . PRO A 1 327 ? 12.805 -23.316 3.415 1.00 93.56 327 PRO A N 1
ATOM 2431 C CA . PRO A 1 327 ? 12.667 -21.882 3.643 1.00 93.56 327 PRO A CA 1
ATOM 2432 C C . PRO A 1 327 ? 13.857 -21.099 3.066 1.00 93.56 327 PRO A C 1
ATOM 2434 O O . PRO A 1 327 ? 14.996 -21.557 3.096 1.00 93.56 327 PRO A O 1
ATOM 2437 N N . LEU A 1 328 ? 13.581 -19.895 2.550 1.00 91.81 328 LEU A N 1
ATOM 2438 C CA . LEU A 1 328 ? 14.555 -19.046 1.840 1.00 91.81 328 LEU A CA 1
ATOM 2439 C C . LEU A 1 328 ? 14.773 -17.690 2.521 1.00 91.81 328 LEU A C 1
ATOM 2441 O O . LEU A 1 328 ? 15.489 -16.851 1.998 1.00 91.81 328 LEU A O 1
ATOM 2445 N N . GLY A 1 329 ? 14.150 -17.433 3.668 1.00 84.12 329 GLY A N 1
ATOM 2446 C CA . GLY A 1 329 ? 14.076 -16.107 4.283 1.00 84.12 329 GLY A CA 1
ATOM 2447 C C . GLY A 1 329 ? 15.407 -15.587 4.817 1.00 84.12 329 GLY A C 1
ATOM 2448 O O . GLY A 1 329 ? 15.622 -14.378 4.832 1.00 84.12 329 GLY A O 1
ATOM 2449 N N . GLU A 1 330 ? 16.332 -16.480 5.180 1.00 78.12 330 GLU A N 1
ATOM 2450 C CA . GLU A 1 330 ? 17.723 -16.110 5.482 1.00 78.12 330 GLU A CA 1
ATOM 2451 C C . GLU A 1 330 ? 18.539 -15.812 4.211 1.00 78.12 330 GLU A C 1
ATOM 2453 O O . GLU A 1 330 ? 19.606 -15.201 4.275 1.00 78.12 330 GLU A O 1
ATOM 2458 N N . GLN A 1 331 ? 18.034 -16.208 3.039 1.00 72.62 331 GLN A N 1
ATOM 2459 C CA . GLN A 1 331 ? 18.717 -16.114 1.756 1.00 72.62 331 GLN A CA 1
ATOM 2460 C C . GLN A 1 331 ? 18.152 -14.954 0.922 1.00 72.62 331 GLN A C 1
ATOM 2462 O O . GLN A 1 331 ? 17.156 -15.082 0.219 1.00 72.62 331 GLN A O 1
ATOM 2467 N N . GLY A 1 332 ? 18.808 -13.794 0.992 1.00 87.31 332 GLY A N 1
ATOM 2468 C CA . GLY A 1 332 ? 18.635 -12.698 0.028 1.00 87.31 332 GLY A CA 1
ATOM 2469 C C . GLY A 1 332 ? 17.191 -12.280 -0.266 1.00 87.31 332 GLY A C 1
ATOM 2470 O O . GLY A 1 332 ? 16.778 -12.250 -1.431 1.00 87.31 332 GLY A O 1
ATOM 2471 N N . LEU A 1 333 ? 16.428 -11.941 0.778 1.00 96.94 333 LEU A N 1
ATOM 2472 C CA . LEU A 1 333 ? 15.145 -11.251 0.628 1.00 96.94 333 LEU A CA 1
ATOM 2473 C C . LEU A 1 333 ? 15.345 -9.969 -0.185 1.00 96.94 333 LEU A C 1
ATOM 2475 O O . LEU A 1 333 ? 16.169 -9.127 0.176 1.00 96.94 333 LEU A O 1
ATOM 2479 N N . SER A 1 334 ? 14.592 -9.824 -1.267 1.00 97.88 334 SER A N 1
ATOM 2480 C CA . SER A 1 334 ? 14.774 -8.756 -2.240 1.00 97.88 334 SER A CA 1
ATOM 2481 C C . SER A 1 334 ? 13.467 -8.037 -2.505 1.00 97.88 334 SER A C 1
ATOM 2483 O O . SER A 1 334 ? 12.475 -8.680 -2.831 1.00 97.88 334 SER A O 1
ATOM 2485 N N . PHE A 1 335 ? 13.452 -6.714 -2.384 1.00 98.69 335 PHE A N 1
ATOM 2486 C CA . PHE A 1 335 ? 12.294 -5.917 -2.787 1.00 98.69 335 PHE A CA 1
ATOM 2487 C C . PHE A 1 335 ? 12.410 -5.562 -4.267 1.00 98.69 335 PHE A C 1
ATOM 2489 O O . PHE A 1 335 ? 13.437 -5.052 -4.714 1.00 98.69 335 PHE A O 1
ATOM 2496 N N . VAL A 1 336 ? 11.352 -5.844 -5.022 1.00 98.50 336 VAL A N 1
ATOM 2497 C CA . VAL A 1 336 ? 11.255 -5.550 -6.449 1.00 98.50 336 VAL A CA 1
ATOM 2498 C C . VAL A 1 336 ? 10.174 -4.511 -6.667 1.00 98.50 336 VAL A C 1
ATOM 2500 O O . VAL A 1 336 ? 9.015 -4.721 -6.320 1.00 98.50 336 VAL A O 1
ATOM 2503 N N . TYR A 1 337 ? 10.548 -3.401 -7.279 1.00 98.50 337 TYR A N 1
ATOM 2504 C CA . TYR A 1 337 ? 9.651 -2.285 -7.527 1.00 98.50 337 TYR A CA 1
ATOM 2505 C C . TYR A 1 337 ? 9.130 -2.339 -8.971 1.00 98.50 337 TYR A C 1
ATOM 2507 O O . TYR A 1 337 ? 9.949 -2.389 -9.893 1.00 98.50 337 TYR A O 1
ATOM 2515 N N . PRO A 1 338 ? 7.805 -2.357 -9.204 1.00 96.38 338 PRO A N 1
ATOM 2516 C CA . PRO A 1 338 ? 7.239 -2.485 -10.545 1.00 96.38 338 PRO A CA 1
ATOM 2517 C C . PRO A 1 338 ? 7.303 -1.183 -11.357 1.00 96.38 338 PRO A C 1
ATOM 2519 O O . PRO A 1 338 ? 7.560 -0.100 -10.833 1.00 96.38 338 PRO A O 1
ATOM 2522 N N . GLY A 1 339 ? 7.033 -1.293 -12.661 1.00 92.62 339 GLY A N 1
ATOM 2523 C CA . GLY A 1 339 ? 7.009 -0.159 -13.589 1.00 92.62 339 GLY A CA 1
ATOM 2524 C C . GLY A 1 339 ? 5.678 0.593 -13.657 1.00 92.62 339 GLY A C 1
ATOM 2525 O O . GLY A 1 339 ? 4.724 0.327 -12.927 1.00 92.62 339 GLY A O 1
ATOM 2526 N N . VAL A 1 340 ? 5.595 1.527 -14.610 1.00 83.44 340 VAL A N 1
ATOM 2527 C CA . VAL A 1 340 ? 4.399 2.348 -14.832 1.00 83.44 340 VAL A CA 1
ATOM 2528 C C . VAL A 1 340 ? 3.271 1.512 -15.456 1.00 83.44 340 VAL A C 1
ATOM 2530 O O . VAL A 1 340 ? 3.275 1.196 -16.648 1.00 83.44 340 VAL A O 1
ATOM 2533 N N . GLY A 1 341 ? 2.270 1.113 -14.668 1.00 78.00 341 GLY A N 1
ATOM 2534 C CA . GLY A 1 341 ? 1.112 0.377 -15.200 1.00 78.00 341 GLY A CA 1
ATOM 2535 C C . GLY A 1 341 ? 0.391 -0.586 -14.271 1.00 78.00 341 GLY A C 1
ATOM 2536 O O . GLY A 1 341 ? -0.591 -1.178 -14.708 1.00 78.00 341 GLY A O 1
ATOM 2537 N N . THR A 1 342 ? 0.843 -0.744 -13.031 1.00 84.00 342 THR A N 1
ATOM 2538 C CA . THR A 1 342 ? 0.186 -1.621 -12.049 1.00 84.00 342 THR A CA 1
ATOM 2539 C C . THR A 1 342 ? -0.985 -0.951 -11.332 1.00 84.00 342 THR A C 1
ATOM 2541 O O . THR A 1 342 ? -1.737 -1.617 -10.633 1.00 84.00 342 THR A O 1
ATOM 2544 N N . VAL A 1 343 ? -1.137 0.366 -11.484 1.00 87.94 343 VAL A N 1
ATOM 2545 C CA . VAL A 1 343 ? -2.204 1.165 -10.870 1.00 87.94 343 VAL A CA 1
ATOM 2546 C C . VAL A 1 343 ? -3.572 0.770 -11.435 1.00 87.94 343 VAL A C 1
ATOM 2548 O O . VAL A 1 343 ? -3.736 0.617 -12.648 1.00 87.94 343 VAL A O 1
ATOM 2551 N N . TYR A 1 344 ? -4.568 0.616 -10.561 1.00 87.25 344 TYR A N 1
ATOM 2552 C CA . TYR A 1 344 ? -5.942 0.292 -10.945 1.00 87.25 344 TYR A CA 1
ATOM 2553 C C . TYR A 1 344 ? -6.970 0.992 -10.036 1.00 87.25 344 TYR A C 1
ATOM 2555 O O . TYR A 1 344 ? -6.624 1.414 -8.931 1.00 87.25 344 TYR A O 1
ATOM 2563 N N . PRO A 1 345 ? -8.233 1.134 -10.485 1.00 84.50 345 PRO A N 1
ATOM 2564 C CA . PRO A 1 345 ? -9.261 1.843 -9.723 1.00 84.50 345 PRO A CA 1
ATOM 2565 C C . PRO A 1 345 ? -9.522 1.198 -8.357 1.00 84.50 345 PRO A C 1
ATOM 2567 O O . PRO A 1 345 ? -9.560 -0.028 -8.250 1.00 84.50 345 PRO A O 1
ATOM 2570 N N . ASN A 1 346 ? -9.768 2.021 -7.336 1.00 84.31 346 ASN A N 1
ATOM 2571 C CA . ASN A 1 346 ? -10.125 1.607 -5.973 1.00 84.31 346 ASN A CA 1
ATOM 2572 C C . ASN A 1 346 ? -9.105 0.712 -5.240 1.00 84.31 346 ASN A C 1
ATOM 2574 O O . ASN A 1 346 ? -9.465 0.073 -4.251 1.00 84.31 346 ASN A O 1
ATOM 2578 N N . MET A 1 347 ? -7.851 0.643 -5.690 1.00 88.50 347 MET A N 1
ATOM 2579 C CA . MET A 1 347 ? -6.791 -0.079 -4.975 1.00 88.50 347 MET A CA 1
ATOM 2580 C C . MET A 1 347 ? -6.524 0.548 -3.596 1.00 88.50 347 MET A C 1
ATOM 2582 O O . MET A 1 347 ? -6.444 1.764 -3.499 1.00 88.50 347 MET A O 1
ATOM 2586 N N . PHE A 1 348 ? -6.340 -0.251 -2.542 1.00 91.00 348 PHE A N 1
ATOM 2587 C CA . PHE A 1 348 ? -5.934 0.209 -1.198 1.00 91.00 348 PHE A CA 1
ATOM 2588 C C . PHE A 1 348 ? -6.868 1.234 -0.519 1.00 91.00 348 PHE A C 1
ATOM 2590 O O . PHE A 1 348 ? -6.436 1.984 0.363 1.00 91.00 348 PHE A O 1
ATOM 2597 N N . LYS A 1 349 ? -8.154 1.273 -0.894 1.00 86.12 349 LYS A N 1
ATOM 2598 C CA . LYS A 1 349 ? -9.128 2.262 -0.386 1.00 86.12 349 LYS A CA 1
ATOM 2599 C C . LYS A 1 349 ? -9.468 2.119 1.103 1.00 86.12 349 LYS A C 1
ATOM 2601 O O . LYS A 1 349 ? -9.991 3.058 1.707 1.00 86.12 349 LYS A O 1
ATOM 2606 N N . HIS A 1 350 ? -9.211 0.957 1.700 1.00 87.69 350 HIS A N 1
ATOM 2607 C CA . HIS A 1 350 ? -9.512 0.641 3.097 1.00 87.69 350 HIS A CA 1
ATOM 2608 C C . HIS A 1 350 ? -8.258 0.430 3.957 1.00 87.69 350 HIS A C 1
ATOM 2610 O O . HIS A 1 350 ? -8.375 0.417 5.184 1.00 87.69 350 HIS A O 1
ATOM 2616 N N . LEU A 1 351 ? -7.074 0.304 3.354 1.00 91.00 351 LEU A N 1
ATOM 2617 C CA . LEU A 1 351 ? -5.818 -0.020 4.029 1.00 91.00 351 LEU A CA 1
ATOM 2618 C C . LEU A 1 351 ? -5.482 0.993 5.135 1.00 91.00 351 LEU A C 1
ATOM 2620 O O . LEU A 1 351 ? -5.035 0.605 6.215 1.00 91.00 351 LEU A O 1
ATOM 2624 N N . GLY A 1 352 ? -5.807 2.272 4.926 1.00 91.88 352 GLY A N 1
ATOM 2625 C CA . GLY A 1 352 ? -5.633 3.320 5.937 1.00 91.88 352 GLY A CA 1
ATOM 2626 C C . GLY A 1 352 ? -6.470 3.141 7.201 1.00 91.88 352 GLY A C 1
ATOM 2627 O O . GLY A 1 352 ? -6.111 3.676 8.247 1.00 91.88 352 GLY A O 1
ATOM 2628 N N . HIS A 1 353 ? -7.542 2.348 7.151 1.00 90.94 353 HIS A N 1
ATOM 2629 C CA . HIS A 1 353 ? -8.306 1.993 8.343 1.00 90.94 353 HIS A CA 1
ATOM 2630 C C . HIS A 1 353 ? -7.648 0.869 9.151 1.00 90.94 353 HIS A C 1
ATOM 2632 O O . HIS A 1 353 ? -7.840 0.818 10.362 1.00 90.94 353 HIS A O 1
ATOM 2638 N N . ALA A 1 354 ? -6.890 -0.023 8.508 1.00 91.56 354 ALA A N 1
ATOM 2639 C CA . ALA A 1 354 ? -6.134 -1.073 9.191 1.00 91.56 354 ALA A CA 1
ATOM 2640 C C . ALA A 1 354 ? -4.814 -0.545 9.782 1.00 91.56 354 ALA A C 1
ATOM 2642 O O . ALA A 1 354 ? -4.347 -1.056 10.793 1.00 91.56 354 ALA A O 1
ATOM 2643 N N . PHE A 1 355 ? -4.246 0.517 9.198 1.00 94.44 355 PHE A N 1
ATOM 2644 C CA . PHE A 1 355 ? -2.991 1.130 9.651 1.00 94.44 355 PHE A CA 1
ATOM 2645 C C . PHE A 1 355 ? -3.128 2.654 9.849 1.00 94.44 355 PHE A C 1
ATOM 2647 O O . PHE A 1 355 ? -2.445 3.441 9.183 1.00 94.44 355 PHE A O 1
ATOM 2654 N N . PRO A 1 356 ? -4.012 3.115 10.760 1.00 92.94 356 PRO A N 1
ATOM 2655 C CA . PRO A 1 356 ? -4.345 4.536 10.890 1.00 92.94 356 PRO A CA 1
ATOM 2656 C C . PRO A 1 356 ? -3.173 5.397 11.379 1.00 92.94 356 PRO A C 1
ATOM 2658 O O . PRO A 1 356 ? -3.050 6.555 10.975 1.00 92.94 356 PRO A O 1
ATOM 2661 N N . ALA A 1 357 ? -2.290 4.849 12.221 1.00 92.88 357 ALA A N 1
ATOM 2662 C CA . ALA A 1 357 ? -1.098 5.553 12.695 1.00 92.88 357 ALA A CA 1
ATOM 2663 C C . ALA A 1 357 ? -0.098 5.810 11.555 1.00 92.88 357 ALA A C 1
ATOM 2665 O O . ALA A 1 357 ? 0.365 6.941 11.397 1.00 92.88 357 ALA A O 1
ATOM 2666 N N . LEU A 1 358 ? 0.157 4.796 10.721 1.00 95.31 358 LEU A N 1
ATOM 2667 C CA . LEU A 1 358 ? 1.024 4.895 9.549 1.00 95.31 358 LEU A CA 1
ATOM 2668 C C . LEU A 1 358 ? 0.490 5.909 8.531 1.00 95.31 358 LEU A C 1
ATOM 2670 O O . LEU A 1 358 ? 1.227 6.781 8.076 1.00 95.31 358 LEU A O 1
ATOM 2674 N N . TYR A 1 359 ? -0.809 5.858 8.223 1.00 94.50 359 TYR A N 1
ATOM 2675 C CA . TYR A 1 359 ? -1.426 6.839 7.327 1.00 94.50 359 TYR A CA 1
ATOM 2676 C C . TYR A 1 359 ? -1.360 8.258 7.896 1.00 94.50 359 TYR A C 1
ATOM 2678 O O . TYR A 1 359 ? -1.047 9.193 7.163 1.00 94.50 359 TYR A O 1
ATOM 2686 N N . SER A 1 360 ? -1.567 8.428 9.208 1.00 92.25 360 SER A N 1
ATOM 2687 C CA . SER A 1 360 ? -1.380 9.730 9.856 1.00 92.25 360 SER A CA 1
ATOM 2688 C C . SER A 1 360 ? 0.066 10.231 9.773 1.00 92.25 360 SER A C 1
ATOM 2690 O O . SER A 1 360 ? 0.285 11.441 9.831 1.00 92.25 360 SER A O 1
ATOM 2692 N N . GLU A 1 361 ? 1.055 9.343 9.671 1.00 93.38 361 GLU A N 1
ATOM 2693 C CA . GLU A 1 361 ? 2.442 9.729 9.435 1.00 93.38 361 GLU A CA 1
ATOM 2694 C C . GLU A 1 361 ? 2.657 10.202 7.994 1.00 93.38 361 GLU A C 1
ATOM 2696 O O . GLU A 1 361 ? 3.256 11.259 7.802 1.00 93.38 361 GLU A O 1
ATOM 2701 N N . PHE A 1 362 ? 2.112 9.498 6.995 1.00 93.81 362 PHE A N 1
ATOM 2702 C CA . PHE A 1 362 ? 2.195 9.934 5.595 1.00 93.81 362 PHE A CA 1
ATOM 2703 C C . PHE A 1 362 ? 1.597 11.327 5.389 1.00 93.81 362 PHE A C 1
ATOM 2705 O O . PHE A 1 362 ? 2.226 12.173 4.760 1.00 93.81 362 PHE A O 1
ATOM 2712 N N . GLU A 1 363 ? 0.439 11.604 5.996 1.00 91.75 363 GLU A N 1
ATOM 2713 C CA . GLU A 1 363 ? -0.198 12.930 5.958 1.00 91.75 363 GLU A CA 1
ATOM 2714 C C . GLU A 1 363 ? 0.681 14.049 6.543 1.00 91.75 363 GLU A C 1
ATOM 2716 O O . GLU A 1 363 ? 0.541 15.213 6.170 1.00 91.75 363 GLU A O 1
ATOM 2721 N N . LYS A 1 364 ? 1.573 13.722 7.489 1.00 90.00 364 LYS A N 1
ATOM 2722 C CA . LYS A 1 364 ? 2.512 14.690 8.080 1.00 90.00 364 LYS A CA 1
ATOM 2723 C C . LYS A 1 364 ? 3.752 14.893 7.215 1.00 90.00 364 LYS A C 1
ATOM 2725 O O . LYS A 1 364 ? 4.362 15.955 7.296 1.00 90.00 364 LYS A O 1
ATOM 2730 N N . GLN A 1 365 ? 4.144 13.880 6.446 1.00 89.62 365 GLN A N 1
ATOM 2731 C CA . GLN A 1 365 ? 5.364 13.883 5.637 1.00 89.62 365 GLN A CA 1
ATOM 2732 C C . GLN A 1 365 ? 5.173 14.544 4.270 1.00 89.62 365 GLN A C 1
ATOM 2734 O O . GLN A 1 365 ? 6.120 15.134 3.752 1.00 89.62 365 GLN A O 1
ATOM 2739 N N . GLY A 1 366 ? 3.969 14.481 3.699 1.00 90.12 366 GLY A N 1
ATOM 2740 C CA . GLY A 1 366 ? 3.689 15.078 2.400 1.00 90.12 366 GLY A CA 1
ATOM 2741 C C . GLY A 1 366 ? 2.222 15.004 1.990 1.00 90.12 366 GLY A C 1
ATOM 2742 O O . GLY A 1 366 ? 1.347 14.615 2.767 1.00 90.12 366 GLY A O 1
ATOM 2743 N N . ASP A 1 367 ? 1.960 15.383 0.741 1.00 92.94 367 ASP A N 1
ATOM 2744 C CA . ASP A 1 367 ? 0.624 15.332 0.154 1.00 92.94 367 ASP A CA 1
ATOM 2745 C C . ASP A 1 367 ? 0.236 13.888 -0.199 1.00 92.94 367 ASP A C 1
ATOM 2747 O O . ASP A 1 367 ? 0.523 13.384 -1.286 1.00 92.94 367 ASP A O 1
ATOM 2751 N N . LEU A 1 368 ? -0.411 13.202 0.746 1.00 93.19 368 LEU A N 1
ATOM 2752 C CA . LEU A 1 368 ? -0.884 11.828 0.568 1.00 93.19 368 LEU A CA 1
ATOM 2753 C C . LEU A 1 368 ? -1.923 11.707 -0.563 1.00 93.19 368 LEU A C 1
ATOM 2755 O O . LEU A 1 368 ? -1.951 10.692 -1.263 1.00 93.19 368 LEU A O 1
ATOM 2759 N N . GLN A 1 369 ? -2.769 12.724 -0.761 1.00 92.00 369 GLN A N 1
ATOM 2760 C CA . GLN A 1 369 ? -3.772 12.722 -1.826 1.00 92.00 369 GLN A CA 1
ATOM 2761 C C . GLN A 1 369 ? -3.101 12.776 -3.201 1.00 92.00 369 GLN A C 1
ATOM 2763 O O . GLN A 1 369 ? -3.405 11.935 -4.052 1.00 92.00 369 GLN A O 1
ATOM 2768 N N . ALA A 1 370 ? -2.179 13.718 -3.404 1.00 92.81 370 ALA A N 1
ATOM 2769 C CA . ALA A 1 370 ? -1.438 13.853 -4.653 1.00 92.81 370 ALA A CA 1
ATOM 2770 C C . ALA A 1 370 ? -0.524 12.643 -4.893 1.00 92.81 370 ALA A C 1
ATOM 2772 O O . ALA A 1 370 ? -0.484 12.107 -5.999 1.00 92.81 370 ALA A O 1
ATOM 2773 N N . MET A 1 371 ? 0.140 12.139 -3.847 1.00 94.31 371 MET A N 1
ATOM 2774 C CA . MET A 1 371 ? 1.002 10.956 -3.926 1.00 94.31 371 MET A CA 1
ATOM 2775 C C . MET A 1 371 ? 0.253 9.724 -4.448 1.00 94.31 371 MET A C 1
ATOM 2777 O O . MET A 1 371 ? 0.797 8.974 -5.252 1.00 94.31 371 MET A O 1
ATOM 2781 N N . LEU A 1 372 ? -0.989 9.502 -4.008 1.00 92.88 372 LEU A N 1
ATOM 2782 C CA . LEU A 1 372 ? -1.794 8.361 -4.455 1.00 92.88 372 LEU A CA 1
ATOM 2783 C C . LEU A 1 372 ? -2.664 8.669 -5.678 1.00 92.88 372 LEU A C 1
ATOM 2785 O O . LEU A 1 372 ? -3.289 7.751 -6.206 1.00 92.88 372 LEU A O 1
ATOM 2789 N N . GLN A 1 373 ? -2.700 9.926 -6.138 1.00 92.44 373 GLN A N 1
ATOM 2790 C CA . GLN A 1 373 ? -3.637 10.414 -7.157 1.00 92.44 373 GLN A CA 1
ATOM 2791 C C . GLN A 1 373 ? -5.090 10.083 -6.784 1.00 92.44 373 GLN A C 1
ATOM 2793 O O . GLN A 1 373 ? -5.877 9.590 -7.593 1.00 92.44 373 GLN A O 1
ATOM 2798 N N . SER A 1 374 ? -5.439 10.311 -5.513 1.00 88.69 374 SER A N 1
ATOM 2799 C CA . SER A 1 374 ? -6.634 9.722 -4.900 1.00 88.69 374 SER A CA 1
ATOM 2800 C C . SER A 1 374 ? -7.944 10.145 -5.584 1.00 88.69 374 SER A C 1
ATOM 2802 O O . SER A 1 374 ? -8.858 9.335 -5.682 1.00 88.69 374 SER A O 1
ATOM 2804 N N . GLN A 1 375 ? -8.002 11.347 -6.165 1.00 85.19 375 GLN A N 1
ATOM 2805 C CA . GLN A 1 375 ? -9.158 11.841 -6.931 1.00 85.19 375 GLN A CA 1
ATOM 2806 C C . GLN A 1 375 ? -9.422 11.038 -8.225 1.00 85.19 375 GLN A C 1
ATOM 2808 O O . GLN A 1 375 ? -10.560 10.920 -8.667 1.00 85.19 375 GLN A O 1
ATOM 2813 N N . LEU A 1 376 ? -8.381 10.454 -8.831 1.00 85.62 376 LEU A N 1
ATOM 2814 C CA . LEU A 1 376 ? -8.494 9.630 -10.044 1.00 85.62 376 LEU A CA 1
ATOM 2815 C C . LEU A 1 376 ? -8.711 8.146 -9.711 1.00 85.62 376 LEU A C 1
ATOM 2817 O O . LEU A 1 376 ? -9.374 7.421 -10.459 1.00 85.62 376 LEU A O 1
ATOM 2821 N N . ILE A 1 377 ? -8.150 7.693 -8.586 1.00 85.62 377 ILE A N 1
ATOM 2822 C CA . ILE A 1 377 ? -8.228 6.300 -8.126 1.00 85.62 377 ILE A CA 1
ATOM 2823 C C . ILE A 1 377 ? -9.549 5.993 -7.419 1.00 85.62 377 ILE A C 1
ATOM 2825 O O . ILE A 1 377 ? -10.078 4.898 -7.618 1.00 85.62 377 ILE A O 1
ATOM 2829 N N . TYR A 1 378 ? -10.084 6.946 -6.651 1.00 82.44 378 TYR A N 1
ATOM 2830 C CA . TYR A 1 378 ? -11.333 6.834 -5.887 1.00 82.44 378 TYR A CA 1
ATOM 2831 C C . TYR A 1 378 ? -12.361 7.875 -6.377 1.00 82.44 378 TYR A C 1
ATOM 2833 O O . TYR A 1 378 ? -12.717 8.798 -5.642 1.00 82.44 378 TYR A O 1
ATOM 2841 N N . PRO A 1 379 ? -12.808 7.799 -7.646 1.00 68.75 379 PRO A N 1
ATOM 2842 C CA . PRO A 1 379 ? -13.718 8.792 -8.204 1.00 68.75 379 PRO A CA 1
ATOM 2843 C C . PRO A 1 379 ? -15.075 8.738 -7.496 1.00 68.75 379 PRO A C 1
ATOM 2845 O O . PRO A 1 379 ? -15.706 7.679 -7.401 1.00 68.75 379 PRO A O 1
ATOM 2848 N N . THR A 1 380 ? -15.577 9.890 -7.062 1.00 66.38 380 THR A N 1
ATOM 2849 C CA . THR A 1 380 ? -16.902 9.980 -6.439 1.00 66.38 380 THR A CA 1
ATOM 2850 C C . THR A 1 380 ? -18.020 9.665 -7.442 1.00 66.38 380 THR A C 1
ATOM 2852 O O . THR A 1 380 ? -17.856 9.766 -8.661 1.00 66.38 380 THR A O 1
ATOM 2855 N N . ALA A 1 381 ? -19.206 9.288 -6.951 1.00 62.16 381 ALA A N 1
ATOM 2856 C CA . ALA A 1 381 ? -20.379 9.077 -7.809 1.00 62.16 381 ALA A CA 1
ATOM 2857 C C . ALA A 1 381 ? -20.729 10.327 -8.645 1.00 62.16 381 ALA A C 1
ATOM 2859 O O . ALA A 1 381 ? -21.092 10.198 -9.815 1.00 62.16 381 ALA A O 1
ATOM 2860 N N . ASP A 1 382 ? -20.548 11.520 -8.070 1.00 57.81 382 ASP A N 1
ATOM 2861 C CA . ASP A 1 382 ? -20.797 12.802 -8.733 1.00 57.81 382 ASP A CA 1
ATOM 2862 C C . ASP A 1 382 ? -19.758 13.087 -9.832 1.00 57.81 382 ASP A C 1
ATOM 2864 O O . ASP A 1 382 ? -20.121 13.517 -10.925 1.00 57.81 382 ASP A O 1
ATOM 2868 N N . GLU A 1 383 ? -18.478 12.774 -9.600 1.00 57.66 383 GLU A N 1
ATOM 2869 C CA . GLU A 1 383 ? -17.418 12.888 -10.616 1.00 57.66 383 GLU A CA 1
ATOM 2870 C C . GLU A 1 383 ? -17.575 11.856 -11.740 1.00 57.66 383 GLU A C 1
ATOM 2872 O O . GLU A 1 383 ? -17.320 12.157 -12.909 1.00 57.66 383 GLU A O 1
ATOM 2877 N N . ASN A 1 384 ? -18.042 10.647 -11.423 1.00 56.19 384 ASN A N 1
ATOM 2878 C CA . ASN A 1 384 ? -18.375 9.640 -12.430 1.00 56.19 384 ASN A CA 1
ATOM 2879 C C . ASN A 1 384 ? -19.550 10.102 -13.311 1.00 56.19 384 ASN A C 1
ATOM 2881 O O . ASN A 1 384 ? -19.486 9.985 -14.538 1.00 56.19 384 ASN A O 1
ATOM 2885 N N . ALA A 1 385 ? -20.586 10.693 -12.708 1.00 50.84 385 ALA A N 1
ATOM 2886 C CA . ALA A 1 385 ? -21.739 11.234 -13.424 1.00 50.84 385 ALA A CA 1
ATOM 2887 C C . ALA A 1 385 ? -21.384 12.466 -14.278 1.00 50.84 385 ALA A C 1
ATOM 2889 O O . ALA A 1 385 ? -21.783 12.535 -15.441 1.00 50.84 385 ALA A O 1
ATOM 2890 N N . ALA A 1 386 ? -20.593 13.406 -13.745 1.00 51.91 386 ALA A N 1
ATOM 2891 C CA . ALA A 1 386 ? -20.152 14.611 -14.455 1.00 51.91 386 ALA A CA 1
ATOM 2892 C C . ALA A 1 386 ? -19.272 14.297 -15.677 1.00 51.91 386 ALA A C 1
ATOM 2894 O O . ALA A 1 386 ? -19.329 15.003 -16.681 1.00 51.91 386 ALA A O 1
ATOM 2895 N N . ASN A 1 387 ? -18.518 13.196 -15.627 1.00 50.75 387 ASN A N 1
ATOM 2896 C CA . ASN A 1 387 ? -17.717 12.704 -16.748 1.00 50.75 387 ASN A CA 1
ATOM 2897 C C . ASN A 1 387 ? -18.503 11.805 -17.726 1.00 50.75 387 ASN A C 1
ATOM 2899 O O . ASN A 1 387 ? -17.898 11.171 -18.592 1.00 50.75 387 ASN A O 1
ATOM 2903 N N . GLY A 1 388 ? -19.835 11.718 -17.599 1.00 44.16 388 GLY A N 1
ATOM 2904 C CA . GLY A 1 388 ? -20.700 10.949 -18.501 1.00 44.16 388 GLY A CA 1
ATOM 2905 C C . GLY A 1 388 ? -20.549 9.427 -18.387 1.00 44.16 388 GLY A C 1
ATOM 2906 O O . GLY A 1 388 ? -20.871 8.707 -19.333 1.00 44.16 388 GLY A O 1
ATOM 2907 N N . LYS A 1 389 ? -20.041 8.913 -17.259 1.00 43.06 389 LYS A N 1
ATOM 2908 C CA . LYS A 1 389 ? -19.717 7.492 -17.068 1.00 43.06 389 LYS A CA 1
ATOM 2909 C C . LYS A 1 389 ? -20.768 6.812 -16.180 1.00 43.06 389 LYS A C 1
ATOM 2911 O O . LYS A 1 389 ? -20.838 7.048 -14.979 1.00 43.06 389 LYS A O 1
ATOM 2916 N N . THR A 1 390 ? -21.587 5.931 -16.761 1.00 40.22 390 THR A N 1
ATOM 2917 C CA . THR A 1 390 ? -22.471 5.019 -16.003 1.00 40.22 390 THR A CA 1
ATOM 2918 C C . THR A 1 390 ? -21.650 3.984 -15.224 1.00 40.22 390 THR A C 1
ATOM 2920 O O . THR A 1 390 ? -20.559 3.630 -15.661 1.00 40.22 390 THR A O 1
ATOM 2923 N N . SER A 1 391 ? -22.181 3.439 -14.126 1.00 42.59 391 SER A N 1
ATOM 2924 C CA . SER A 1 391 ? -21.503 2.542 -13.161 1.00 42.59 391 SER A CA 1
ATOM 2925 C C . SER A 1 391 ? -20.752 1.322 -13.734 1.00 42.59 391 SER A C 1
ATOM 2927 O O . SER A 1 391 ? -19.858 0.801 -13.073 1.00 42.59 391 SER A O 1
ATOM 2929 N N . ALA A 1 392 ? -21.028 0.891 -14.969 1.00 38.94 392 ALA A N 1
ATOM 2930 C CA . ALA A 1 392 ? -20.259 -0.147 -15.669 1.00 38.94 392 ALA A CA 1
ATOM 2931 C C . ALA A 1 392 ? -18.907 0.342 -16.256 1.00 38.94 392 ALA A C 1
ATOM 2933 O O . ALA A 1 392 ? -18.088 -0.471 -16.681 1.00 38.94 392 ALA A O 1
ATOM 2934 N N . ALA A 1 393 ? -18.646 1.655 -16.265 1.00 40.09 393 ALA A N 1
ATOM 2935 C CA . ALA A 1 393 ? -17.444 2.296 -16.810 1.00 40.09 393 ALA A CA 1
ATOM 2936 C C . ALA A 1 393 ? -16.384 2.664 -15.745 1.00 40.09 393 ALA A C 1
ATOM 2938 O O . ALA A 1 393 ? -15.401 3.334 -16.063 1.00 40.09 393 ALA A O 1
ATOM 2939 N N . ALA A 1 394 ? -16.528 2.194 -14.498 1.00 40.56 394 ALA A N 1
ATOM 2940 C CA . ALA A 1 394 ? -15.549 2.415 -13.422 1.00 40.56 394 ALA A CA 1
ATOM 2941 C C . ALA A 1 394 ? -14.147 1.831 -13.726 1.00 40.56 394 ALA A C 1
ATOM 2943 O O . ALA A 1 394 ? -13.158 2.244 -13.131 1.00 40.56 394 ALA A O 1
ATOM 2944 N N . ASN A 1 395 ? -14.031 0.932 -14.713 1.00 41.41 395 ASN A N 1
ATOM 2945 C CA . ASN A 1 395 ? -12.750 0.403 -15.201 1.00 41.41 395 ASN A CA 1
ATOM 2946 C C . ASN A 1 395 ? -11.951 1.383 -16.089 1.00 41.41 395 ASN A C 1
ATOM 2948 O O . ASN A 1 395 ? -10.810 1.086 -16.441 1.00 41.41 395 ASN A O 1
ATOM 2952 N N . VAL A 1 396 ? -12.518 2.538 -16.459 1.00 42.69 396 VAL A N 1
ATOM 2953 C CA . VAL A 1 396 ? -11.896 3.493 -17.396 1.00 42.69 396 VAL A CA 1
ATOM 2954 C C . VAL A 1 396 ? -10.952 4.489 -16.696 1.00 42.69 396 VAL A C 1
ATOM 2956 O O . VAL A 1 396 ? -10.152 5.124 -17.374 1.00 42.69 396 VAL A O 1
ATOM 2959 N N . THR A 1 397 ? -10.973 4.640 -15.362 1.00 52.28 397 THR A N 1
ATOM 2960 C CA . THR A 1 397 ? -10.233 5.742 -14.703 1.00 52.28 397 THR A CA 1
ATOM 2961 C C . THR A 1 397 ? -8.714 5.577 -14.719 1.00 52.28 397 THR A C 1
ATOM 2963 O O . THR A 1 397 ? -8.017 6.520 -15.082 1.00 52.28 397 THR A O 1
ATOM 2966 N N . ALA A 1 398 ? -8.189 4.370 -14.482 1.00 49.75 398 ALA A N 1
ATOM 2967 C CA . ALA A 1 398 ? -6.752 4.104 -14.630 1.00 49.75 398 ALA A CA 1
ATOM 2968 C C . ALA A 1 398 ? -6.276 4.155 -16.099 1.00 49.75 398 ALA A C 1
ATOM 2970 O O . ALA A 1 398 ? -5.106 4.414 -16.357 1.00 49.75 398 ALA A O 1
ATOM 2971 N N . GLN A 1 399 ? -7.175 3.937 -17.071 1.00 54.69 399 GLN A N 1
ATOM 2972 C CA . GLN A 1 399 ? -6.867 4.092 -18.502 1.00 54.69 399 GLN A CA 1
ATOM 2973 C C . GLN A 1 399 ? -6.901 5.557 -18.969 1.00 54.69 399 GLN A C 1
ATOM 2975 O O . GLN A 1 399 ? -6.338 5.856 -20.017 1.00 54.69 399 GLN A O 1
ATOM 2980 N N . SER A 1 400 ? -7.539 6.461 -18.216 1.00 70.00 400 SER A N 1
ATOM 2981 C CA . SER A 1 400 ? -7.567 7.901 -18.517 1.00 70.00 400 SER A CA 1
ATOM 2982 C C . SER A 1 400 ? -6.453 8.708 -17.853 1.00 70.00 400 SER A C 1
ATOM 2984 O O . SER A 1 400 ? -6.302 9.880 -18.181 1.00 70.00 400 SER A O 1
ATOM 2986 N N . MET A 1 401 ? -5.694 8.110 -16.931 1.00 86.62 401 MET A N 1
ATOM 2987 C CA . MET A 1 401 ? -4.558 8.780 -16.299 1.00 86.62 401 MET A CA 1
ATOM 2988 C C . MET A 1 401 ? -3.439 9.009 -17.318 1.00 86.62 401 MET A C 1
ATOM 2990 O O . MET A 1 401 ? -3.080 8.121 -18.096 1.00 86.62 401 MET A O 1
ATOM 2994 N N . SER A 1 402 ? -2.863 10.203 -17.279 1.00 89.81 402 SER A N 1
ATOM 2995 C CA . SER A 1 402 ? -1.631 10.537 -17.981 1.00 89.81 402 SER A CA 1
ATOM 2996 C C . SER A 1 402 ? -0.444 9.734 -17.437 1.00 89.81 402 SER A C 1
ATOM 2998 O O . SER A 1 402 ? -0.491 9.122 -16.365 1.00 89.81 402 SER A O 1
ATOM 3000 N N . LEU A 1 403 ? 0.663 9.737 -18.182 1.00 90.06 403 LEU A N 1
ATOM 3001 C CA . LEU A 1 403 ? 1.871 9.022 -17.779 1.00 90.06 403 LEU A CA 1
ATOM 3002 C C . LEU A 1 403 ? 2.441 9.534 -16.446 1.00 90.06 403 LEU A C 1
ATOM 3004 O O . LEU A 1 403 ? 2.880 8.720 -15.635 1.00 90.06 403 LEU A O 1
ATOM 3008 N N . SER A 1 404 ? 2.426 10.851 -16.215 1.00 92.56 404 SER A N 1
ATOM 3009 C CA . SER A 1 404 ? 2.904 11.458 -14.967 1.00 92.56 404 SER A CA 1
ATOM 3010 C C . SER A 1 404 ? 2.044 11.038 -13.777 1.00 92.56 404 SER A C 1
ATOM 3012 O O . SER A 1 404 ? 2.589 10.620 -12.761 1.00 92.56 404 SER A O 1
ATOM 3014 N N . GLU A 1 405 ? 0.717 11.052 -13.911 1.00 93.38 405 GLU A N 1
ATOM 3015 C CA . GLU A 1 405 ? -0.203 10.625 -12.847 1.00 93.38 405 GLU A CA 1
ATOM 3016 C C . GLU A 1 405 ? -0.023 9.134 -12.517 1.00 93.38 405 GLU A C 1
ATOM 3018 O O . GLU A 1 405 ? 0.053 8.753 -11.346 1.00 93.38 405 GLU A O 1
ATOM 3023 N N . LEU A 1 406 ? 0.117 8.275 -13.537 1.00 92.38 406 LEU A N 1
ATOM 3024 C CA . LEU A 1 406 ? 0.427 6.855 -13.335 1.00 92.38 406 LEU A CA 1
ATOM 3025 C C . LEU A 1 406 ? 1.767 6.660 -12.620 1.00 92.38 406 LEU A C 1
ATOM 3027 O O . LEU A 1 406 ? 1.880 5.775 -11.769 1.00 92.38 406 LEU A O 1
ATOM 3031 N N . ALA A 1 407 ? 2.773 7.470 -12.961 1.00 94.00 407 ALA A N 1
ATOM 3032 C CA . ALA A 1 407 ? 4.090 7.384 -12.351 1.00 94.00 407 ALA A CA 1
ATOM 3033 C C . ALA A 1 407 ? 4.077 7.822 -10.882 1.00 94.00 407 ALA A C 1
ATOM 3035 O O . ALA A 1 407 ? 4.582 7.096 -10.025 1.00 94.00 407 ALA A O 1
ATOM 3036 N N . ILE A 1 408 ? 3.435 8.954 -10.581 1.00 96.00 408 ILE A N 1
ATOM 3037 C CA . ILE A 1 408 ? 3.275 9.470 -9.217 1.00 96.00 408 ILE A CA 1
ATOM 3038 C C . ILE A 1 408 ? 2.565 8.436 -8.342 1.00 96.00 408 ILE A C 1
ATOM 3040 O O . ILE A 1 408 ? 3.098 8.048 -7.303 1.00 96.00 408 ILE A O 1
ATOM 3044 N N . SER A 1 409 ? 1.412 7.929 -8.793 1.00 95.12 409 SER A N 1
ATOM 3045 C CA . SER A 1 409 ? 0.634 6.944 -8.034 1.00 95.12 409 SER A CA 1
ATOM 3046 C C . SER A 1 409 ? 1.413 5.636 -7.834 1.00 95.12 409 SER A C 1
ATOM 3048 O O . SER A 1 409 ? 1.477 5.118 -6.720 1.00 95.12 409 SER A O 1
ATOM 3050 N N . GLY A 1 410 ? 2.090 5.130 -8.873 1.00 95.38 410 GLY A N 1
ATOM 3051 C CA . GLY A 1 410 ? 2.910 3.915 -8.787 1.00 95.38 410 GLY A CA 1
ATOM 3052 C C . GLY A 1 410 ? 4.067 4.017 -7.783 1.00 95.38 410 GLY A C 1
ATOM 3053 O O . GLY A 1 410 ? 4.258 3.110 -6.964 1.00 95.38 410 GLY A O 1
ATOM 3054 N N . VAL A 1 411 ? 4.800 5.137 -7.798 1.00 97.19 411 VAL A N 1
ATOM 3055 C CA . VAL A 1 411 ? 5.856 5.436 -6.812 1.00 97.19 411 VAL A CA 1
ATOM 3056 C C . VAL A 1 411 ? 5.255 5.568 -5.411 1.00 97.19 411 VAL A C 1
ATOM 3058 O O . VAL A 1 411 ? 5.766 4.971 -4.464 1.00 97.19 411 VAL A O 1
ATOM 3061 N N . GLY A 1 412 ? 4.141 6.291 -5.279 1.00 96.56 412 GLY A N 1
ATOM 3062 C CA . GLY A 1 412 ? 3.447 6.525 -4.014 1.00 96.56 412 GLY A CA 1
ATOM 3063 C C . GLY A 1 412 ? 2.976 5.249 -3.318 1.00 96.56 412 GLY A C 1
ATOM 3064 O O . GLY A 1 412 ? 3.169 5.077 -2.115 1.00 96.56 412 GLY A O 1
ATOM 3065 N N . ILE A 1 413 ? 2.410 4.310 -4.075 1.00 96.06 413 ILE A N 1
ATOM 3066 C CA . ILE A 1 413 ? 1.998 2.997 -3.560 1.00 96.06 413 ILE A CA 1
ATOM 3067 C C . ILE A 1 413 ? 3.210 2.190 -3.116 1.00 96.06 413 ILE A C 1
ATOM 3069 O O . ILE A 1 413 ? 3.198 1.605 -2.037 1.00 96.06 413 ILE A O 1
ATOM 3073 N N . SER A 1 414 ? 4.261 2.158 -3.933 1.00 98.00 414 SER A N 1
ATOM 3074 C CA . SER A 1 414 ? 5.485 1.429 -3.605 1.00 98.00 414 SER A CA 1
ATOM 3075 C C . SER A 1 414 ? 6.122 1.954 -2.315 1.00 98.00 414 SER A C 1
ATOM 3077 O O . SER A 1 414 ? 6.546 1.171 -1.460 1.00 98.00 414 SER A O 1
ATOM 3079 N N . TYR A 1 415 ? 6.112 3.279 -2.139 1.00 97.94 415 TYR A N 1
ATOM 3080 C CA . TYR A 1 415 ? 6.535 3.957 -0.919 1.00 97.94 415 TYR A CA 1
ATOM 3081 C C . TYR A 1 415 ? 5.684 3.525 0.277 1.00 97.94 415 TYR A C 1
ATOM 3083 O O . TYR A 1 415 ? 6.215 3.026 1.271 1.00 97.94 415 TYR A O 1
ATOM 3091 N N . MET A 1 416 ? 4.360 3.642 0.156 1.00 97.50 416 MET A N 1
ATOM 3092 C CA . MET A 1 416 ? 3.396 3.264 1.190 1.00 97.50 416 MET A CA 1
ATOM 3093 C C . MET A 1 416 ? 3.563 1.802 1.630 1.00 97.50 416 MET A C 1
ATOM 3095 O O . MET A 1 416 ? 3.641 1.522 2.825 1.00 97.50 416 MET A O 1
ATOM 3099 N N . LEU A 1 417 ? 3.660 0.874 0.675 1.00 98.31 417 LEU A N 1
ATOM 3100 C CA . LEU A 1 417 ? 3.804 -0.559 0.933 1.00 98.31 417 LEU A CA 1
ATOM 3101 C C . LEU A 1 417 ? 5.180 -0.912 1.512 1.00 98.31 417 LEU A C 1
ATOM 3103 O O . LEU A 1 417 ? 5.267 -1.759 2.398 1.00 98.31 417 LEU A O 1
ATOM 3107 N N . THR A 1 418 ? 6.245 -0.227 1.085 1.00 98.69 418 THR A N 1
ATOM 3108 C CA . THR A 1 418 ? 7.567 -0.368 1.715 1.00 98.69 418 THR A CA 1
ATOM 3109 C C . THR A 1 418 ? 7.499 0.057 3.178 1.00 98.69 418 THR A C 1
ATOM 3111 O O . THR A 1 418 ? 7.922 -0.695 4.051 1.00 98.69 418 THR A O 1
ATOM 3114 N N . LYS A 1 419 ? 6.912 1.226 3.476 1.00 98.00 419 LYS A N 1
ATOM 3115 C CA . LYS A 1 419 ? 6.787 1.712 4.859 1.00 98.00 419 LYS A CA 1
ATOM 3116 C C . LYS A 1 419 ? 5.885 0.836 5.713 1.00 98.00 419 LYS A C 1
ATOM 3118 O O . LYS A 1 419 ? 6.205 0.636 6.880 1.00 98.00 419 LYS A O 1
ATOM 3123 N N . LEU A 1 420 ? 4.832 0.264 5.136 1.00 98.38 420 LEU A N 1
ATOM 3124 C CA . LEU A 1 420 ? 4.003 -0.741 5.793 1.00 98.38 420 LEU A CA 1
ATOM 3125 C C . LEU A 1 420 ? 4.837 -1.952 6.235 1.00 98.38 420 LEU A C 1
ATOM 3127 O O . LEU A 1 420 ? 4.826 -2.311 7.411 1.00 98.38 420 LEU A O 1
ATOM 3131 N N . LEU A 1 421 ? 5.599 -2.555 5.318 1.00 98.62 421 LEU A N 1
ATOM 3132 C CA . LEU A 1 421 ? 6.449 -3.702 5.642 1.00 98.62 421 LEU A CA 1
ATOM 3133 C C . LEU A 1 421 ? 7.553 -3.344 6.651 1.00 98.62 421 LEU A C 1
ATOM 3135 O O . LEU A 1 421 ? 7.761 -4.089 7.607 1.00 98.62 421 LEU A O 1
ATOM 3139 N N . GLU A 1 422 ? 8.228 -2.204 6.479 1.00 97.50 422 GLU A N 1
ATOM 3140 C CA . GLU A 1 422 ? 9.337 -1.781 7.344 1.00 97.50 422 GLU A CA 1
ATOM 3141 C C . GLU A 1 422 ? 8.886 -1.411 8.761 1.00 97.50 422 GLU A C 1
ATOM 3143 O O . GLU A 1 422 ? 9.569 -1.758 9.723 1.00 97.50 422 GLU A O 1
ATOM 3148 N N . LYS A 1 423 ? 7.777 -0.676 8.908 1.00 97.44 423 LYS A N 1
ATOM 3149 C CA . LYS A 1 423 ? 7.385 -0.075 10.193 1.00 97.44 423 LYS A CA 1
ATOM 3150 C C . LYS A 1 423 ? 6.426 -0.938 10.995 1.00 97.44 423 LYS A C 1
ATOM 3152 O O . LYS A 1 423 ? 6.610 -1.059 12.201 1.00 97.44 423 LYS A O 1
ATOM 3157 N N . GLU A 1 424 ? 5.446 -1.555 10.340 1.00 97.69 424 GLU A N 1
ATOM 3158 C CA . GLU A 1 424 ? 4.439 -2.370 11.032 1.00 97.69 424 GLU A CA 1
ATOM 3159 C C . GLU A 1 424 ? 4.944 -3.803 11.222 1.00 97.69 424 GLU A C 1
ATOM 3161 O O . GLU A 1 424 ? 4.841 -4.381 12.305 1.00 97.69 424 GLU A O 1
ATOM 3166 N N . PHE A 1 425 ? 5.561 -4.368 10.179 1.00 98.00 425 PHE A N 1
ATOM 3167 C CA . PHE A 1 425 ? 6.010 -5.760 10.176 1.00 98.00 425 PHE A CA 1
ATOM 3168 C C . PHE A 1 425 ? 7.518 -5.928 10.377 1.00 98.00 425 PHE A C 1
ATOM 3170 O O . PHE A 1 425 ? 7.970 -7.057 10.525 1.00 98.00 425 PHE A O 1
ATOM 3177 N N . ASN A 1 426 ? 8.312 -4.854 10.435 1.00 97.69 426 ASN A N 1
ATOM 3178 C CA . ASN A 1 426 ? 9.774 -4.920 10.573 1.00 97.69 426 ASN A CA 1
ATOM 3179 C C . ASN A 1 426 ? 10.461 -5.825 9.524 1.00 97.69 426 ASN A C 1
ATOM 3181 O O . ASN A 1 426 ? 11.460 -6.487 9.808 1.00 97.69 426 ASN A O 1
ATOM 3185 N N . ILE A 1 427 ? 9.919 -5.862 8.306 1.00 97.75 427 ILE A N 1
ATOM 3186 C CA . ILE A 1 427 ? 10.471 -6.612 7.177 1.00 97.75 427 ILE A CA 1
ATOM 3187 C C . ILE A 1 427 ? 11.312 -5.651 6.343 1.00 97.75 427 ILE A C 1
ATOM 3189 O O . ILE A 1 427 ? 10.805 -4.660 5.820 1.00 97.75 427 ILE A O 1
ATOM 3193 N N . LYS A 1 428 ? 12.602 -5.962 6.204 1.00 96.12 428 LYS A N 1
ATOM 3194 C CA . LYS A 1 428 ? 13.565 -5.159 5.442 1.00 96.12 428 LYS A CA 1
ATOM 3195 C C . LYS A 1 428 ? 14.288 -6.023 4.415 1.00 96.12 428 LYS A C 1
ATOM 3197 O O . LYS A 1 428 ? 14.692 -7.140 4.757 1.00 96.12 428 LYS A O 1
ATOM 3202 N N . PRO A 1 429 ? 14.495 -5.530 3.188 1.00 97.38 429 PRO A N 1
ATOM 3203 C CA . PRO A 1 429 ? 15.212 -6.284 2.178 1.00 97.38 429 PRO A CA 1
ATOM 3204 C C . PRO A 1 429 ? 16.716 -6.340 2.479 1.00 97.38 429 PRO A C 1
ATOM 3206 O O . PRO A 1 429 ? 17.271 -5.500 3.183 1.00 97.38 429 PRO A O 1
ATOM 3209 N N . LYS A 1 430 ? 17.389 -7.330 1.894 1.00 96.81 430 LYS A N 1
ATOM 3210 C CA . LYS A 1 430 ? 18.851 -7.382 1.744 1.00 96.81 430 LYS A CA 1
ATOM 3211 C C . LYS A 1 430 ? 19.300 -6.858 0.384 1.00 96.81 430 LYS A C 1
ATOM 3213 O O . LYS A 1 430 ? 20.422 -6.371 0.260 1.00 96.81 430 LYS A O 1
ATOM 3218 N N . LEU A 1 431 ? 18.434 -6.955 -0.623 1.00 97.81 431 LEU A N 1
ATOM 3219 C CA . LEU A 1 431 ? 18.655 -6.386 -1.946 1.00 97.81 431 LEU A CA 1
ATOM 3220 C C . LEU A 1 431 ? 17.412 -5.644 -2.431 1.00 97.81 431 LEU A C 1
ATOM 3222 O O . LEU A 1 431 ? 16.290 -5.975 -2.058 1.00 97.81 431 LEU A O 1
ATOM 3226 N N . ALA A 1 432 ? 17.597 -4.663 -3.297 1.00 98.31 432 ALA A N 1
ATOM 3227 C CA . ALA A 1 432 ? 16.490 -3.976 -3.937 1.00 98.31 432 ALA A CA 1
ATOM 3228 C C . ALA A 1 432 ? 16.773 -3.772 -5.422 1.00 98.31 432 ALA A C 1
ATOM 3230 O O . ALA A 1 432 ? 17.925 -3.590 -5.815 1.00 98.31 432 ALA A O 1
ATOM 3231 N N . LEU A 1 433 ? 15.722 -3.831 -6.235 1.00 98.31 433 LEU A N 1
ATOM 3232 C CA . LEU A 1 433 ? 15.794 -3.611 -7.674 1.00 98.31 433 LEU A CA 1
ATOM 3233 C C . LEU A 1 433 ? 14.488 -3.032 -8.212 1.00 98.31 433 LEU A C 1
ATOM 3235 O O . LEU A 1 433 ? 13.411 -3.279 -7.672 1.00 98.31 433 LEU A O 1
ATOM 3239 N N . GLY A 1 434 ? 14.584 -2.289 -9.310 1.00 96.94 434 GLY A N 1
ATOM 3240 C CA . GLY A 1 434 ? 13.443 -1.653 -9.955 1.00 96.94 434 GLY A CA 1
ATOM 3241 C C . GLY A 1 434 ? 13.264 -2.079 -11.406 1.00 96.94 434 GLY A C 1
ATOM 3242 O O . GLY A 1 434 ? 14.213 -2.094 -12.182 1.00 96.94 434 GLY A O 1
ATOM 3243 N N . TYR A 1 435 ? 12.028 -2.392 -11.787 1.00 96.12 435 TYR A N 1
ATOM 3244 C CA . TYR A 1 435 ? 11.620 -2.551 -13.177 1.00 96.12 435 TYR A CA 1
ATOM 3245 C C . TYR A 1 435 ? 11.242 -1.176 -13.748 1.00 96.12 435 TYR A C 1
ATOM 3247 O O . TYR A 1 435 ? 10.221 -0.605 -13.356 1.00 96.12 435 TYR A O 1
ATOM 3255 N N . SER A 1 436 ? 12.024 -0.639 -14.695 1.00 94.50 436 SER A N 1
ATOM 3256 C CA . SER A 1 436 ? 11.746 0.662 -15.335 1.00 94.50 436 SER A CA 1
ATOM 3257 C C . SER A 1 436 ? 11.593 1.782 -14.278 1.00 94.50 436 SER A C 1
ATOM 3259 O O . SER A 1 436 ? 12.466 1.945 -13.430 1.00 94.50 436 SER A O 1
ATOM 3261 N N . MET A 1 437 ? 10.468 2.509 -14.261 1.00 94.56 437 MET A N 1
ATOM 3262 C CA . MET A 1 437 ? 10.072 3.488 -13.231 1.00 94.56 437 MET A CA 1
ATOM 3263 C C . MET A 1 437 ? 10.230 2.970 -11.786 1.00 94.56 437 MET A C 1
ATOM 3265 O O . MET A 1 437 ? 10.442 3.753 -10.857 1.00 94.56 437 MET A O 1
ATOM 3269 N N . GLY A 1 438 ? 10.162 1.653 -11.582 1.00 96.94 438 GLY A N 1
ATOM 3270 C CA . GLY A 1 438 ? 10.418 1.016 -10.298 1.00 96.94 438 GLY A CA 1
ATOM 3271 C C . GLY A 1 438 ? 11.774 1.382 -9.693 1.00 96.94 438 GLY A C 1
ATOM 3272 O O . GLY A 1 438 ? 11.899 1.403 -8.474 1.00 96.94 438 GLY A O 1
ATOM 3273 N N . GLU A 1 439 ? 12.776 1.749 -10.498 1.00 97.12 439 GLU A N 1
ATOM 3274 C CA . GLU A 1 439 ? 14.068 2.209 -9.976 1.00 97.12 439 GLU A CA 1
ATOM 3275 C C . GLU A 1 439 ? 13.919 3.509 -9.170 1.00 97.12 439 GLU A C 1
ATOM 3277 O O . GLU A 1 439 ? 14.393 3.589 -8.041 1.00 97.12 439 GLU A O 1
ATOM 3282 N N . ALA A 1 440 ? 13.163 4.493 -9.666 1.00 96.75 440 ALA A N 1
ATOM 3283 C CA . ALA A 1 440 ? 12.850 5.699 -8.894 1.00 96.75 440 ALA A CA 1
ATOM 3284 C C . ALA A 1 440 ? 12.019 5.379 -7.636 1.00 96.75 440 ALA A C 1
ATOM 3286 O O . ALA A 1 440 ? 12.241 5.961 -6.572 1.00 96.75 440 ALA A O 1
ATOM 3287 N N . SER A 1 441 ? 11.097 4.414 -7.738 1.00 97.88 441 SER A N 1
ATOM 3288 C CA . SER A 1 441 ? 10.286 3.956 -6.600 1.00 97.88 441 SER A CA 1
ATOM 3289 C C . SER A 1 441 ? 11.152 3.360 -5.490 1.00 97.88 441 SER A C 1
ATOM 3291 O O . SER A 1 441 ? 10.934 3.658 -4.317 1.00 97.88 441 SER A O 1
ATOM 3293 N N . MET A 1 442 ? 12.163 2.571 -5.852 1.00 98.12 442 MET A N 1
ATOM 3294 C CA . MET A 1 442 ? 13.127 1.970 -4.933 1.00 98.12 442 MET A CA 1
ATOM 3295 C C . MET A 1 442 ? 13.858 3.032 -4.101 1.00 98.12 442 MET A C 1
ATOM 3297 O O . MET A 1 442 ? 13.882 2.944 -2.871 1.00 98.12 442 MET A O 1
ATOM 3301 N N . TRP A 1 443 ? 14.396 4.069 -4.753 1.00 98.00 443 TRP A N 1
ATOM 3302 C CA . TRP A 1 443 ? 15.126 5.154 -4.085 1.00 98.00 443 TRP A CA 1
ATOM 3303 C C . TRP A 1 443 ? 14.242 5.990 -3.160 1.00 98.00 443 TRP A C 1
ATOM 3305 O O . TRP A 1 443 ? 14.627 6.286 -2.024 1.00 98.00 443 TRP A O 1
ATOM 3315 N N . ALA A 1 444 ? 13.034 6.322 -3.623 1.00 97.38 444 ALA A N 1
ATOM 3316 C CA . ALA A 1 444 ? 12.051 7.044 -2.827 1.00 97.38 444 ALA A CA 1
ATOM 3317 C C . ALA A 1 444 ? 11.623 6.248 -1.583 1.00 97.38 444 ALA A C 1
ATOM 3319 O O . ALA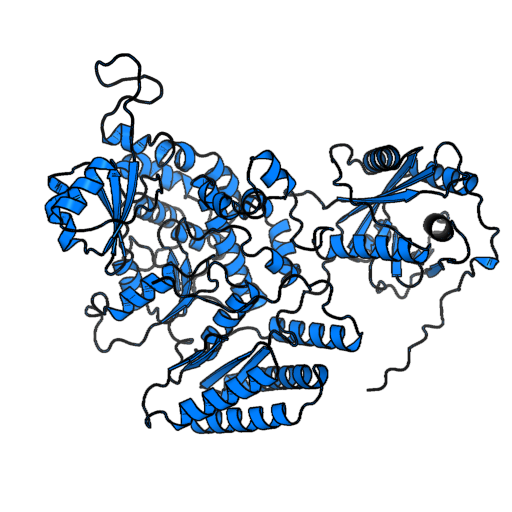 A 1 444 ? 11.423 6.822 -0.513 1.00 97.38 444 ALA A O 1
ATOM 3320 N N . SER A 1 445 ? 11.503 4.925 -1.713 1.00 97.94 445 SER A N 1
ATOM 3321 C CA . SER A 1 445 ? 10.923 4.060 -0.685 1.00 97.94 445 SER A CA 1
ATOM 3322 C C . SER A 1 445 ? 11.910 3.632 0.399 1.00 97.94 445 SER A C 1
ATOM 3324 O O . SER A 1 445 ? 11.513 3.492 1.555 1.00 97.94 445 SER A O 1
ATOM 3326 N N . LEU A 1 446 ? 13.192 3.451 0.071 1.00 97.94 446 LEU A N 1
ATOM 3327 C CA . LEU A 1 446 ? 14.190 2.842 0.966 1.00 97.94 446 LEU A CA 1
ATOM 3328 C C . LEU A 1 446 ? 15.060 3.859 1.722 1.00 97.94 446 LEU A C 1
ATOM 3330 O O . LEU A 1 446 ? 16.192 3.563 2.084 1.00 97.94 446 LEU A O 1
ATOM 3334 N N . ASN A 1 447 ? 14.527 5.056 1.996 1.00 95.94 447 ASN A N 1
ATOM 3335 C CA . ASN A 1 447 ? 15.215 6.122 2.745 1.00 95.94 447 ASN A CA 1
ATOM 3336 C C . ASN A 1 447 ? 16.555 6.552 2.118 1.00 95.94 447 ASN A C 1
ATOM 3338 O O . ASN A 1 447 ? 17.502 6.871 2.835 1.00 95.94 447 ASN A O 1
ATOM 3342 N N . VAL A 1 448 ? 16.648 6.556 0.786 1.00 97.94 448 VAL A N 1
ATOM 3343 C CA . VAL A 1 448 ? 17.842 7.055 0.090 1.00 97.94 448 VAL A CA 1
ATOM 3344 C C . VAL A 1 448 ? 17.720 8.554 -0.173 1.00 97.94 448 VAL A C 1
ATOM 3346 O O . VAL A 1 448 ? 18.644 9.295 0.150 1.00 97.94 448 VAL A O 1
ATOM 3349 N N . TRP A 1 449 ? 16.577 9.029 -0.674 1.00 97.62 449 TRP A N 1
ATOM 3350 C CA . TRP A 1 449 ? 16.323 10.461 -0.888 1.00 97.62 449 TRP A CA 1
ATOM 3351 C C . TRP A 1 449 ? 15.765 11.163 0.354 1.00 97.62 449 TRP A C 1
ATOM 3353 O O . TRP A 1 449 ? 14.936 10.601 1.067 1.00 97.62 449 TRP A O 1
ATOM 3363 N N . GLN A 1 450 ? 16.183 12.415 0.587 1.00 94.75 450 GLN A N 1
ATOM 3364 C CA . GLN A 1 450 ? 15.719 13.209 1.737 1.00 94.75 450 GLN A CA 1
ATOM 3365 C C . GLN A 1 450 ? 14.255 13.642 1.628 1.00 94.75 450 GLN A C 1
ATOM 3367 O O . GLN A 1 450 ? 13.526 13.633 2.617 1.00 94.75 450 GLN A O 1
ATOM 3372 N N . GLN A 1 451 ? 13.834 14.067 0.435 1.00 91.31 451 GLN A N 1
ATOM 3373 C CA . GLN A 1 451 ? 12.518 14.667 0.202 1.00 91.31 451 GLN A CA 1
ATOM 3374 C C . GLN A 1 451 ? 11.837 14.045 -1.024 1.00 91.31 451 GLN A C 1
ATOM 3376 O O . GLN A 1 451 ? 11.561 14.751 -1.987 1.00 91.31 451 GLN A O 1
ATOM 3381 N N . PRO A 1 452 ? 11.539 12.733 -1.025 1.00 93.31 452 PRO A N 1
ATOM 3382 C CA . PRO A 1 452 ? 10.954 12.069 -2.192 1.00 93.31 452 PRO A CA 1
ATOM 3383 C C . PRO A 1 452 ? 9.600 12.662 -2.619 1.00 93.31 452 PRO A C 1
ATOM 3385 O O . PRO A 1 452 ? 9.267 12.626 -3.799 1.00 93.31 452 PRO A O 1
ATOM 3388 N N . HIS A 1 453 ? 8.840 13.265 -1.696 1.00 91.44 453 HIS A N 1
ATOM 3389 C CA . HIS A 1 453 ? 7.566 13.923 -2.008 1.00 91.44 453 HIS A CA 1
ATOM 3390 C C . HIS A 1 453 ? 7.709 15.148 -2.928 1.00 91.44 453 HIS A C 1
ATOM 3392 O O . HIS A 1 453 ? 6.752 15.481 -3.621 1.00 91.44 453 HIS A O 1
ATOM 3398 N N . SER A 1 454 ? 8.882 15.795 -2.997 1.00 91.50 454 SER A N 1
ATOM 3399 C CA . SER A 1 454 ? 9.097 16.932 -3.910 1.00 91.50 454 SER A CA 1
ATOM 3400 C C . SER A 1 454 ? 9.000 16.525 -5.386 1.00 91.50 454 SER A C 1
ATOM 3402 O O . SER A 1 454 ? 8.696 17.353 -6.246 1.00 91.50 454 SER A O 1
ATOM 3404 N N . LEU A 1 455 ? 9.198 15.234 -5.684 1.00 94.69 455 LEU A N 1
ATOM 3405 C CA . LEU A 1 455 ? 9.083 14.691 -7.032 1.00 94.69 455 LEU A CA 1
ATOM 3406 C C . LEU A 1 455 ? 7.637 14.610 -7.527 1.00 94.69 455 LEU A C 1
ATOM 3408 O O . LEU A 1 455 ? 7.448 14.435 -8.727 1.00 94.69 455 LEU A O 1
ATOM 3412 N N . ILE A 1 456 ? 6.629 14.749 -6.660 1.00 94.62 456 ILE A N 1
ATOM 3413 C CA . ILE A 1 456 ? 5.214 14.722 -7.060 1.00 94.62 456 ILE A CA 1
ATOM 3414 C C . ILE A 1 456 ? 4.931 15.891 -8.013 1.00 94.62 456 ILE A C 1
ATOM 3416 O O . ILE A 1 456 ? 4.680 15.674 -9.200 1.00 94.62 456 ILE A O 1
ATOM 3420 N N . ASP A 1 457 ? 5.087 17.126 -7.529 1.00 93.56 457 ASP A N 1
ATOM 3421 C CA . ASP A 1 457 ? 4.853 18.335 -8.327 1.00 93.56 457 ASP A CA 1
ATOM 3422 C C . ASP A 1 457 ? 5.829 18.434 -9.505 1.00 93.56 457 ASP A C 1
ATOM 3424 O O . ASP A 1 457 ? 5.442 18.812 -10.616 1.00 93.56 457 ASP A O 1
ATOM 3428 N N . ALA A 1 458 ? 7.091 18.041 -9.295 1.00 95.25 458 ALA A N 1
ATOM 3429 C CA . ALA A 1 458 ? 8.095 18.032 -10.353 1.00 95.25 458 ALA A CA 1
ATOM 3430 C C . ALA A 1 458 ? 7.707 17.079 -11.499 1.00 95.25 458 ALA A C 1
ATOM 3432 O O . ALA A 1 458 ? 7.836 17.437 -12.668 1.00 95.25 458 ALA A O 1
ATOM 3433 N N . THR A 1 459 ? 7.184 15.887 -11.192 1.00 95.75 459 THR A N 1
ATOM 3434 C CA . THR A 1 459 ? 6.735 14.913 -12.205 1.00 95.75 459 THR A CA 1
ATOM 3435 C C . THR A 1 459 ? 5.466 15.389 -12.908 1.00 95.75 459 THR A C 1
ATOM 3437 O O . THR A 1 459 ? 5.349 15.240 -14.124 1.00 95.75 459 THR A O 1
ATOM 3440 N N . GLN A 1 460 ? 4.531 15.995 -12.169 1.00 92.81 460 GLN A N 1
ATOM 3441 C CA . GLN A 1 460 ? 3.266 16.502 -12.707 1.00 92.81 460 GLN A CA 1
ATOM 3442 C C . GLN A 1 460 ? 3.483 17.639 -13.723 1.00 92.81 460 GLN A C 1
ATOM 3444 O O . GLN A 1 460 ? 2.757 17.731 -14.711 1.00 92.81 460 GLN A O 1
ATOM 3449 N N . THR A 1 461 ? 4.477 18.501 -13.484 1.00 93.75 461 THR A N 1
ATOM 3450 C CA . THR A 1 461 ? 4.684 19.748 -14.245 1.00 93.75 461 THR A CA 1
ATOM 3451 C C . THR A 1 461 ? 5.822 19.695 -15.265 1.00 93.75 461 THR A C 1
ATOM 3453 O O . THR A 1 461 ? 5.878 20.539 -16.161 1.00 93.75 461 THR A O 1
ATOM 3456 N N . SER A 1 462 ? 6.726 18.718 -15.171 1.00 96.00 462 SER A N 1
ATOM 3457 C CA . SER A 1 462 ? 7.878 18.620 -16.070 1.00 96.00 462 SER A CA 1
ATOM 3458 C C . SER A 1 462 ? 7.480 18.279 -17.511 1.00 96.00 462 SER A C 1
ATOM 3460 O O . SER A 1 462 ? 6.653 17.394 -17.767 1.00 96.00 462 SER A O 1
ATOM 3462 N N . SER A 1 463 ? 8.133 18.938 -18.478 1.00 95.31 463 SER A N 1
ATOM 3463 C CA . SER A 1 463 ? 7.999 18.607 -19.904 1.00 95.31 463 SER A CA 1
ATOM 3464 C C . SER A 1 463 ? 8.432 17.176 -20.197 1.00 95.31 463 SER A C 1
ATOM 3466 O O . SER A 1 463 ? 7.866 16.567 -21.104 1.00 95.31 463 SER A O 1
ATOM 3468 N N . LEU A 1 464 ? 9.347 16.613 -19.390 1.00 95.81 464 LEU A N 1
ATOM 3469 C CA . LEU A 1 464 ? 9.836 15.245 -19.547 1.00 95.81 464 LEU A CA 1
ATOM 3470 C C . LEU A 1 464 ? 8.660 14.280 -19.670 1.00 95.81 464 LEU A C 1
ATOM 3472 O O . LEU A 1 464 ? 8.523 13.591 -20.677 1.00 95.81 464 LEU A O 1
ATOM 3476 N N . PHE A 1 465 ? 7.755 14.307 -18.692 1.00 94.19 465 PHE A N 1
ATOM 3477 C CA . PHE A 1 465 ? 6.637 13.372 -18.606 1.00 94.19 465 PHE A CA 1
ATOM 3478 C C . PHE A 1 465 ? 5.408 13.799 -19.400 1.00 94.19 465 PHE A C 1
ATOM 3480 O O . PHE A 1 465 ? 4.600 12.934 -19.729 1.00 94.19 465 PHE A O 1
ATOM 3487 N N . THR A 1 466 ? 5.250 15.089 -19.709 1.00 92.56 466 THR A N 1
ATOM 3488 C CA . THR A 1 466 ? 4.030 15.632 -20.338 1.00 92.56 466 THR A CA 1
ATOM 3489 C C . THR A 1 466 ? 4.153 15.853 -21.847 1.00 92.56 466 THR A C 1
ATOM 3491 O O . THR A 1 466 ? 3.137 15.870 -22.542 1.00 92.56 466 THR A O 1
ATOM 3494 N N . GLN A 1 467 ? 5.372 16.025 -22.371 1.00 93.38 467 GLN A N 1
ATOM 3495 C CA . GLN A 1 467 ? 5.607 16.402 -23.771 1.00 93.38 467 GLN A CA 1
ATOM 3496 C C . GLN A 1 467 ? 6.792 15.689 -24.428 1.00 93.38 467 GLN A C 1
ATOM 3498 O O . GLN A 1 467 ? 6.747 15.430 -25.630 1.00 93.38 467 GLN A O 1
ATOM 3503 N N . ASP A 1 468 ? 7.862 15.390 -23.689 1.00 95.06 468 ASP A N 1
ATOM 3504 C CA . ASP A 1 468 ? 9.093 14.891 -24.303 1.00 95.06 468 ASP A CA 1
ATOM 3505 C C . ASP A 1 468 ? 9.000 13.396 -24.594 1.00 95.06 468 ASP A C 1
ATOM 3507 O O . ASP A 1 468 ? 9.185 12.995 -25.744 1.00 95.06 468 ASP A O 1
ATOM 3511 N N . ILE A 1 469 ? 8.644 12.587 -23.589 1.00 94.69 469 ILE A N 1
ATOM 3512 C CA . ILE A 1 469 ? 8.424 11.140 -23.750 1.00 94.69 469 ILE A CA 1
ATOM 3513 C C . ILE A 1 469 ? 6.958 10.737 -23.838 1.00 94.69 469 ILE A C 1
ATOM 3515 O O . ILE A 1 469 ? 6.690 9.556 -24.022 1.00 94.69 469 ILE A O 1
ATOM 3519 N N . SER A 1 470 ? 6.015 11.662 -23.693 1.00 92.50 470 SER A N 1
ATOM 3520 C CA . SER A 1 470 ? 4.579 11.422 -23.883 1.00 92.50 470 SER A CA 1
ATOM 3521 C C . SER A 1 470 ? 3.944 12.624 -24.593 1.00 92.50 470 SER A C 1
ATOM 3523 O O . SER A 1 470 ? 4.660 13.538 -25.000 1.00 92.50 470 SER A O 1
ATOM 3525 N N . GLY A 1 471 ? 2.625 12.628 -24.798 1.00 90.88 471 GLY A N 1
ATOM 3526 C CA . GLY A 1 471 ? 1.938 13.755 -25.431 1.00 90.88 471 GLY A CA 1
ATOM 3527 C C . GLY A 1 471 ? 2.474 14.037 -26.839 1.00 90.88 471 GLY A C 1
ATOM 3528 O O . GLY A 1 471 ? 2.249 13.250 -27.756 1.00 90.88 471 GLY A O 1
ATOM 3529 N N . ALA A 1 472 ? 3.191 15.153 -27.005 1.00 91.50 472 ALA A N 1
ATOM 3530 C CA . ALA A 1 472 ? 3.770 15.572 -28.284 1.00 91.50 472 ALA A CA 1
ATOM 3531 C C . ALA A 1 472 ? 4.963 14.717 -28.759 1.00 91.50 472 ALA A C 1
ATOM 3533 O O . ALA A 1 472 ? 5.295 14.774 -29.949 1.00 91.50 472 ALA A O 1
ATOM 3534 N N . LEU A 1 473 ? 5.574 13.929 -27.863 1.00 94.50 473 LEU A N 1
ATOM 3535 C CA . LEU A 1 473 ? 6.744 13.082 -28.117 1.00 94.50 473 LEU A CA 1
ATOM 3536 C C . LEU A 1 473 ? 7.927 13.870 -28.706 1.00 94.50 473 LEU A C 1
ATOM 3538 O O . LEU A 1 473 ? 8.490 13.496 -29.739 1.00 94.50 473 LEU A O 1
ATOM 3542 N N . ASN A 1 474 ? 8.311 14.982 -28.071 1.00 94.94 474 ASN A N 1
ATOM 3543 C CA . ASN A 1 474 ? 9.345 15.882 -28.598 1.00 94.94 474 ASN A CA 1
ATOM 3544 C C . ASN A 1 474 ? 10.693 15.181 -28.826 1.00 94.94 474 ASN A C 1
ATOM 3546 O O . ASN A 1 474 ? 11.392 15.511 -29.789 1.00 94.94 474 ASN A O 1
ATOM 3550 N N . CYS A 1 475 ? 11.057 14.198 -27.993 1.00 95.44 475 CYS A N 1
ATOM 3551 C CA . CYS A 1 475 ? 12.304 13.454 -28.182 1.00 95.44 475 CYS A CA 1
ATOM 3552 C C . CYS A 1 475 ? 12.270 12.618 -29.475 1.00 95.44 475 CYS A C 1
ATOM 3554 O O . CYS A 1 475 ? 13.239 12.610 -30.232 1.00 95.44 475 CYS A O 1
ATOM 3556 N N . VAL A 1 476 ? 11.113 12.027 -29.794 1.00 96.06 476 VAL A N 1
ATOM 3557 C CA . VAL A 1 476 ? 10.858 11.298 -31.045 1.00 96.06 476 VAL A CA 1
ATOM 3558 C C . VAL A 1 476 ? 10.856 12.242 -32.235 1.00 96.06 476 VAL A C 1
ATOM 3560 O O . VAL A 1 476 ? 11.493 11.943 -33.239 1.00 96.06 476 VAL A O 1
ATOM 3563 N N . ARG A 1 477 ? 10.203 13.407 -32.130 1.00 93.88 477 ARG A N 1
ATOM 3564 C CA . ARG A 1 477 ? 10.219 14.423 -33.198 1.00 93.88 477 ARG A CA 1
ATOM 3565 C C . ARG A 1 477 ? 11.638 14.843 -33.546 1.00 93.88 477 ARG A C 1
ATOM 3567 O O . ARG A 1 477 ? 11.979 14.908 -34.722 1.00 93.88 477 ARG A O 1
ATOM 3574 N N . LYS A 1 478 ? 12.461 15.095 -32.528 1.00 92.81 478 LYS A N 1
ATOM 3575 C CA . LYS A 1 478 ? 13.862 15.478 -32.704 1.00 92.81 478 LYS A CA 1
ATOM 3576 C C . LYS A 1 478 ? 14.677 14.357 -33.351 1.00 92.81 478 LYS A C 1
ATOM 3578 O O . LYS A 1 478 ? 15.396 14.623 -34.308 1.00 92.81 478 LYS A O 1
ATOM 3583 N N . ASP A 1 479 ? 14.539 13.126 -32.863 1.00 94.31 479 ASP A N 1
ATOM 3584 C CA . ASP A 1 479 ? 15.261 11.963 -33.393 1.00 94.31 479 ASP A CA 1
ATOM 3585 C C . ASP A 1 479 ? 14.875 11.651 -34.849 1.00 94.31 479 ASP A C 1
ATOM 3587 O O . ASP A 1 479 ? 15.730 11.444 -35.707 1.00 94.31 479 ASP A O 1
ATOM 3591 N N . TRP A 1 480 ? 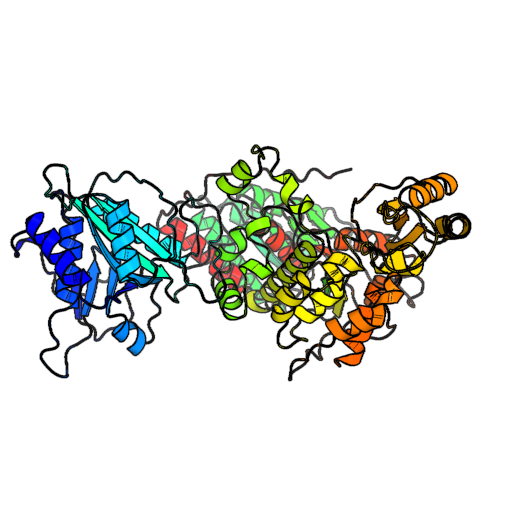13.578 11.711 -35.162 1.00 93.69 480 TRP A N 1
ATOM 3592 C CA . TRP A 1 480 ? 13.047 11.466 -36.505 1.00 93.69 480 TRP A CA 1
ATOM 3593 C C . TRP A 1 480 ? 13.137 12.679 -37.440 1.00 93.69 480 TRP A C 1
ATOM 3595 O O . TRP A 1 480 ? 12.690 12.576 -38.583 1.00 93.69 480 TRP A O 1
ATOM 3605 N N . GLN A 1 481 ? 13.701 13.799 -36.971 1.00 90.56 481 GLN A N 1
ATOM 3606 C CA . GLN A 1 481 ? 13.842 15.059 -37.711 1.00 90.56 481 GLN A CA 1
ATOM 3607 C C . GLN A 1 481 ? 12.506 15.586 -38.268 1.00 90.56 481 GLN A C 1
ATOM 3609 O O . GLN A 1 481 ? 12.434 16.073 -39.394 1.00 90.56 481 GLN A O 1
ATOM 3614 N N . LEU A 1 482 ? 11.437 15.464 -37.478 1.00 86.75 482 LEU A N 1
ATOM 3615 C CA . LEU A 1 482 ? 10.102 15.957 -37.814 1.00 86.75 482 LEU A CA 1
ATOM 3616 C C . LEU A 1 482 ? 9.927 17.424 -37.418 1.00 86.75 482 LEU A C 1
ATOM 3618 O O . LEU A 1 482 ? 10.569 17.921 -36.488 1.00 86.75 482 LEU A O 1
ATOM 3622 N N . THR A 1 483 ? 8.983 18.096 -38.077 1.00 71.38 483 THR A N 1
ATOM 3623 C CA . THR A 1 483 ? 8.597 19.463 -37.709 1.00 71.38 483 THR A CA 1
ATOM 3624 C C . THR A 1 483 ? 8.056 19.523 -36.272 1.00 71.38 483 THR A C 1
ATOM 3626 O O . THR A 1 483 ? 7.262 18.682 -35.828 1.00 71.38 483 THR A O 1
ATOM 3629 N N . GLN A 1 484 ? 8.515 20.520 -35.509 1.00 63.25 484 GLN A N 1
ATOM 3630 C CA . GLN A 1 484 ? 8.051 20.745 -34.139 1.00 63.25 484 GLN A CA 1
ATOM 3631 C C . GLN A 1 484 ? 6.582 21.187 -34.127 1.00 63.25 484 GLN A C 1
ATOM 3633 O O . GLN A 1 484 ? 6.129 21.901 -35.023 1.00 63.25 484 GLN A O 1
ATOM 3638 N N . ALA A 1 485 ? 5.847 20.822 -33.071 1.00 57.31 485 ALA A N 1
ATOM 3639 C CA . ALA A 1 485 ? 4.432 21.182 -32.912 1.00 57.31 485 ALA A CA 1
ATOM 3640 C C . ALA A 1 485 ? 4.181 22.709 -32.906 1.00 57.31 485 ALA A C 1
ATOM 3642 O O . ALA A 1 485 ? 3.069 23.152 -33.179 1.00 57.31 485 ALA A O 1
ATOM 3643 N N . ASN A 1 486 ? 5.216 23.513 -32.635 1.00 54.44 486 ASN A N 1
ATOM 3644 C CA . ASN A 1 486 ? 5.191 24.979 -32.621 1.00 54.44 486 ASN A CA 1
ATOM 3645 C C . ASN A 1 486 ? 5.748 25.642 -33.904 1.00 54.44 486 ASN A C 1
ATOM 3647 O O . ASN A 1 486 ? 5.957 26.854 -33.923 1.00 54.44 486 ASN A O 1
ATOM 3651 N N . GLY A 1 487 ? 5.974 24.881 -34.980 1.00 52.84 487 GLY A N 1
ATOM 3652 C CA . GLY A 1 487 ? 6.212 25.432 -36.318 1.00 52.84 487 GLY A CA 1
ATOM 3653 C C . GLY A 1 487 ? 7.606 26.008 -36.595 1.00 52.84 487 GLY A C 1
ATOM 3654 O O . GLY A 1 487 ? 7.760 26.717 -37.589 1.00 52.84 487 GLY A O 1
ATOM 3655 N N . GLN A 1 488 ? 8.633 25.719 -35.786 1.00 45.06 488 GLN A N 1
ATOM 3656 C CA . GLN A 1 488 ? 10.006 26.152 -36.087 1.00 45.06 488 GLN A CA 1
ATOM 3657 C C . GLN A 1 488 ? 10.937 24.991 -36.490 1.00 45.06 488 GLN A C 1
ATOM 3659 O O . GLN A 1 488 ? 11.275 24.129 -35.688 1.00 45.06 488 GLN A O 1
ATOM 3664 N N . THR A 1 489 ? 11.309 25.082 -37.775 1.00 45.72 489 THR A N 1
ATOM 3665 C CA . THR A 1 489 ? 12.344 24.436 -38.611 1.00 45.72 489 THR A CA 1
ATOM 3666 C C . THR A 1 489 ? 12.262 22.938 -38.939 1.00 45.72 489 THR A C 1
ATOM 3668 O O . THR A 1 489 ? 12.181 22.076 -38.073 1.00 45.72 489 THR A O 1
ATOM 3671 N N . GLY A 1 490 ? 12.376 22.657 -40.253 1.00 41.78 490 GLY A N 1
ATOM 3672 C CA . GLY A 1 490 ? 12.761 21.344 -40.784 1.00 41.78 490 GLY A CA 1
ATOM 3673 C C . GLY A 1 490 ? 11.991 20.783 -41.990 1.00 41.78 490 GLY A C 1
ATOM 3674 O O . GLY A 1 490 ? 11.746 19.588 -41.999 1.00 41.78 490 GLY A O 1
ATOM 3675 N N . GLY A 1 491 ? 11.631 21.572 -43.012 1.00 40.22 491 GLY A N 1
ATOM 3676 C CA . GLY A 1 491 ? 11.192 21.024 -44.313 1.00 40.22 491 GLY A CA 1
ATOM 3677 C C . GLY A 1 491 ? 9.793 21.444 -44.772 1.00 40.22 491 GLY A C 1
ATOM 3678 O O . GLY A 1 491 ? 8.861 21.575 -43.991 1.00 40.22 491 GLY A O 1
ATOM 3679 N N . HIS A 1 492 ? 9.677 21.705 -46.072 1.00 47.62 492 HIS A N 1
ATOM 3680 C CA . HIS A 1 492 ? 8.510 22.258 -46.754 1.00 47.62 492 HIS A CA 1
ATOM 3681 C C . HIS A 1 492 ? 7.251 21.382 -46.656 1.00 47.62 492 HIS A C 1
ATOM 3683 O O . HIS A 1 492 ? 7.056 20.529 -47.513 1.00 47.62 492 HIS A O 1
ATOM 3689 N N . THR A 1 493 ? 6.341 21.663 -45.723 1.00 44.81 493 THR A N 1
ATOM 3690 C CA . THR A 1 493 ? 4.898 21.437 -45.916 1.00 44.81 493 THR A CA 1
ATOM 3691 C C . THR A 1 493 ? 4.081 22.465 -45.125 1.00 44.81 493 THR A C 1
ATOM 3693 O O . THR A 1 493 ? 4.562 23.099 -44.187 1.00 44.81 493 THR A O 1
ATOM 3696 N N . ASN A 1 494 ? 2.856 22.706 -45.584 1.00 44.06 494 ASN A N 1
ATOM 3697 C CA . ASN A 1 494 ? 1.944 23.753 -45.134 1.00 44.06 494 ASN A CA 1
ATOM 3698 C C . ASN A 1 494 ? 1.554 23.630 -43.647 1.00 44.06 494 ASN A C 1
ATOM 3700 O O . ASN A 1 494 ? 0.505 23.080 -43.344 1.00 44.06 494 ASN A O 1
ATOM 3704 N N . GLY A 1 495 ? 2.355 24.174 -42.726 1.00 50.34 495 GLY A N 1
ATOM 3705 C CA . GLY A 1 495 ? 1.922 24.623 -41.390 1.00 50.34 495 GLY A CA 1
ATOM 3706 C C . GLY A 1 495 ? 1.271 23.602 -40.440 1.00 50.34 495 GLY A C 1
ATOM 3707 O O . GLY A 1 495 ? 0.806 24.009 -39.379 1.00 50.34 495 GLY A O 1
ATOM 3708 N N . GLN A 1 496 ? 1.230 22.311 -40.777 1.00 49.91 496 GLN A N 1
ATOM 3709 C CA . GLN A 1 496 ? 0.766 21.229 -39.909 1.00 49.91 496 GLN A CA 1
ATOM 3710 C C . GLN A 1 496 ? 1.959 20.374 -39.492 1.00 49.91 496 GLN A C 1
ATOM 3712 O O . GLN A 1 496 ? 2.713 19.906 -40.340 1.00 49.91 496 GLN A O 1
ATOM 3717 N N . ALA A 1 497 ? 2.131 20.190 -38.183 1.00 61.00 497 ALA A N 1
ATOM 3718 C CA . ALA A 1 497 ? 3.169 19.324 -37.643 1.00 61.00 497 ALA A CA 1
ATOM 3719 C C . ALA A 1 497 ? 2.917 17.866 -38.048 1.00 61.00 497 ALA A C 1
ATOM 3721 O O . ALA A 1 497 ? 1.774 17.405 -38.010 1.00 61.00 497 ALA A O 1
ATOM 3722 N N . ASP A 1 498 ? 3.984 17.134 -38.375 1.00 71.69 498 ASP A N 1
ATOM 3723 C CA . ASP A 1 498 ? 3.885 15.714 -38.721 1.00 71.69 498 ASP A CA 1
ATOM 3724 C C . ASP A 1 498 ? 3.215 14.924 -37.583 1.00 71.69 498 ASP A C 1
ATOM 3726 O O . ASP A 1 498 ? 3.594 15.047 -36.409 1.00 71.69 498 ASP A O 1
ATOM 3730 N N . GLU A 1 499 ? 2.211 14.113 -37.911 1.00 83.94 499 GLU A N 1
ATOM 3731 C CA . GLU A 1 499 ? 1.502 13.293 -36.928 1.00 83.94 499 GLU A CA 1
ATOM 3732 C C . GLU A 1 499 ? 2.353 12.076 -36.528 1.00 83.94 499 GLU A C 1
ATOM 3734 O O . GLU A 1 499 ? 2.837 11.323 -37.376 1.00 83.94 499 GLU A O 1
ATOM 3739 N N . ILE A 1 500 ? 2.527 11.861 -35.219 1.00 89.06 500 ILE A N 1
ATOM 3740 C CA . ILE A 1 500 ? 3.167 10.656 -34.681 1.00 89.06 500 ILE A CA 1
ATOM 3741 C C . ILE A 1 500 ? 2.076 9.735 -34.143 1.00 89.06 500 ILE A C 1
ATOM 3743 O O . ILE A 1 500 ? 1.502 9.993 -33.089 1.00 89.06 500 ILE A O 1
ATOM 3747 N N . VAL A 1 501 ? 1.853 8.614 -34.828 1.00 93.06 501 VAL A N 1
ATOM 3748 C CA . VAL A 1 501 ? 1.041 7.509 -34.301 1.00 93.06 501 VAL A CA 1
ATOM 3749 C C . VAL A 1 501 ? 1.970 6.513 -33.610 1.00 93.06 501 VAL A C 1
ATOM 3751 O O . VAL A 1 501 ? 2.578 5.650 -34.253 1.00 93.06 501 VAL A O 1
ATOM 3754 N N . TRP A 1 502 ? 2.124 6.677 -32.297 1.00 94.50 502 TRP A N 1
ATOM 3755 C CA . TRP A 1 502 ? 2.974 5.836 -31.454 1.00 94.50 502 TRP A CA 1
ATOM 3756 C C . TRP A 1 502 ? 2.160 4.782 -30.710 1.00 94.50 502 TRP A C 1
ATOM 3758 O O . TRP A 1 502 ? 1.099 5.081 -30.166 1.00 94.50 502 TRP A O 1
ATOM 3768 N N . ASN A 1 503 ? 2.689 3.563 -30.613 1.00 93.94 503 ASN A N 1
ATOM 3769 C CA . ASN A 1 503 ? 2.099 2.521 -29.779 1.00 93.94 503 ASN A CA 1
ATOM 3770 C C . ASN A 1 503 ? 3.177 1.558 -29.262 1.00 93.94 503 ASN A C 1
ATOM 3772 O O . ASN A 1 503 ? 4.308 1.533 -29.754 1.00 93.94 503 ASN A O 1
ATOM 3776 N N . SER A 1 504 ? 2.816 0.744 -28.274 1.00 94.25 504 SER A N 1
ATOM 3777 C CA . SER A 1 504 ? 3.656 -0.324 -27.745 1.00 94.25 504 SER A CA 1
ATOM 3778 C C . SER A 1 504 ? 2.902 -1.649 -27.654 1.00 94.25 504 SER A C 1
ATOM 3780 O O . SER A 1 504 ? 1.698 -1.700 -27.398 1.00 94.25 504 SER A O 1
ATOM 3782 N N . PHE A 1 505 ? 3.630 -2.741 -27.864 1.00 96.06 505 PHE A N 1
ATOM 3783 C CA . PHE A 1 505 ? 3.108 -4.089 -28.022 1.00 96.06 505 PHE A CA 1
ATOM 3784 C C . PHE A 1 505 ? 3.890 -5.065 -27.155 1.00 96.06 505 PHE A C 1
ATOM 3786 O O . PHE A 1 505 ? 5.110 -5.152 -27.269 1.00 96.06 505 PHE A O 1
ATOM 3793 N N . VAL A 1 506 ? 3.187 -5.853 -26.348 1.00 95.94 506 VAL A N 1
ATOM 3794 C CA . VAL A 1 506 ? 3.771 -7.025 -25.690 1.00 95.94 506 VAL A CA 1
ATOM 3795 C C . VAL A 1 506 ? 3.688 -8.194 -26.664 1.00 95.94 506 VAL A C 1
ATOM 3797 O O . VAL A 1 506 ? 2.611 -8.507 -27.170 1.00 95.94 506 VAL A O 1
ATOM 3800 N N . THR A 1 507 ? 4.812 -8.841 -26.951 1.00 97.06 507 THR A N 1
ATOM 3801 C CA . THR A 1 507 ? 4.887 -9.975 -27.880 1.00 97.06 507 THR A CA 1
ATOM 3802 C C . THR A 1 507 ? 5.636 -11.139 -27.245 1.00 97.06 507 THR A C 1
ATOM 3804 O O . THR A 1 507 ? 6.620 -10.939 -26.534 1.00 97.06 507 THR A O 1
ATOM 3807 N N . ARG A 1 508 ? 5.196 -12.369 -27.524 1.00 96.31 508 ARG A N 1
ATOM 3808 C CA . ARG A 1 508 ? 5.929 -13.583 -27.147 1.00 96.31 508 ARG A CA 1
ATOM 3809 C C . ARG A 1 508 ? 7.026 -13.857 -28.174 1.00 96.31 508 ARG A C 1
ATOM 3811 O O . ARG A 1 508 ? 6.801 -14.524 -29.187 1.00 96.31 508 ARG A O 1
ATOM 3818 N N . ALA A 1 509 ? 8.183 -13.258 -27.939 1.00 94.94 509 ALA A N 1
ATOM 3819 C CA . ALA A 1 509 ? 9.370 -13.374 -28.767 1.00 94.94 509 ALA A CA 1
ATOM 3820 C C . ALA A 1 509 ? 10.610 -13.000 -27.952 1.00 94.94 509 ALA A C 1
ATOM 3822 O O . ALA A 1 509 ? 10.535 -12.191 -27.026 1.00 94.94 509 ALA A O 1
ATOM 3823 N N . THR A 1 510 ? 11.745 -13.558 -28.348 1.00 92.81 510 THR A N 1
ATOM 3824 C CA . THR A 1 510 ? 13.074 -13.229 -27.830 1.00 92.81 510 THR A CA 1
ATOM 3825 C C . THR A 1 510 ? 13.735 -12.126 -28.669 1.00 92.81 510 THR A C 1
ATOM 3827 O O . THR A 1 510 ? 13.371 -11.936 -29.836 1.00 92.81 510 THR A O 1
ATOM 3830 N N . PRO A 1 511 ? 14.761 -11.431 -28.141 1.00 93.44 511 PRO A N 1
ATOM 3831 C CA . PRO A 1 511 ? 15.533 -10.460 -28.918 1.00 93.44 511 PRO A CA 1
ATOM 3832 C C . PRO A 1 511 ? 16.120 -11.052 -30.204 1.00 93.44 511 PRO A C 1
ATOM 3834 O O . PRO A 1 511 ? 16.073 -10.416 -31.253 1.00 93.44 511 PRO A O 1
ATOM 3837 N N . ASN A 1 512 ? 16.605 -12.296 -30.155 1.00 93.75 512 ASN A N 1
ATOM 3838 C CA . ASN A 1 512 ? 17.187 -12.985 -31.311 1.00 93.75 512 ASN A CA 1
ATOM 3839 C C . ASN A 1 512 ? 16.181 -13.191 -32.453 1.00 93.75 512 ASN A C 1
ATOM 3841 O O . ASN A 1 512 ? 16.567 -13.166 -33.618 1.00 93.75 512 ASN A O 1
ATOM 3845 N N . GLU A 1 513 ? 14.898 -13.367 -32.133 1.00 95.94 513 GLU A N 1
ATOM 3846 C CA . GLU A 1 513 ? 13.836 -13.522 -33.132 1.00 95.94 513 GLU A CA 1
ATOM 3847 C C . GLU A 1 513 ? 13.411 -12.187 -33.759 1.00 95.94 513 GLU A C 1
ATOM 3849 O O . GLU A 1 513 ? 12.906 -12.178 -34.876 1.00 95.94 513 GLU A O 1
ATOM 3854 N N . LEU A 1 514 ? 13.591 -11.060 -33.061 1.00 96.62 514 LEU A N 1
ATOM 3855 C CA . LEU A 1 514 ? 13.117 -9.746 -33.512 1.00 96.62 514 LEU A CA 1
ATOM 3856 C C . LEU A 1 514 ? 14.220 -8.896 -34.164 1.00 96.62 514 LEU A C 1
ATOM 3858 O O . LEU A 1 514 ? 13.973 -8.242 -35.178 1.00 96.62 514 LEU A O 1
ATOM 3862 N N . THR A 1 515 ? 15.442 -8.921 -33.625 1.00 95.25 515 THR A N 1
ATOM 3863 C CA . THR A 1 515 ? 16.579 -8.098 -34.078 1.00 95.25 515 THR A CA 1
ATOM 3864 C C . THR A 1 515 ? 16.866 -8.180 -35.584 1.00 95.25 515 THR A C 1
ATOM 3866 O O . THR A 1 515 ? 17.090 -7.124 -36.183 1.00 95.25 515 THR A O 1
ATOM 3869 N N . PRO A 1 516 ? 16.805 -9.354 -36.253 1.00 96.31 516 PRO A N 1
ATOM 3870 C CA . PRO A 1 516 ? 17.048 -9.444 -37.696 1.00 96.31 516 PRO A CA 1
ATOM 3871 C C . PRO A 1 516 ? 16.106 -8.588 -38.555 1.00 96.31 516 PRO A C 1
ATOM 3873 O O . PRO A 1 516 ? 16.469 -8.228 -39.676 1.00 96.31 516 PRO A O 1
ATOM 3876 N N . HIS A 1 517 ? 14.917 -8.262 -38.036 1.00 96.56 517 HIS A N 1
ATOM 3877 C CA . HIS A 1 517 ? 13.884 -7.497 -38.731 1.00 96.56 517 HIS A CA 1
ATOM 3878 C C . HIS A 1 517 ? 13.965 -5.989 -38.460 1.00 96.56 517 HIS A C 1
ATOM 3880 O O . HIS A 1 517 ? 13.497 -5.207 -39.280 1.00 96.56 517 HIS A O 1
ATOM 3886 N N . LEU A 1 518 ? 14.577 -5.550 -37.353 1.00 94.44 518 LEU A N 1
ATOM 3887 C CA . LEU A 1 518 ? 14.601 -4.132 -36.954 1.00 94.44 518 LEU A CA 1
ATOM 3888 C C . LEU A 1 518 ? 15.244 -3.215 -38.005 1.00 94.44 518 LEU A C 1
ATOM 3890 O O . LEU A 1 518 ? 14.806 -2.081 -38.177 1.00 94.44 518 LEU A O 1
ATOM 3894 N N . LYS A 1 519 ? 16.237 -3.715 -38.752 1.00 93.69 519 LYS A N 1
ATOM 3895 C CA . LYS A 1 519 ? 16.904 -2.967 -39.833 1.00 93.69 519 LYS A CA 1
ATOM 3896 C C . LYS A 1 519 ? 15.939 -2.492 -40.931 1.00 93.69 519 LYS A C 1
ATOM 3898 O O . LYS A 1 519 ? 16.169 -1.442 -41.520 1.00 93.69 519 LYS A O 1
ATOM 3903 N N . ASP A 1 520 ? 14.866 -3.247 -41.179 1.00 96.56 520 ASP A N 1
ATOM 3904 C CA . ASP A 1 520 ? 13.863 -2.937 -42.203 1.00 96.56 520 ASP A CA 1
ATOM 3905 C C . ASP A 1 520 ? 12.804 -1.948 -41.665 1.00 96.56 520 ASP A C 1
ATOM 3907 O O . ASP A 1 520 ? 12.049 -1.349 -42.430 1.00 96.56 520 ASP A O 1
ATOM 3911 N N . PHE A 1 521 ? 12.763 -1.742 -40.340 1.00 96.88 521 PHE A N 1
ATOM 3912 C CA . PHE A 1 521 ? 11.775 -0.922 -39.638 1.00 96.88 521 PHE A CA 1
ATOM 3913 C C . PHE A 1 521 ? 12.451 0.017 -38.623 1.00 96.88 521 PHE A C 1
ATOM 3915 O O . PHE A 1 521 ? 12.292 -0.165 -37.415 1.00 96.88 521 PHE A O 1
ATOM 3922 N N . PRO A 1 522 ? 13.138 1.084 -39.072 1.00 92.94 522 PRO A N 1
ATOM 3923 C CA . PRO A 1 522 ? 13.962 1.950 -38.212 1.00 92.94 522 PRO A CA 1
ATOM 3924 C C . PRO A 1 522 ? 13.183 2.740 -37.144 1.00 92.94 522 PRO A C 1
ATOM 3926 O O . PRO A 1 522 ? 13.780 3.376 -36.282 1.00 92.94 522 PRO A O 1
ATOM 3929 N N . ARG A 1 523 ? 11.845 2.718 -37.204 1.00 95.88 523 ARG A N 1
ATOM 3930 C CA . ARG A 1 523 ? 10.934 3.349 -36.234 1.00 95.88 523 ARG A CA 1
ATOM 3931 C C . ARG A 1 523 ? 10.221 2.335 -35.335 1.00 95.88 523 ARG A C 1
ATOM 3933 O O . ARG A 1 523 ? 9.205 2.677 -34.738 1.00 95.88 523 ARG A O 1
ATOM 3940 N N . ALA A 1 524 ? 10.686 1.089 -35.297 1.00 97.31 524 ALA A N 1
ATOM 3941 C CA . ALA A 1 524 ? 10.249 0.068 -34.356 1.00 97.31 524 ALA A CA 1
ATOM 3942 C C . ALA A 1 524 ? 11.445 -0.342 -33.494 1.00 97.31 524 ALA A C 1
ATOM 3944 O O . ALA A 1 524 ? 12.518 -0.627 -34.015 1.00 97.31 524 ALA A O 1
ATOM 3945 N N . TYR A 1 525 ? 11.250 -0.390 -32.180 1.00 97.56 525 TYR A N 1
ATOM 3946 C CA . TYR A 1 525 ? 12.311 -0.660 -31.218 1.00 97.56 525 TYR A CA 1
ATOM 3947 C C . TYR A 1 525 ? 11.878 -1.777 -30.276 1.00 97.56 525 TYR A C 1
ATOM 3949 O O . TYR A 1 525 ? 10.717 -1.837 -29.872 1.00 97.56 525 TYR A O 1
ATOM 3957 N N . ILE A 1 526 ? 12.808 -2.647 -29.888 1.00 97.81 526 ILE A N 1
ATOM 3958 C CA . ILE A 1 526 ? 12.617 -3.488 -28.703 1.00 97.81 526 ILE A CA 1
ATOM 3959 C C . ILE A 1 526 ? 12.911 -2.581 -27.506 1.00 97.81 526 ILE A C 1
ATOM 3961 O O . ILE A 1 526 ? 14.058 -2.202 -27.296 1.00 97.81 526 ILE A O 1
ATOM 3965 N N . ALA A 1 527 ? 11.881 -2.194 -26.764 1.00 97.06 527 ALA A N 1
ATOM 3966 C CA . ALA A 1 527 ? 12.007 -1.300 -25.619 1.00 97.06 527 ALA A CA 1
ATOM 3967 C C . ALA A 1 527 ? 12.386 -2.068 -24.344 1.00 97.06 527 ALA A C 1
ATOM 3969 O O . ALA A 1 527 ? 13.220 -1.615 -23.566 1.00 97.06 527 ALA A O 1
ATOM 3970 N N . ILE A 1 528 ? 11.790 -3.247 -24.132 1.00 97.12 528 ILE A N 1
ATOM 3971 C CA . ILE A 1 528 ? 12.017 -4.050 -22.922 1.00 97.12 528 ILE A CA 1
ATOM 3972 C C . ILE A 1 528 ? 12.148 -5.532 -23.274 1.00 97.12 528 ILE A C 1
ATOM 3974 O O . ILE A 1 528 ? 11.341 -6.062 -24.041 1.00 97.12 528 ILE A O 1
ATOM 3978 N N . ILE A 1 529 ? 13.125 -6.202 -22.669 1.00 95.88 529 ILE A N 1
ATOM 3979 C CA . ILE A 1 529 ? 13.337 -7.651 -22.706 1.00 95.88 529 ILE A CA 1
ATOM 3980 C C . ILE A 1 529 ? 12.927 -8.223 -21.344 1.00 95.88 529 ILE A C 1
ATOM 3982 O O . ILE A 1 529 ? 13.444 -7.797 -20.314 1.00 95.88 529 ILE A O 1
ATOM 3986 N N . GLN A 1 530 ? 11.996 -9.180 -21.320 1.00 94.00 530 GLN A N 1
ATOM 3987 C CA . GLN A 1 530 ? 11.415 -9.707 -20.078 1.00 94.00 530 GLN A CA 1
ATOM 3988 C C . GLN A 1 530 ? 11.034 -11.193 -20.219 1.00 94.00 530 GLN A C 1
ATOM 3990 O O . GLN A 1 530 ? 9.878 -11.560 -20.455 1.00 94.00 530 GLN A O 1
ATOM 3995 N N . GLY A 1 531 ? 12.036 -12.061 -20.073 1.00 90.69 531 GLY A N 1
ATOM 3996 C CA . GLY A 1 531 ? 11.907 -13.509 -20.202 1.00 90.69 531 GLY A CA 1
ATOM 3997 C C . GLY A 1 531 ? 11.648 -13.947 -21.643 1.00 90.69 531 GLY A C 1
ATOM 3998 O O . GLY A 1 531 ? 12.390 -13.596 -22.557 1.00 90.69 531 GLY A O 1
ATOM 3999 N N . ASP A 1 532 ? 10.577 -14.716 -21.851 1.00 91.25 532 ASP A N 1
ATOM 4000 C CA . ASP A 1 532 ? 10.140 -15.190 -23.172 1.00 91.25 532 ASP A CA 1
ATOM 4001 C C . ASP A 1 532 ? 9.260 -14.173 -23.927 1.00 91.25 532 ASP A C 1
ATOM 4003 O O . ASP A 1 532 ? 8.676 -14.484 -24.973 1.00 91.25 532 ASP A O 1
ATOM 4007 N N . THR A 1 533 ? 9.157 -12.949 -23.402 1.00 94.75 533 THR A N 1
ATOM 4008 C CA . THR A 1 533 ? 8.410 -11.847 -24.007 1.00 94.75 533 THR A CA 1
ATOM 4009 C C . THR A 1 533 ? 9.270 -10.596 -24.167 1.00 94.75 533 THR A C 1
ATOM 4011 O O . THR A 1 533 ? 10.211 -10.358 -23.409 1.00 94.75 533 THR A O 1
ATOM 4014 N N . CYS A 1 534 ? 8.910 -9.766 -25.145 1.00 96.94 534 CYS A N 1
ATOM 4015 C CA . CYS A 1 534 ? 9.476 -8.435 -25.347 1.00 96.94 534 CYS A CA 1
ATOM 4016 C C . CYS A 1 534 ? 8.360 -7.387 -25.417 1.00 96.94 534 CYS A C 1
ATOM 4018 O O . CYS A 1 534 ? 7.248 -7.672 -25.874 1.00 96.94 534 CYS A O 1
ATOM 4020 N N . VAL A 1 535 ? 8.687 -6.154 -25.033 1.00 96.88 535 VAL A N 1
ATOM 4021 C CA . VAL A 1 535 ? 7.886 -4.965 -25.336 1.00 96.88 535 VAL A CA 1
ATOM 4022 C C . VAL A 1 535 ? 8.504 -4.271 -26.542 1.00 96.88 535 VAL A C 1
ATOM 4024 O O . VAL A 1 535 ? 9.655 -3.845 -26.495 1.00 96.88 535 VAL A O 1
ATOM 4027 N N . VAL A 1 536 ? 7.738 -4.150 -27.621 1.00 97.75 536 VAL A N 1
ATOM 4028 C CA . VAL A 1 536 ? 8.116 -3.418 -28.834 1.00 97.75 536 VAL A CA 1
ATOM 4029 C C . VAL A 1 536 ? 7.389 -2.080 -28.840 1.00 97.75 536 VAL A C 1
ATOM 4031 O O . VAL A 1 536 ? 6.172 -2.067 -28.691 1.00 97.75 536 VAL A O 1
ATOM 4034 N N . ALA A 1 537 ? 8.094 -0.969 -29.031 1.00 97.12 537 ALA A N 1
ATOM 4035 C CA . ALA A 1 537 ? 7.513 0.374 -29.061 1.00 97.12 537 ALA A CA 1
ATOM 4036 C C . ALA A 1 537 ? 8.043 1.180 -30.250 1.00 97.12 537 ALA A C 1
ATOM 4038 O O . ALA A 1 537 ? 9.147 0.927 -30.734 1.00 97.12 537 ALA A O 1
ATOM 4039 N N . GLY A 1 538 ? 7.250 2.128 -30.744 1.00 96.88 538 GLY A N 1
ATOM 4040 C CA . GLY A 1 538 ? 7.623 2.941 -31.896 1.00 96.88 538 GLY A CA 1
ATOM 4041 C C . GLY A 1 538 ? 6.425 3.439 -32.694 1.00 96.88 538 GLY A C 1
ATOM 4042 O O . GLY A 1 538 ? 5.304 3.526 -32.188 1.00 96.88 538 GLY A O 1
ATOM 4043 N N . CYS A 1 539 ? 6.657 3.729 -33.976 1.00 96.25 539 CYS A N 1
ATOM 4044 C CA . CYS A 1 539 ? 5.582 3.990 -34.929 1.00 96.25 539 CYS A CA 1
ATOM 4045 C C . CYS A 1 539 ? 4.690 2.749 -35.049 1.00 96.25 539 CYS A C 1
ATOM 4047 O O . CYS A 1 539 ? 5.170 1.671 -35.406 1.00 96.25 539 CYS A O 1
ATOM 4049 N N . GLU A 1 540 ? 3.388 2.905 -34.806 1.00 95.75 540 GLU A N 1
ATOM 4050 C CA . GLU A 1 540 ? 2.438 1.791 -34.752 1.00 95.75 540 GLU A CA 1
ATOM 4051 C C . GLU A 1 540 ? 2.478 0.917 -36.015 1.00 95.75 540 GLU A C 1
ATOM 4053 O O . GLU A 1 540 ? 2.527 -0.315 -35.928 1.00 95.75 540 GLU A O 1
ATOM 4058 N N . ALA A 1 541 ? 2.492 1.549 -37.191 1.00 96.00 541 ALA A N 1
ATOM 4059 C CA . ALA A 1 541 ? 2.543 0.848 -38.469 1.00 96.00 541 ALA A CA 1
ATOM 4060 C C . ALA A 1 541 ? 3.847 0.048 -38.627 1.00 96.00 541 ALA A C 1
ATOM 4062 O O . ALA A 1 541 ? 3.805 -1.124 -39.007 1.00 96.00 541 ALA A O 1
ATOM 4063 N N . SER A 1 542 ? 4.988 0.646 -38.269 1.00 96.81 542 SER A N 1
ATOM 4064 C CA . SER A 1 542 ? 6.298 -0.011 -38.322 1.00 96.81 542 SER A CA 1
ATOM 4065 C C . SER A 1 542 ? 6.381 -1.188 -37.354 1.00 96.81 542 SER A C 1
ATOM 4067 O O . SER A 1 542 ? 6.824 -2.263 -37.746 1.00 96.81 542 SER A O 1
ATOM 4069 N N . CYS A 1 543 ? 5.902 -1.035 -36.116 1.00 97.62 543 CYS A N 1
ATOM 4070 C CA . CYS A 1 543 ? 5.879 -2.120 -35.134 1.00 97.62 543 CYS A CA 1
ATOM 4071 C C . CYS A 1 543 ? 5.018 -3.296 -35.611 1.00 97.62 543 CYS A C 1
ATOM 4073 O O . CYS A 1 543 ? 5.455 -4.445 -35.555 1.00 97.62 543 CYS A O 1
ATOM 4075 N N . LYS A 1 544 ? 3.811 -3.022 -36.125 1.00 97.44 544 LYS A N 1
ATOM 4076 C CA . LYS A 1 544 ? 2.913 -4.057 -36.660 1.00 97.44 544 LYS A CA 1
ATOM 4077 C C . LYS A 1 544 ? 3.524 -4.778 -37.862 1.00 97.44 544 LYS A C 1
ATOM 4079 O O . LYS A 1 544 ? 3.435 -6.003 -37.940 1.00 97.44 544 LYS A O 1
ATOM 4084 N N . ALA A 1 545 ? 4.144 -4.041 -38.782 1.00 97.81 545 ALA A N 1
ATOM 4085 C CA . ALA A 1 545 ? 4.796 -4.618 -39.953 1.00 97.81 545 ALA A CA 1
ATOM 4086 C C . ALA A 1 545 ? 6.014 -5.474 -39.566 1.00 97.81 545 ALA A C 1
ATOM 4088 O O . ALA A 1 545 ? 6.126 -6.603 -40.043 1.00 97.81 545 ALA A O 1
ATOM 4089 N N . MET A 1 546 ? 6.844 -4.995 -38.634 1.00 98.12 546 MET A N 1
ATOM 4090 C CA . MET A 1 546 ? 7.994 -5.732 -38.102 1.00 98.12 546 MET A CA 1
ATOM 4091 C C . MET A 1 546 ? 7.567 -7.044 -37.444 1.00 98.12 546 MET A C 1
ATOM 4093 O O . MET A 1 546 ? 8.064 -8.107 -37.810 1.00 98.12 546 MET A O 1
ATOM 4097 N N . LEU A 1 547 ? 6.579 -6.999 -36.542 1.00 98.06 547 LEU A N 1
ATOM 4098 C CA . LEU A 1 547 ? 6.056 -8.198 -35.883 1.00 98.06 547 LEU A CA 1
ATOM 4099 C C . LEU A 1 547 ? 5.465 -9.191 -36.890 1.00 98.06 547 LEU A C 1
ATOM 4101 O O . LEU A 1 547 ? 5.713 -10.391 -36.783 1.00 98.06 547 LEU A O 1
ATOM 4105 N N . LYS A 1 548 ? 4.739 -8.700 -37.903 1.00 97.75 548 LYS A N 1
ATOM 4106 C CA . LYS A 1 548 ? 4.206 -9.539 -38.982 1.00 97.75 548 LYS A CA 1
ATOM 4107 C C . LYS A 1 548 ? 5.325 -10.217 -39.777 1.00 97.75 548 LYS A C 1
ATOM 4109 O O . LYS A 1 548 ? 5.211 -11.407 -40.056 1.00 97.75 548 LYS A O 1
ATOM 4114 N N . GLN A 1 549 ? 6.392 -9.493 -40.122 1.00 97.75 549 GLN A N 1
ATOM 4115 C CA . GLN A 1 549 ? 7.544 -10.055 -40.837 1.00 97.75 549 GLN A CA 1
ATOM 4116 C C . GLN A 1 549 ? 8.299 -11.086 -39.988 1.00 97.75 549 GLN A C 1
ATOM 4118 O O . GLN A 1 549 ? 8.748 -12.094 -40.524 1.00 97.75 549 GLN A O 1
ATOM 4123 N N . ALA A 1 550 ? 8.365 -10.879 -38.671 1.00 97.12 550 ALA A N 1
ATOM 4124 C CA . ALA A 1 550 ? 8.922 -11.835 -37.715 1.00 97.12 550 ALA A CA 1
ATOM 4125 C C . ALA A 1 550 ? 8.007 -13.049 -37.439 1.00 97.12 550 ALA A C 1
ATOM 4127 O O . ALA A 1 550 ? 8.366 -13.932 -36.660 1.00 97.12 550 ALA A O 1
ATOM 4128 N N . GLY A 1 551 ? 6.801 -13.101 -38.021 1.00 97.56 551 GLY A N 1
ATOM 4129 C CA . GLY A 1 551 ? 5.824 -14.162 -37.755 1.00 97.56 551 GLY A CA 1
ATOM 4130 C C . GLY A 1 551 ? 5.275 -14.144 -36.322 1.00 97.56 551 GLY A C 1
ATOM 4131 O O . GLY A 1 551 ? 4.863 -15.180 -35.801 1.00 97.56 551 GLY A O 1
ATOM 4132 N N . LYS A 1 552 ? 5.285 -12.980 -35.663 1.00 97.62 552 LYS A N 1
ATOM 4133 C CA . LYS A 1 552 ? 4.855 -12.789 -34.273 1.00 97.62 552 LYS A CA 1
ATOM 4134 C C . LYS A 1 552 ? 3.568 -11.974 -34.186 1.00 97.62 552 LYS A C 1
ATOM 4136 O O . LYS A 1 552 ? 3.229 -11.186 -35.068 1.00 97.62 552 LYS A O 1
ATOM 4141 N N . ARG A 1 553 ? 2.853 -12.137 -33.071 1.00 95.56 553 ARG A N 1
ATOM 4142 C CA . ARG A 1 553 ? 1.672 -11.340 -32.721 1.00 95.56 553 ARG A CA 1
ATOM 4143 C C . ARG A 1 553 ? 1.980 -10.486 -31.496 1.00 95.56 553 ARG A C 1
ATOM 4145 O O . ARG A 1 553 ? 2.404 -11.014 -30.475 1.00 95.56 553 ARG A O 1
ATOM 4152 N N . GLY A 1 554 ? 1.705 -9.189 -31.598 1.00 94.44 554 GLY A N 1
ATOM 4153 C CA . GLY A 1 554 ? 1.756 -8.257 -30.474 1.00 94.44 554 GLY A CA 1
ATOM 4154 C C . GLY A 1 554 ? 0.366 -7.968 -29.912 1.00 94.44 554 GLY A C 1
ATOM 4155 O O . GLY A 1 554 ? -0.582 -7.758 -30.670 1.00 94.44 554 GLY A O 1
ATOM 4156 N N . ILE A 1 555 ? 0.253 -7.933 -28.588 1.00 95.00 555 ILE A N 1
ATOM 4157 C CA . ILE A 1 555 ? -0.903 -7.400 -27.865 1.00 95.00 555 ILE A CA 1
ATOM 4158 C C . ILE A 1 555 ? -0.610 -5.928 -27.584 1.00 95.00 555 ILE A C 1
ATOM 4160 O O . ILE A 1 555 ? 0.388 -5.613 -26.936 1.00 95.00 555 ILE A O 1
ATOM 4164 N N . ALA A 1 556 ? -1.445 -5.026 -28.099 1.00 91.44 556 ALA A N 1
ATOM 4165 C CA . ALA A 1 556 ? -1.273 -3.596 -27.872 1.00 91.44 556 ALA A CA 1
ATOM 4166 C C . ALA A 1 556 ? -1.445 -3.275 -26.381 1.00 91.44 556 ALA A C 1
ATOM 4168 O O . ALA A 1 556 ? -2.449 -3.650 -25.777 1.00 91.44 556 ALA A O 1
ATOM 4169 N N . SER A 1 557 ? -0.470 -2.580 -25.800 1.00 82.00 557 SER A N 1
ATOM 4170 C CA . SER A 1 557 ? -0.577 -2.052 -24.438 1.00 82.00 557 SER A CA 1
ATOM 4171 C C . SER A 1 557 ? -1.197 -0.650 -24.417 1.00 82.00 557 SER A C 1
ATOM 4173 O O . SER A 1 557 ? -1.632 -0.193 -23.362 1.00 82.00 557 SER A O 1
ATOM 4175 N N . ASN A 1 558 ? -1.240 0.023 -25.579 1.00 77.94 558 ASN A N 1
ATOM 4176 C CA . ASN A 1 558 ? -1.713 1.398 -25.775 1.00 77.94 558 ASN A CA 1
ATOM 4177 C C . ASN A 1 558 ? -1.019 2.432 -24.874 1.00 77.94 558 ASN A C 1
ATOM 4179 O O . ASN A 1 558 ? -1.528 3.531 -24.666 1.00 77.94 558 ASN A O 1
ATOM 4183 N N . LYS A 1 559 ? 0.167 2.102 -24.351 1.00 77.56 559 LYS A N 1
ATOM 4184 C CA . LYS A 1 559 ? 1.012 3.054 -23.634 1.00 77.56 559 LYS A CA 1
ATOM 4185 C C . LYS A 1 559 ? 1.770 3.903 -24.646 1.00 77.56 559 LYS A C 1
ATOM 4187 O O . LYS A 1 559 ? 2.642 3.396 -25.359 1.00 77.56 559 LYS A O 1
ATOM 4192 N N . VAL A 1 560 ? 1.440 5.190 -24.680 1.00 81.31 560 VAL A N 1
ATOM 4193 C CA . VAL A 1 560 ? 2.127 6.193 -25.497 1.00 81.31 560 VAL A CA 1
ATOM 4194 C C . VAL A 1 560 ? 3.289 6.770 -24.697 1.00 81.31 560 VAL A C 1
ATOM 4196 O O . VAL A 1 560 ? 3.152 7.773 -24.000 1.00 81.31 560 VAL A O 1
ATOM 4199 N N . THR A 1 561 ? 4.431 6.084 -24.755 1.00 90.44 561 THR A N 1
ATOM 4200 C CA . THR A 1 561 ? 5.679 6.583 -24.179 1.00 90.44 561 THR A CA 1
ATOM 4201 C C . THR A 1 561 ? 6.910 6.176 -24.983 1.00 90.44 561 THR A C 1
ATOM 4203 O O . THR A 1 561 ? 6.983 5.041 -25.456 1.00 90.44 561 THR A O 1
ATOM 4206 N N . ALA A 1 562 ? 7.870 7.095 -25.110 1.00 95.31 562 ALA A N 1
ATOM 4207 C CA . ALA A 1 562 ? 9.164 6.872 -25.758 1.00 95.31 562 ALA A CA 1
ATOM 4208 C C . ALA A 1 562 ? 10.257 6.317 -24.820 1.00 95.31 562 ALA A C 1
ATOM 4210 O O . ALA A 1 562 ? 11.396 6.156 -25.258 1.00 95.31 562 ALA A O 1
ATOM 4211 N N . MET A 1 563 ? 9.948 6.020 -23.550 1.00 95.38 563 MET A N 1
ATOM 4212 C CA . MET A 1 563 ? 10.919 5.413 -22.625 1.00 95.38 563 MET A CA 1
ATOM 4213 C C . MET A 1 563 ? 11.513 4.119 -23.184 1.00 95.38 563 MET A C 1
ATOM 4215 O O . MET A 1 563 ? 10.836 3.352 -23.873 1.00 95.38 563 MET A O 1
ATOM 4219 N N . HIS A 1 564 ? 12.771 3.871 -22.835 1.00 96.88 564 HIS A N 1
ATOM 4220 C CA . HIS A 1 564 ? 13.549 2.706 -23.248 1.00 96.88 564 HIS A CA 1
ATOM 4221 C C . HIS A 1 564 ? 13.766 2.564 -24.762 1.00 96.88 564 HIS A C 1
ATOM 4223 O O . HIS A 1 564 ? 14.020 1.468 -25.263 1.00 96.88 564 HIS A O 1
ATOM 4229 N N . THR A 1 565 ? 13.645 3.659 -25.517 1.00 96.62 565 THR A N 1
ATOM 4230 C CA . THR A 1 565 ? 13.865 3.670 -26.969 1.00 96.62 565 THR A CA 1
ATOM 4231 C C . THR A 1 565 ? 14.958 4.666 -27.357 1.00 96.62 565 THR A C 1
ATOM 4233 O O . THR A 1 565 ? 15.134 5.660 -26.654 1.00 96.62 565 THR A O 1
ATOM 4236 N N . PRO A 1 566 ? 15.658 4.468 -28.494 1.00 95.69 566 PRO A N 1
ATOM 4237 C CA . PRO A 1 566 ? 16.713 5.381 -28.940 1.00 95.69 566 PRO A CA 1
ATOM 4238 C C . PRO A 1 566 ? 16.325 6.873 -28.951 1.00 95.69 566 PRO A C 1
ATOM 4240 O O . PRO A 1 566 ? 17.141 7.676 -28.499 1.00 95.69 566 PRO A O 1
ATOM 4243 N N . PRO A 1 567 ? 15.095 7.279 -29.341 1.00 96.94 567 PRO A N 1
ATOM 4244 C CA . PRO A 1 567 ? 14.654 8.666 -29.195 1.00 96.94 567 PRO A CA 1
ATOM 4245 C C . PRO A 1 567 ? 14.805 9.285 -27.799 1.00 96.94 567 PRO A C 1
ATOM 4247 O O . PRO A 1 567 ? 15.087 10.478 -27.691 1.00 96.94 567 PRO A O 1
ATOM 4250 N N . ALA A 1 568 ? 14.648 8.514 -26.719 1.00 97.25 568 ALA A N 1
ATOM 4251 C CA . ALA A 1 568 ? 14.785 9.030 -25.357 1.00 97.25 568 ALA A CA 1
ATOM 4252 C C . ALA A 1 568 ? 16.224 9.471 -25.029 1.00 97.25 568 ALA A C 1
ATOM 4254 O O . ALA A 1 568 ? 16.413 10.334 -24.178 1.00 97.25 568 ALA A O 1
ATOM 4255 N N . MET A 1 569 ? 17.236 8.998 -25.765 1.00 97.19 569 MET A N 1
ATOM 4256 C CA . MET A 1 569 ? 18.620 9.471 -25.608 1.00 97.19 569 MET A CA 1
ATOM 4257 C C . MET A 1 569 ? 18.768 10.977 -25.850 1.00 97.19 569 MET A C 1
ATOM 4259 O O . MET A 1 569 ? 19.697 11.599 -25.341 1.00 97.19 569 MET A O 1
ATOM 4263 N N . GLN A 1 570 ? 17.830 11.596 -26.576 1.00 96.81 570 GLN A N 1
ATOM 4264 C CA . GLN A 1 570 ? 17.816 13.040 -26.817 1.00 96.81 570 GLN A CA 1
ATOM 4265 C C . GLN A 1 570 ? 17.628 13.887 -25.551 1.00 96.81 570 GLN A C 1
ATOM 4267 O O . GLN A 1 570 ? 17.857 15.100 -25.615 1.00 96.81 570 GLN A O 1
ATOM 4272 N N . ILE A 1 571 ? 17.182 13.273 -24.450 1.00 97.12 571 ILE A N 1
ATOM 4273 C CA . ILE A 1 571 ? 16.841 13.945 -23.191 1.00 97.12 571 ILE A CA 1
ATOM 4274 C C . ILE A 1 571 ? 17.581 13.371 -21.967 1.00 97.12 571 ILE A C 1
ATOM 4276 O O . ILE A 1 571 ? 17.193 13.646 -20.832 1.00 97.12 571 ILE A O 1
ATOM 4280 N N . ILE A 1 572 ? 18.623 12.558 -22.172 1.00 97.69 572 ILE A N 1
ATOM 4281 C CA . ILE A 1 572 ? 19.291 11.829 -21.081 1.00 97.69 572 ILE A CA 1
ATOM 4282 C C . ILE A 1 572 ? 19.845 12.759 -19.988 1.00 97.69 572 ILE A C 1
ATOM 4284 O O . ILE A 1 572 ? 19.657 12.495 -18.801 1.00 97.69 572 ILE A O 1
ATOM 4288 N N . GLU A 1 573 ? 20.432 13.898 -20.366 1.00 98.25 573 GLU A N 1
ATOM 4289 C CA . GLU A 1 573 ? 20.958 14.883 -19.411 1.00 98.25 573 GLU A CA 1
ATOM 4290 C C . GLU A 1 573 ? 19.844 15.558 -18.600 1.00 98.25 573 GLU A C 1
ATOM 4292 O O . GLU A 1 573 ? 19.998 15.798 -17.404 1.00 98.25 573 GLU A O 1
ATOM 4297 N N . GLN A 1 574 ? 18.687 15.822 -19.214 1.00 98.12 574 GLN A N 1
ATOM 4298 C CA . GLN A 1 574 ? 17.527 16.385 -18.525 1.00 98.12 574 GLN A CA 1
ATOM 4299 C C . GLN A 1 574 ? 16.948 15.387 -17.517 1.00 98.12 574 GLN A C 1
ATOM 4301 O O . GLN A 1 574 ? 16.579 15.781 -16.411 1.00 98.12 574 GLN A O 1
ATOM 4306 N N . VAL A 1 575 ? 16.903 14.096 -17.867 1.00 97.94 575 VAL A N 1
ATOM 4307 C CA . VAL A 1 575 ? 16.487 13.031 -16.941 1.00 97.94 575 VAL A CA 1
ATOM 4308 C C . VAL A 1 575 ? 17.473 12.922 -15.776 1.00 97.94 575 VAL A C 1
ATOM 4310 O O . VAL A 1 575 ? 17.050 12.884 -14.620 1.00 97.94 575 VAL A O 1
ATOM 4313 N N . LYS A 1 576 ? 18.781 12.950 -16.055 1.00 98.19 576 LYS A N 1
ATOM 4314 C CA . LYS A 1 576 ? 19.824 12.948 -15.023 1.00 98.19 576 LYS A CA 1
ATOM 4315 C C . LYS A 1 576 ? 19.671 14.137 -14.075 1.00 98.19 576 LYS A C 1
ATOM 4317 O O . LYS A 1 576 ? 19.643 13.954 -12.863 1.00 98.19 576 LYS A O 1
ATOM 4322 N N . GLN A 1 577 ? 19.499 15.346 -14.605 1.00 98.06 577 GLN A N 1
ATOM 4323 C CA . GLN A 1 577 ? 19.291 16.542 -13.788 1.00 98.06 577 GLN A CA 1
ATOM 4324 C C . GLN A 1 577 ? 18.021 16.441 -12.931 1.00 98.06 577 GLN A C 1
ATOM 4326 O O . GLN A 1 577 ? 18.039 16.834 -11.766 1.00 98.06 577 GLN A O 1
ATOM 4331 N N . PHE A 1 578 ? 16.932 15.897 -13.481 1.00 97.62 578 PHE A N 1
ATOM 4332 C CA . PHE A 1 578 ? 15.668 15.723 -12.765 1.00 97.62 578 PHE A CA 1
ATOM 4333 C C . PHE A 1 578 ? 15.810 14.795 -11.545 1.00 97.62 578 PHE A C 1
ATOM 4335 O O . PHE A 1 578 ? 15.305 15.099 -10.463 1.00 97.62 578 PHE A O 1
ATOM 4342 N N . TYR A 1 579 ? 16.537 13.685 -11.693 1.00 97.75 579 TYR A N 1
ATOM 4343 C CA . TYR A 1 579 ? 16.718 12.688 -10.632 1.00 97.75 579 TYR A CA 1
ATOM 4344 C C . TYR A 1 579 ? 17.964 12.891 -9.759 1.00 97.75 579 TYR A C 1
ATOM 4346 O O . TYR A 1 579 ? 18.198 12.107 -8.836 1.00 97.75 579 TYR A O 1
ATOM 4354 N N . HIS A 1 580 ? 18.733 13.958 -9.981 1.00 97.81 580 HIS A N 1
ATOM 4355 C CA . HIS A 1 580 ? 19.842 14.338 -9.112 1.00 97.81 580 HIS A CA 1
ATOM 4356 C C . HIS A 1 580 ? 19.320 14.935 -7.792 1.00 97.81 580 HIS A C 1
ATOM 4358 O O . HIS A 1 580 ? 19.211 16.151 -7.613 1.00 97.81 580 HIS A O 1
ATOM 4364 N N . GLN A 1 581 ? 18.984 14.051 -6.853 1.00 97.75 581 GLN A N 1
ATOM 4365 C CA . GLN A 1 581 ? 18.357 14.391 -5.578 1.00 97.75 581 GLN A CA 1
ATOM 4366 C C . GLN A 1 581 ? 19.344 14.315 -4.398 1.00 97.75 581 GLN A C 1
ATOM 4368 O O . GLN A 1 581 ? 20.220 13.444 -4.376 1.00 97.75 581 GLN A O 1
ATOM 4373 N N . PRO A 1 582 ? 19.194 15.173 -3.370 1.00 97.38 582 PRO A N 1
ATOM 4374 C CA . PRO A 1 582 ? 19.945 15.049 -2.124 1.00 97.38 582 PRO A CA 1
ATOM 4375 C C . PRO A 1 582 ? 19.661 13.722 -1.412 1.00 97.38 582 PRO A C 1
ATOM 4377 O O . PRO A 1 582 ? 18.501 13.326 -1.242 1.00 97.38 582 PRO A O 1
ATOM 4380 N N . LEU A 1 583 ? 20.721 13.058 -0.944 1.00 97.75 583 LEU A N 1
ATOM 4381 C CA . LEU A 1 583 ? 20.598 11.794 -0.218 1.00 97.75 583 LEU A CA 1
ATOM 4382 C C . LEU A 1 583 ? 20.513 11.996 1.296 1.00 97.75 583 LEU A C 1
ATOM 4384 O O . LEU A 1 583 ? 21.027 12.979 1.830 1.00 97.75 583 LEU A O 1
ATOM 4388 N N . MET A 1 584 ? 19.883 11.058 1.997 1.00 96.88 584 MET A N 1
ATOM 4389 C CA . MET A 1 584 ? 19.832 11.019 3.460 1.00 96.88 584 MET A CA 1
ATOM 4390 C C . MET A 1 584 ? 21.235 11.012 4.079 1.00 96.88 584 MET A C 1
ATOM 4392 O O . MET A 1 584 ? 22.164 10.423 3.535 1.00 96.88 584 MET A O 1
ATOM 4396 N N . ALA A 1 585 ? 21.382 11.634 5.254 1.00 94.81 585 ALA A N 1
ATOM 4397 C CA . ALA A 1 585 ? 22.656 11.640 5.980 1.00 94.81 585 ALA A CA 1
ATOM 4398 C C . ALA A 1 585 ? 23.085 10.226 6.416 1.00 94.81 585 ALA A C 1
ATOM 4400 O O . ALA A 1 585 ? 24.266 9.894 6.374 1.00 94.81 585 ALA A O 1
ATOM 4401 N N . ASN A 1 586 ? 22.112 9.394 6.800 1.00 95.00 586 ASN A N 1
ATOM 4402 C CA . ASN A 1 586 ? 22.315 7.992 7.144 1.00 95.00 586 ASN A CA 1
ATOM 4403 C C . ASN A 1 586 ? 21.726 7.127 6.031 1.00 95.00 586 ASN A C 1
ATOM 4405 O O . ASN A 1 586 ? 20.507 6.985 5.937 1.00 95.00 586 ASN A O 1
ATOM 4409 N N . LEU A 1 587 ? 22.598 6.585 5.184 1.00 96.38 587 LEU A N 1
ATOM 4410 C CA . LEU A 1 587 ? 22.210 5.746 4.055 1.00 96.38 587 LEU A CA 1
ATOM 4411 C C . LEU A 1 587 ? 22.030 4.281 4.483 1.00 96.38 587 LEU A C 1
ATOM 4413 O O . LEU A 1 587 ? 22.748 3.821 5.375 1.00 96.38 587 LEU A O 1
ATOM 4417 N N . PRO A 1 588 ? 21.122 3.530 3.834 1.00 94.69 588 PRO A N 1
ATOM 4418 C CA . PRO A 1 588 ? 20.868 2.117 4.128 1.00 94.69 588 PRO A CA 1
ATOM 4419 C C . PRO A 1 588 ? 22.003 1.212 3.615 1.00 94.69 588 PRO A C 1
ATOM 4421 O O . PRO A 1 588 ? 21.877 0.527 2.601 1.00 94.69 588 PRO A O 1
ATOM 4424 N N . SER A 1 589 ? 23.144 1.227 4.307 1.00 90.94 589 SER A N 1
ATOM 4425 C CA . SER A 1 589 ? 24.363 0.487 3.936 1.00 90.94 589 SER A CA 1
ATOM 4426 C C . SER A 1 589 ? 24.212 -1.042 3.924 1.00 90.94 589 SER A C 1
ATOM 4428 O O . SER A 1 589 ? 25.029 -1.743 3.333 1.00 90.94 589 SER A O 1
ATOM 4430 N N . GLU A 1 590 ? 23.176 -1.571 4.574 1.00 92.25 590 GLU A N 1
ATOM 4431 C CA . GLU A 1 590 ? 22.872 -2.998 4.645 1.00 92.25 590 GLU A CA 1
ATOM 4432 C C . GLU A 1 590 ? 22.122 -3.544 3.418 1.00 92.25 590 GLU A C 1
ATOM 4434 O O . GLU A 1 590 ? 21.967 -4.763 3.301 1.00 92.25 590 GLU A O 1
ATOM 4439 N N . ILE A 1 591 ? 21.651 -2.666 2.522 1.00 96.56 591 ILE A N 1
ATOM 4440 C CA . ILE A 1 591 ? 20.902 -3.028 1.314 1.00 96.56 591 ILE A CA 1
ATOM 4441 C C . ILE A 1 591 ? 21.826 -2.947 0.097 1.00 96.56 591 ILE A C 1
ATOM 4443 O O . ILE A 1 591 ? 22.453 -1.921 -0.161 1.00 96.56 591 ILE A O 1
ATOM 4447 N N . LYS A 1 592 ? 21.865 -4.013 -0.708 1.00 97.44 592 LYS A N 1
ATOM 4448 C CA . LYS A 1 592 ? 22.488 -3.974 -2.038 1.00 97.44 592 LYS A CA 1
ATOM 4449 C C . LYS A 1 592 ? 21.477 -3.490 -3.075 1.00 97.44 592 LYS A C 1
ATOM 4451 O O . LYS A 1 592 ? 20.475 -4.160 -3.321 1.00 97.44 592 LYS A O 1
ATOM 4456 N N . PHE A 1 593 ? 21.752 -2.363 -3.713 1.00 98.00 593 PHE A N 1
ATOM 4457 C CA . PHE A 1 593 ? 20.892 -1.814 -4.759 1.00 98.00 593 PHE A CA 1
ATOM 4458 C C . PHE A 1 593 ? 21.365 -2.287 -6.132 1.00 98.00 593 PHE A C 1
ATOM 4460 O O . PHE A 1 593 ? 22.477 -1.969 -6.550 1.00 98.00 593 PHE A O 1
ATOM 4467 N N . ILE A 1 594 ? 20.532 -3.074 -6.810 1.00 97.81 594 ILE A N 1
ATOM 4468 C CA . ILE A 1 594 ? 20.827 -3.670 -8.113 1.00 97.81 594 ILE A CA 1
ATOM 4469 C C . ILE A 1 594 ? 20.055 -2.900 -9.183 1.00 97.81 594 ILE A C 1
ATOM 4471 O O . ILE A 1 594 ? 18.826 -2.829 -9.141 1.00 97.81 594 ILE A O 1
ATOM 4475 N N . THR A 1 595 ? 20.772 -2.342 -10.154 1.00 95.50 595 THR A N 1
ATOM 4476 C CA . THR A 1 595 ? 20.188 -1.544 -11.240 1.00 95.50 595 THR A CA 1
ATOM 4477 C C . THR A 1 595 ? 20.297 -2.277 -12.573 1.00 95.50 595 THR A C 1
ATOM 4479 O O . THR A 1 595 ? 21.046 -3.250 -12.715 1.00 95.50 595 THR A O 1
ATOM 4482 N N . ALA A 1 596 ? 19.518 -1.856 -13.572 1.00 92.25 596 ALA A N 1
ATOM 4483 C CA . ALA A 1 596 ? 19.528 -2.496 -14.887 1.00 92.25 596 ALA A CA 1
ATOM 4484 C C . ALA A 1 596 ? 20.866 -2.309 -15.621 1.00 92.25 596 ALA A C 1
ATOM 4486 O O . ALA A 1 596 ? 21.251 -3.173 -16.405 1.00 92.25 596 ALA A O 1
ATOM 4487 N N . THR A 1 597 ? 21.619 -1.265 -15.290 1.00 88.19 597 THR A N 1
ATOM 4488 C CA . THR A 1 597 ? 22.777 -0.777 -16.048 1.00 88.19 597 THR A CA 1
ATOM 4489 C C . THR A 1 597 ? 24.106 -1.269 -15.481 1.00 88.19 597 THR A C 1
ATOM 4491 O O . THR A 1 597 ? 24.924 -1.811 -16.219 1.00 88.19 597 THR A O 1
ATOM 4494 N N . GLU A 1 598 ? 24.291 -1.191 -14.164 1.00 90.31 598 GLU A N 1
ATOM 4495 C CA . GLU A 1 598 ? 25.549 -1.551 -13.502 1.00 90.31 598 GLU A CA 1
ATOM 4496 C C . GLU A 1 598 ? 25.647 -3.059 -13.221 1.00 90.31 598 GLU A C 1
ATOM 4498 O O . GLU A 1 598 ? 24.648 -3.728 -12.928 1.00 90.31 598 GLU A O 1
ATOM 4503 N N . ALA A 1 599 ? 26.854 -3.623 -13.328 1.00 89.25 599 ALA A N 1
ATOM 4504 C CA . ALA A 1 599 ? 27.103 -5.040 -13.032 1.00 89.25 599 ALA A CA 1
ATOM 4505 C C . ALA A 1 599 ? 27.180 -5.317 -11.518 1.00 89.25 599 ALA A C 1
ATOM 4507 O O . ALA A 1 599 ? 26.679 -6.336 -11.032 1.00 89.25 599 ALA A O 1
ATOM 4508 N N . GLU A 1 600 ? 27.788 -4.388 -10.784 1.00 94.81 600 GLU A N 1
ATOM 4509 C CA . GLU A 1 600 ? 27.921 -4.413 -9.329 1.00 94.81 600 GLU A CA 1
ATOM 4510 C C . GLU A 1 600 ? 26.817 -3.577 -8.661 1.00 94.81 600 GLU A C 1
ATOM 4512 O O . GLU A 1 600 ? 26.240 -2.699 -9.310 1.00 94.81 600 GLU A O 1
ATOM 4517 N N . PRO A 1 601 ? 26.508 -3.810 -7.369 1.00 95.62 601 PRO A N 1
ATOM 4518 C CA . PRO A 1 601 ? 25.594 -2.954 -6.630 1.00 95.62 601 PRO A CA 1
ATOM 4519 C C . PRO A 1 601 ? 26.063 -1.498 -6.671 1.00 95.62 601 PRO A C 1
ATOM 4521 O O . PRO A 1 601 ? 27.238 -1.205 -6.437 1.00 95.62 601 PRO A O 1
ATOM 4524 N N . ILE A 1 602 ? 25.139 -0.587 -6.963 1.00 94.94 602 ILE A N 1
ATOM 4525 C CA . ILE A 1 602 ? 25.487 0.808 -7.224 1.00 94.94 602 ILE A CA 1
ATOM 4526 C C . ILE A 1 602 ? 25.984 1.520 -5.960 1.00 94.94 602 ILE A C 1
ATOM 4528 O O . ILE A 1 602 ? 25.493 1.306 -4.848 1.00 94.94 602 ILE A O 1
ATOM 4532 N N . MET A 1 603 ? 26.953 2.418 -6.138 1.00 93.19 603 MET A N 1
ATOM 4533 C CA . MET A 1 603 ? 27.411 3.306 -5.076 1.00 93.19 603 MET A CA 1
ATOM 4534 C C . MET A 1 603 ? 26.347 4.364 -4.762 1.00 93.19 603 MET A C 1
ATOM 4536 O O . MET A 1 603 ? 25.853 5.048 -5.657 1.00 93.19 603 MET A O 1
ATOM 4540 N N . LEU A 1 604 ? 26.038 4.553 -3.479 1.00 96.19 604 LEU A N 1
ATOM 4541 C CA . LEU A 1 604 ? 25.044 5.532 -3.037 1.00 96.19 604 LEU A CA 1
ATOM 4542 C C . LEU A 1 604 ? 25.618 6.955 -3.020 1.00 96.19 604 LEU A C 1
ATOM 4544 O O . LEU A 1 604 ? 26.056 7.457 -1.986 1.00 96.19 604 LEU A O 1
ATOM 4548 N N . ASN A 1 605 ? 25.602 7.609 -4.178 1.00 96.44 605 ASN A N 1
ATOM 4549 C CA . ASN A 1 605 ? 25.827 9.046 -4.320 1.00 96.44 605 ASN A CA 1
ATOM 4550 C C . ASN A 1 605 ? 24.841 9.645 -5.354 1.00 96.44 605 ASN A C 1
ATOM 4552 O O . ASN A 1 605 ? 24.322 8.896 -6.187 1.00 96.44 605 ASN A O 1
ATOM 4556 N N . PRO A 1 606 ? 24.547 10.962 -5.294 1.00 97.50 606 PRO A N 1
ATOM 4557 C CA . PRO A 1 606 ? 23.577 11.598 -6.189 1.00 97.50 606 PRO A CA 1
ATOM 4558 C C . PRO A 1 606 ? 23.857 11.380 -7.680 1.00 97.50 606 PRO A C 1
ATOM 4560 O O . PRO A 1 606 ? 22.936 11.052 -8.425 1.00 97.50 606 PRO A O 1
ATOM 4563 N N . ASP A 1 607 ? 25.117 11.515 -8.105 1.00 98.00 607 ASP A N 1
ATOM 4564 C CA . ASP A 1 607 ? 25.516 11.414 -9.512 1.00 98.00 607 ASP A CA 1
ATOM 4565 C C . ASP A 1 607 ? 25.307 10.006 -10.072 1.00 98.00 607 ASP A C 1
ATOM 4567 O O . ASP A 1 607 ? 24.745 9.852 -11.155 1.00 98.00 607 ASP A O 1
ATOM 4571 N N . ALA A 1 608 ? 25.726 8.978 -9.330 1.00 97.31 608 ALA A N 1
ATOM 4572 C CA . ALA A 1 608 ? 25.585 7.583 -9.731 1.00 97.31 608 ALA A CA 1
ATOM 4573 C C . ALA A 1 608 ? 24.109 7.181 -9.824 1.00 97.31 608 ALA A C 1
ATOM 4575 O O . ALA A 1 608 ? 23.695 6.591 -10.819 1.00 97.31 608 ALA A O 1
ATOM 4576 N N . ILE A 1 609 ? 23.296 7.550 -8.829 1.00 97.62 609 ILE A N 1
ATOM 4577 C CA . ILE A 1 609 ? 21.856 7.256 -8.829 1.00 97.62 609 ILE A CA 1
ATOM 4578 C C . ILE A 1 609 ? 21.161 7.951 -10.005 1.00 97.62 609 ILE A C 1
ATOM 4580 O O . ILE A 1 609 ? 20.406 7.315 -10.739 1.00 97.62 609 ILE A O 1
ATOM 4584 N N . ALA A 1 610 ? 21.433 9.241 -10.212 1.00 97.94 610 ALA A N 1
ATOM 4585 C CA . ALA A 1 610 ? 20.850 10.005 -11.308 1.00 97.94 610 ALA A CA 1
ATOM 4586 C C . ALA A 1 610 ? 21.258 9.453 -12.681 1.00 97.94 610 ALA A C 1
ATOM 4588 O O . ALA A 1 610 ? 20.415 9.348 -13.572 1.00 97.94 610 ALA A O 1
ATOM 4589 N N . GLN A 1 611 ? 22.531 9.074 -12.838 1.00 97.88 611 GLN A N 1
ATOM 4590 C CA . GLN A 1 611 ? 23.044 8.445 -14.053 1.00 97.88 611 GLN A CA 1
ATOM 4591 C C . GLN A 1 611 ? 22.357 7.102 -14.312 1.00 97.88 611 GLN A C 1
ATOM 4593 O O . GLN A 1 611 ? 21.846 6.891 -15.405 1.00 97.88 611 GLN A O 1
ATOM 4598 N N . SER A 1 612 ? 22.259 6.239 -13.297 1.00 97.25 612 SER A N 1
ATOM 4599 C CA . SER A 1 612 ? 21.607 4.931 -13.419 1.00 97.25 612 SER A CA 1
ATOM 4600 C C . SER A 1 612 ? 20.145 5.053 -13.839 1.00 97.25 612 SER A C 1
ATOM 4602 O O . SER A 1 612 ? 19.721 4.386 -14.780 1.00 97.25 612 SER A O 1
ATOM 4604 N N . ILE A 1 613 ? 19.390 5.970 -13.224 1.00 97.19 613 ILE A N 1
ATOM 4605 C CA . ILE A 1 613 ? 18.000 6.217 -13.620 1.00 97.19 613 ILE A CA 1
ATOM 4606 C C . ILE A 1 613 ? 17.935 6.739 -15.057 1.00 97.19 613 ILE A C 1
ATOM 4608 O O . ILE A 1 613 ? 17.107 6.261 -15.828 1.00 97.19 613 ILE A O 1
ATOM 4612 N N . ALA A 1 614 ? 18.788 7.695 -15.439 1.00 97.81 614 ALA A N 1
ATOM 4613 C CA . ALA A 1 614 ? 18.810 8.241 -16.795 1.00 97.81 614 ALA A CA 1
ATOM 4614 C C . ALA A 1 614 ? 19.124 7.164 -17.844 1.00 97.81 614 ALA A C 1
ATOM 4616 O O . ALA A 1 614 ? 18.452 7.097 -18.877 1.00 97.81 614 ALA A O 1
ATOM 4617 N N . ASP A 1 615 ? 20.072 6.278 -17.544 1.00 96.38 615 ASP A N 1
ATOM 4618 C CA . ASP A 1 615 ? 20.438 5.163 -18.404 1.00 96.38 615 ASP A CA 1
ATOM 4619 C C . ASP A 1 615 ? 19.302 4.140 -18.511 1.00 96.38 615 ASP A C 1
ATOM 4621 O O . ASP A 1 615 ? 18.903 3.812 -19.629 1.00 96.38 615 ASP A O 1
ATOM 4625 N N . THR A 1 616 ? 18.718 3.704 -17.389 1.00 95.25 616 THR A N 1
ATOM 4626 C CA . THR A 1 616 ? 17.546 2.811 -17.370 1.00 95.25 616 THR A CA 1
ATOM 4627 C C . THR A 1 616 ? 16.366 3.420 -18.127 1.00 95.25 616 THR A C 1
ATOM 4629 O O . THR A 1 616 ? 15.647 2.711 -18.826 1.00 95.25 616 THR A O 1
ATOM 4632 N N . PHE A 1 617 ? 16.143 4.727 -18.003 1.00 95.62 617 PHE A N 1
ATOM 4633 C CA . PHE A 1 617 ? 15.024 5.438 -18.619 1.00 95.62 617 PHE A CA 1
ATOM 4634 C C . PHE A 1 617 ? 15.180 5.582 -20.139 1.00 95.62 617 PHE A C 1
ATOM 4636 O O . PHE A 1 617 ? 14.195 5.455 -20.874 1.00 95.62 617 PHE A O 1
ATOM 4643 N N . CYS A 1 618 ? 16.399 5.850 -20.619 1.00 96.88 618 CYS A N 1
ATOM 4644 C CA . CYS A 1 618 ? 16.652 6.183 -22.023 1.00 96.88 618 CYS A CA 1
ATOM 4645 C C . CYS A 1 618 ? 17.089 4.984 -22.880 1.00 96.88 618 CYS A C 1
ATOM 4647 O O . CYS A 1 618 ? 16.826 4.980 -24.082 1.00 96.88 618 CYS A O 1
ATOM 4649 N N . HIS A 1 619 ? 17.706 3.955 -22.290 1.00 96.00 619 HIS A N 1
ATOM 4650 C CA . HIS A 1 619 ? 18.146 2.753 -23.004 1.00 96.00 619 HIS A CA 1
ATOM 4651 C C . HIS A 1 619 ? 17.120 1.616 -22.940 1.00 96.00 619 HIS A C 1
ATOM 4653 O O . HIS A 1 619 ? 16.251 1.579 -22.068 1.00 96.00 619 HIS A O 1
ATOM 4659 N N . GLN A 1 620 ? 17.257 0.650 -23.854 1.00 96.81 620 GLN A N 1
ATOM 4660 C CA . GLN A 1 620 ? 16.529 -0.618 -23.791 1.00 96.81 620 GLN A CA 1
ATOM 4661 C C . GLN A 1 620 ? 16.726 -1.275 -22.418 1.00 96.81 620 GLN A C 1
ATOM 4663 O O . GLN A 1 620 ? 17.854 -1.458 -21.964 1.00 96.81 620 GLN A O 1
ATOM 4668 N N . LEU A 1 621 ? 15.625 -1.677 -21.786 1.00 96.88 621 LEU A N 1
ATOM 4669 C CA . LEU A 1 621 ? 15.652 -2.347 -20.491 1.00 96.88 621 LEU A CA 1
ATOM 4670 C C . LEU A 1 621 ? 15.742 -3.867 -20.670 1.00 96.88 621 LEU A C 1
ATOM 4672 O O . LEU A 1 621 ? 14.820 -4.476 -21.212 1.00 96.88 621 LEU A O 1
ATOM 4676 N N . ASP A 1 622 ? 16.794 -4.499 -20.149 1.00 96.00 622 ASP A N 1
ATOM 4677 C CA . ASP A 1 622 ? 16.864 -5.960 -20.021 1.00 96.00 622 ASP A CA 1
ATOM 4678 C C . ASP A 1 622 ? 16.533 -6.408 -18.592 1.00 96.00 622 ASP A C 1
ATOM 4680 O O . ASP A 1 622 ? 17.388 -6.505 -17.706 1.00 96.00 622 ASP A O 1
ATOM 4684 N N . PHE A 1 623 ? 15.253 -6.699 -18.361 1.00 96.12 623 PHE A N 1
ATOM 4685 C CA . PHE A 1 623 ? 14.791 -7.182 -17.066 1.00 96.12 623 PHE A CA 1
ATOM 4686 C C . PHE A 1 623 ? 15.266 -8.609 -16.773 1.00 96.12 623 PHE A C 1
ATOM 4688 O O . PHE A 1 623 ? 15.504 -8.967 -15.621 1.00 96.12 623 PHE A O 1
ATOM 4695 N N . THR A 1 624 ? 15.461 -9.421 -17.812 1.00 94.44 624 THR A N 1
ATOM 4696 C CA . THR A 1 624 ? 15.966 -10.792 -17.676 1.00 94.44 624 THR A CA 1
ATOM 4697 C C . THR A 1 624 ? 17.373 -10.783 -17.089 1.00 94.44 624 THR A C 1
ATOM 4699 O O . THR A 1 624 ? 17.663 -11.511 -16.136 1.00 94.44 624 THR A O 1
ATOM 4702 N N . GLN A 1 625 ? 18.232 -9.910 -17.616 1.00 93.44 625 GLN A N 1
ATOM 4703 C CA . GLN A 1 625 ? 19.579 -9.711 -17.102 1.00 93.44 625 GLN A CA 1
ATOM 4704 C C . GLN A 1 625 ? 19.571 -9.088 -15.701 1.00 93.44 625 GLN A C 1
ATOM 4706 O O . GLN A 1 625 ? 20.365 -9.501 -14.857 1.00 93.44 625 GLN A O 1
ATOM 4711 N N . LEU A 1 626 ? 18.658 -8.153 -15.409 1.00 95.88 626 LEU A N 1
ATOM 4712 C CA . LEU A 1 626 ? 18.512 -7.595 -14.060 1.00 95.88 626 LEU A CA 1
ATOM 4713 C C . LEU A 1 626 ? 18.214 -8.683 -13.012 1.00 95.88 626 LEU A C 1
ATOM 4715 O O . LEU A 1 626 ? 18.860 -8.715 -11.964 1.00 95.88 626 LEU A O 1
ATOM 4719 N N . ILE A 1 627 ? 17.303 -9.617 -13.305 1.00 95.56 627 ILE A N 1
ATOM 4720 C CA . ILE A 1 627 ? 17.009 -10.746 -12.405 1.00 95.56 627 ILE A CA 1
ATOM 4721 C C . ILE A 1 627 ? 18.211 -11.679 -12.255 1.00 95.56 627 ILE A C 1
ATOM 4723 O O . ILE A 1 627 ? 18.518 -12.099 -11.138 1.00 95.56 627 ILE A O 1
ATOM 4727 N N . ALA A 1 628 ? 18.942 -11.955 -13.338 1.00 92.44 628 ALA A N 1
ATOM 4728 C CA . ALA A 1 628 ? 20.170 -12.747 -13.272 1.00 92.44 628 ALA A CA 1
ATOM 4729 C C . ALA A 1 628 ? 21.231 -12.092 -12.367 1.00 92.44 628 ALA A C 1
ATOM 4731 O O . ALA A 1 628 ? 21.818 -12.767 -11.519 1.00 92.44 628 ALA A O 1
ATOM 4732 N N . LYS A 1 629 ? 21.426 -10.770 -12.487 1.00 93.12 629 LYS A N 1
ATOM 4733 C CA . LYS A 1 629 ? 22.328 -9.990 -11.623 1.00 93.12 629 LYS A CA 1
ATOM 4734 C C . LYS A 1 629 ? 21.887 -10.036 -10.165 1.00 93.12 629 LYS A C 1
ATOM 4736 O O . LYS A 1 629 ? 22.692 -10.331 -9.285 1.00 93.12 629 LYS A O 1
ATOM 4741 N N . ALA A 1 630 ? 20.607 -9.800 -9.896 1.00 94.44 630 ALA A N 1
ATOM 4742 C CA . ALA A 1 630 ? 20.076 -9.853 -8.540 1.00 94.44 630 ALA A CA 1
ATOM 4743 C C . ALA A 1 630 ? 20.281 -11.243 -7.913 1.00 94.44 630 ALA A C 1
ATOM 4745 O O . ALA A 1 630 ? 20.715 -11.348 -6.763 1.00 94.44 630 ALA A O 1
ATOM 4746 N N . TYR A 1 631 ? 20.034 -12.311 -8.676 1.00 92.00 631 TYR A N 1
ATOM 4747 C CA . TYR A 1 631 ? 20.271 -13.687 -8.246 1.00 92.00 631 TYR A CA 1
ATOM 4748 C C . TYR A 1 631 ? 21.759 -13.968 -7.976 1.00 92.00 631 TYR A C 1
ATOM 4750 O O . TYR A 1 631 ? 22.089 -14.573 -6.950 1.00 92.00 631 TYR A O 1
ATOM 4758 N N . HIS A 1 632 ? 22.657 -13.491 -8.847 1.00 90.44 632 HIS A N 1
ATOM 4759 C CA . HIS A 1 632 ? 24.110 -13.573 -8.661 1.00 90.44 632 HIS A CA 1
ATOM 4760 C C . HIS A 1 632 ? 24.557 -12.897 -7.356 1.00 90.44 632 HIS A C 1
ATOM 4762 O O . HIS A 1 632 ? 25.339 -13.467 -6.599 1.00 90.44 632 HIS A O 1
ATOM 4768 N N . HIS A 1 633 ? 23.976 -11.738 -7.033 1.00 92.25 633 HIS A N 1
ATOM 4769 C CA . HIS A 1 633 ? 24.277 -10.980 -5.811 1.00 92.25 633 HIS A CA 1
ATOM 4770 C C . HIS A 1 633 ? 23.622 -11.523 -4.533 1.00 92.25 633 HIS A C 1
ATOM 4772 O O . HIS A 1 633 ? 23.862 -10.990 -3.440 1.00 92.25 633 HIS A O 1
ATOM 4778 N N . GLY A 1 634 ? 22.854 -12.610 -4.656 1.00 92.06 634 GLY A N 1
ATOM 4779 C CA . GLY A 1 634 ? 22.333 -13.400 -3.541 1.00 92.06 634 GLY A CA 1
ATOM 4780 C C . GLY A 1 634 ? 20.812 -13.441 -3.423 1.00 92.06 634 GLY A C 1
ATOM 4781 O O . GLY A 1 634 ? 20.323 -14.085 -2.502 1.00 92.06 634 GLY A O 1
ATOM 4782 N N . SER A 1 635 ? 20.057 -12.799 -4.320 1.00 94.38 635 SER A N 1
ATOM 4783 C CA . SER A 1 635 ? 18.587 -12.783 -4.253 1.00 94.38 635 SER A CA 1
ATOM 4784 C C . SER A 1 635 ? 18.002 -14.189 -4.388 1.00 94.38 635 SER A C 1
ATOM 4786 O O . SER A 1 635 ? 18.359 -14.916 -5.320 1.00 94.38 635 SER A O 1
ATOM 4788 N N . ARG A 1 636 ? 17.085 -14.574 -3.493 1.00 93.81 636 ARG A N 1
ATOM 4789 C CA . ARG A 1 636 ? 16.309 -15.829 -3.606 1.00 93.81 636 ARG A CA 1
ATOM 4790 C C . ARG A 1 636 ? 14.815 -15.618 -3.434 1.00 93.81 636 ARG A C 1
ATOM 4792 O O . ARG A 1 636 ? 14.038 -16.297 -4.093 1.00 93.81 636 ARG A O 1
ATOM 4799 N N . LEU A 1 637 ? 14.412 -14.670 -2.593 1.00 95.88 637 LEU A N 1
ATOM 4800 C CA . LEU A 1 637 ? 13.007 -14.352 -2.369 1.00 95.88 637 LEU A CA 1
ATOM 4801 C C . LEU A 1 637 ? 12.711 -12.940 -2.869 1.00 95.88 637 LEU A C 1
ATOM 4803 O O . LEU A 1 637 ? 13.112 -11.966 -2.238 1.00 95.88 637 LEU A O 1
ATOM 4807 N N . PHE A 1 638 ? 12.038 -12.832 -4.010 1.00 97.88 638 PHE A N 1
ATOM 4808 C CA . PHE A 1 638 ? 11.691 -11.561 -4.640 1.00 97.88 638 PHE A CA 1
ATOM 4809 C C . PHE A 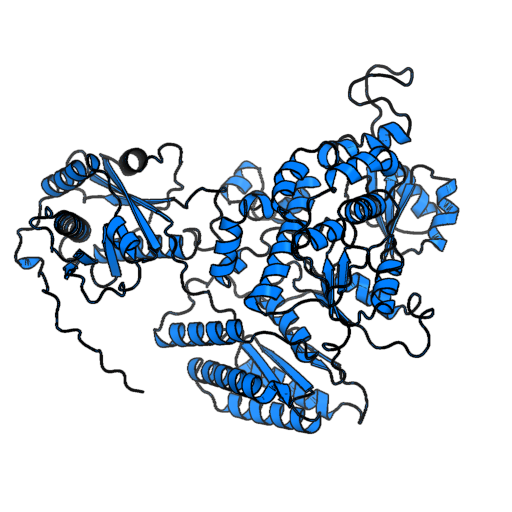1 638 ? 10.287 -11.140 -4.212 1.00 97.88 638 PHE A C 1
ATOM 4811 O O . PHE A 1 638 ? 9.326 -11.842 -4.497 1.00 97.88 638 PHE A O 1
ATOM 4818 N N . VAL A 1 639 ? 10.147 -9.999 -3.547 1.00 98.50 639 VAL A N 1
ATOM 4819 C CA . VAL A 1 639 ? 8.852 -9.460 -3.121 1.00 98.50 639 VAL A CA 1
ATOM 4820 C C . VAL A 1 639 ? 8.514 -8.261 -3.989 1.00 98.50 639 VAL A C 1
ATOM 4822 O O . VAL A 1 639 ? 9.187 -7.238 -3.909 1.00 98.50 639 VAL A O 1
ATOM 4825 N N . GLU A 1 640 ? 7.489 -8.382 -4.827 1.00 98.56 640 GLU A N 1
ATOM 4826 C CA . GLU A 1 640 ? 6.972 -7.267 -5.616 1.00 98.56 640 GLU A CA 1
ATOM 4827 C C . GLU A 1 640 ? 6.242 -6.280 -4.700 1.00 98.56 640 GLU A C 1
ATOM 4829 O O . GLU A 1 640 ? 5.229 -6.618 -4.082 1.00 98.56 640 GLU A O 1
ATOM 4834 N N . ILE A 1 641 ? 6.771 -5.058 -4.623 1.00 98.25 641 ILE A N 1
ATOM 4835 C CA . ILE A 1 641 ? 6.259 -3.962 -3.801 1.00 98.25 641 ILE A CA 1
ATOM 4836 C C . ILE A 1 641 ? 5.447 -3.015 -4.679 1.00 98.25 641 ILE A C 1
ATOM 4838 O O . ILE A 1 641 ? 5.896 -1.934 -5.048 1.00 98.25 641 ILE A O 1
ATOM 4842 N N . GLY A 1 642 ? 4.236 -3.429 -5.041 1.00 95.38 642 GLY A N 1
ATOM 4843 C CA . GLY A 1 642 ? 3.325 -2.573 -5.787 1.00 95.38 642 GLY A CA 1
ATOM 4844 C C . GLY A 1 642 ? 1.896 -3.082 -5.826 1.00 95.38 642 GLY A C 1
ATOM 4845 O O . GLY A 1 642 ? 1.509 -3.989 -5.094 1.00 95.38 642 GLY A O 1
ATOM 4846 N N . ALA A 1 643 ? 1.095 -2.443 -6.675 1.00 92.19 643 ALA A N 1
ATOM 4847 C CA . ALA A 1 643 ? -0.346 -2.654 -6.728 1.00 92.19 643 ALA A CA 1
ATOM 4848 C C . ALA A 1 643 ? -0.772 -3.946 -7.447 1.00 92.19 643 ALA A C 1
ATOM 4850 O O . ALA A 1 643 ? -1.933 -4.308 -7.372 1.00 92.19 643 ALA A O 1
ATOM 4851 N N . ASP A 1 644 ? 0.100 -4.675 -8.132 1.00 93.19 644 ASP A N 1
ATOM 4852 C CA . ASP A 1 644 ? -0.307 -5.895 -8.840 1.00 93.19 644 ASP A CA 1
ATOM 4853 C C . ASP A 1 644 ? 0.784 -6.967 -8.751 1.00 93.19 644 ASP A C 1
ATOM 4855 O O . ASP A 1 644 ? 1.822 -6.748 -8.130 1.00 93.19 644 ASP A O 1
ATOM 4859 N N . ARG A 1 645 ? 0.543 -8.118 -9.384 1.00 93.88 645 ARG A N 1
ATOM 4860 C CA . ARG A 1 645 ? 1.461 -9.261 -9.466 1.00 93.88 645 ARG A CA 1
ATOM 4861 C C . ARG A 1 645 ? 2.170 -9.392 -10.820 1.00 93.88 645 ARG A C 1
ATOM 4863 O O . ARG A 1 645 ? 2.502 -10.497 -11.258 1.00 93.88 645 ARG A O 1
ATOM 4870 N N . GLN A 1 646 ? 2.332 -8.287 -11.549 1.00 91.81 646 GLN A N 1
ATOM 4871 C CA . GLN A 1 646 ? 2.887 -8.317 -12.906 1.00 91.81 646 GLN A CA 1
ATOM 4872 C C . GLN A 1 646 ? 4.362 -8.730 -12.893 1.00 91.81 646 GLN A C 1
ATOM 4874 O O . GLN A 1 646 ? 4.771 -9.617 -13.644 1.00 91.81 646 GLN A O 1
ATOM 4879 N N . THR A 1 647 ? 5.159 -8.087 -12.046 1.00 94.69 647 THR A N 1
ATOM 4880 C CA . THR A 1 647 ? 6.614 -8.256 -12.019 1.00 94.69 647 THR A CA 1
ATOM 4881 C C . THR A 1 647 ? 6.991 -9.613 -11.445 1.00 94.69 647 THR A C 1
ATOM 4883 O O . THR A 1 647 ? 7.845 -10.296 -11.997 1.00 94.69 647 THR A O 1
ATOM 4886 N N . SER A 1 648 ? 6.302 -10.052 -10.396 1.00 96.12 648 SER A N 1
ATOM 4887 C CA . SER A 1 648 ? 6.428 -11.387 -9.808 1.00 96.12 648 SER A CA 1
ATOM 4888 C C . SER A 1 648 ? 6.111 -12.485 -10.826 1.00 96.12 648 SER A C 1
ATOM 4890 O O . SER A 1 648 ? 6.912 -13.400 -10.985 1.00 96.12 648 SER A O 1
ATOM 4892 N N . THR A 1 649 ? 5.043 -12.335 -11.622 1.00 95.06 649 THR A N 1
ATOM 4893 C CA . THR A 1 649 ? 4.729 -13.272 -12.720 1.00 95.06 649 THR A CA 1
ATOM 4894 C C . THR A 1 649 ? 5.852 -13.341 -13.764 1.00 95.06 649 THR A C 1
ATOM 4896 O O . THR A 1 649 ? 6.164 -14.417 -14.279 1.00 95.06 649 THR A O 1
ATOM 4899 N N . LEU A 1 650 ? 6.466 -12.203 -14.112 1.00 95.19 650 LEU A N 1
ATOM 4900 C CA . LEU A 1 650 ? 7.606 -12.171 -15.036 1.00 95.19 650 LEU A CA 1
ATOM 4901 C C . LEU A 1 650 ? 8.841 -12.843 -14.428 1.00 95.19 650 LEU A C 1
ATOM 4903 O O . LEU A 1 650 ? 9.498 -13.629 -15.109 1.00 95.19 650 LEU A O 1
ATOM 4907 N N . ILE A 1 651 ? 9.133 -12.573 -13.154 1.00 95.62 651 ILE A N 1
ATOM 4908 C CA . ILE A 1 651 ? 10.251 -13.182 -12.427 1.00 95.62 651 ILE A CA 1
ATOM 4909 C C . ILE A 1 651 ? 10.092 -14.699 -12.379 1.00 95.62 651 ILE A C 1
ATOM 4911 O O . ILE A 1 651 ? 11.037 -15.400 -12.726 1.00 95.62 651 ILE A O 1
ATOM 4915 N N . ASP A 1 652 ? 8.910 -15.215 -12.041 1.00 92.94 652 ASP A N 1
ATOM 4916 C CA . ASP A 1 652 ? 8.665 -16.661 -11.997 1.00 92.94 652 ASP A CA 1
ATOM 4917 C C . ASP A 1 652 ? 8.950 -17.327 -13.352 1.00 92.94 652 ASP A C 1
ATOM 4919 O O . ASP A 1 652 ? 9.619 -18.360 -13.412 1.00 92.94 652 ASP A O 1
ATOM 4923 N N . LYS A 1 653 ? 8.531 -16.705 -14.464 1.00 92.06 653 LYS A N 1
ATOM 4924 C CA . LYS A 1 653 ? 8.837 -17.198 -15.820 1.00 92.06 653 LYS A CA 1
ATOM 4925 C C . LYS A 1 653 ? 10.332 -17.156 -16.134 1.00 92.06 653 LYS A C 1
ATOM 4927 O O . LYS A 1 653 ? 10.867 -18.108 -16.705 1.00 92.06 653 LYS A O 1
ATOM 4932 N N . ILE A 1 654 ? 11.009 -16.067 -15.766 1.00 92.12 654 ILE A N 1
ATOM 4933 C CA . ILE A 1 654 ? 12.455 -15.904 -15.959 1.00 92.12 654 ILE A CA 1
ATOM 4934 C C . ILE A 1 654 ? 13.213 -16.994 -15.190 1.00 92.12 654 ILE A C 1
ATOM 4936 O O . ILE A 1 654 ? 14.051 -17.682 -15.777 1.00 92.12 654 ILE A O 1
ATOM 4940 N N . LEU A 1 655 ? 12.879 -17.203 -13.914 1.00 89.56 655 LEU A N 1
ATOM 4941 C CA . LEU A 1 655 ? 13.496 -18.215 -13.055 1.00 89.56 655 LEU A CA 1
ATOM 4942 C C . LEU A 1 655 ? 13.234 -19.637 -13.574 1.00 89.56 655 LEU A C 1
ATOM 4944 O O . LEU A 1 655 ? 14.162 -20.443 -13.639 1.00 89.56 655 LEU A O 1
ATOM 4948 N N . ALA A 1 656 ? 12.007 -19.929 -14.020 1.00 86.25 656 ALA A N 1
ATOM 4949 C CA . ALA A 1 656 ? 11.640 -21.232 -14.576 1.00 86.25 656 ALA A CA 1
ATOM 4950 C C . ALA A 1 656 ? 12.402 -21.574 -15.867 1.00 86.25 656 ALA A C 1
ATOM 4952 O O . ALA A 1 656 ? 12.697 -22.742 -16.116 1.00 86.25 656 ALA A O 1
ATOM 4953 N N . SER A 1 657 ? 12.756 -20.573 -16.681 1.00 79.75 657 SER A N 1
ATOM 4954 C CA . SER A 1 657 ? 13.495 -20.801 -17.928 1.00 79.75 657 SER A CA 1
ATOM 4955 C C . SER A 1 657 ? 14.944 -21.261 -17.718 1.00 79.75 657 SER A C 1
ATOM 4957 O O . SER A 1 657 ? 15.539 -21.804 -18.647 1.00 79.75 657 SER A O 1
ATOM 4959 N N . GLN A 1 658 ? 15.524 -21.024 -16.532 1.00 68.12 658 GLN A N 1
ATOM 4960 C CA . GLN A 1 658 ? 16.934 -21.236 -16.154 1.00 68.12 658 GLN A CA 1
ATOM 4961 C C . GLN A 1 658 ? 18.010 -20.631 -17.080 1.00 68.12 658 GLN A C 1
ATOM 4963 O O . GLN A 1 658 ? 19.168 -20.555 -16.678 1.00 68.12 658 GLN A O 1
ATOM 4968 N N . ALA A 1 659 ? 17.669 -20.150 -18.278 1.00 60.19 659 ALA A N 1
ATOM 4969 C CA . ALA A 1 659 ? 18.598 -19.613 -19.269 1.00 60.19 659 ALA A CA 1
ATOM 4970 C C . ALA A 1 659 ? 19.509 -18.488 -18.729 1.00 60.19 659 ALA A C 1
ATOM 4972 O O . ALA A 1 659 ? 20.697 -18.498 -19.047 1.00 60.19 659 ALA A O 1
ATOM 4973 N N . PRO A 1 660 ? 19.040 -17.571 -17.860 1.00 55.69 660 PRO A N 1
ATOM 4974 C CA . PRO A 1 660 ? 19.902 -16.543 -17.269 1.00 55.69 660 PRO A CA 1
ATOM 4975 C C . PRO A 1 660 ? 20.721 -17.051 -16.069 1.00 55.69 660 PRO A C 1
ATOM 4977 O O . PRO A 1 660 ? 21.676 -16.401 -15.655 1.00 55.69 660 PRO A O 1
ATOM 4980 N N . LEU A 1 661 ? 20.343 -18.200 -15.497 1.00 60.06 661 LEU A N 1
ATOM 4981 C CA . LEU A 1 661 ? 20.913 -18.776 -14.273 1.00 60.06 661 LEU A CA 1
ATOM 4982 C C . LEU A 1 661 ? 22.043 -19.782 -14.560 1.00 60.06 661 LEU A C 1
ATOM 4984 O O . LEU A 1 661 ? 22.839 -20.067 -13.670 1.00 60.06 661 LEU A O 1
ATOM 4988 N N . GLN A 1 662 ? 22.152 -20.287 -15.797 1.00 56.00 662 GLN A N 1
ATOM 4989 C CA . GLN A 1 662 ? 23.182 -21.256 -16.213 1.00 56.00 662 GLN A CA 1
ATOM 4990 C C . GLN A 1 662 ? 24.618 -20.702 -16.164 1.00 56.00 662 GLN A C 1
ATOM 4992 O O . GLN A 1 662 ? 25.560 -21.475 -16.017 1.00 56.00 662 GLN A O 1
ATOM 4997 N N . ASN A 1 663 ? 24.795 -19.378 -16.239 1.00 53.06 663 ASN A N 1
ATOM 4998 C CA . ASN A 1 663 ? 26.111 -18.727 -16.182 1.00 53.06 663 ASN A CA 1
ATOM 4999 C C . ASN A 1 663 ? 26.600 -18.440 -14.746 1.00 53.06 663 ASN A C 1
ATOM 5001 O O . ASN A 1 663 ? 27.669 -17.858 -14.568 1.00 53.06 663 ASN A O 1
ATOM 5005 N N . VAL A 1 664 ? 25.840 -18.825 -13.712 1.00 57.09 664 VAL A N 1
ATOM 5006 C CA . VAL A 1 664 ? 26.218 -18.660 -12.299 1.00 57.09 664 VAL A CA 1
ATOM 5007 C C . VAL A 1 664 ? 26.699 -20.017 -11.765 1.00 57.09 664 VAL A C 1
ATOM 5009 O O . VAL A 1 664 ? 25.920 -20.961 -11.680 1.00 57.09 664 VAL A O 1
ATOM 5012 N N . ASN A 1 665 ? 27.996 -20.133 -11.455 1.00 50.94 665 ASN A N 1
ATOM 5013 C CA . ASN A 1 665 ? 28.678 -21.384 -11.081 1.00 50.94 665 ASN A CA 1
ATOM 5014 C C . ASN A 1 665 ? 27.910 -22.275 -10.070 1.00 50.94 665 ASN A C 1
ATOM 5016 O O . ASN A 1 665 ? 27.592 -21.833 -8.971 1.00 50.94 665 ASN A O 1
ATOM 5020 N N . ASN A 1 666 ? 27.748 -23.552 -10.452 1.00 51.59 666 ASN A N 1
ATOM 5021 C CA . ASN A 1 666 ? 27.404 -24.768 -9.693 1.00 51.59 666 ASN A CA 1
ATOM 5022 C C . ASN A 1 666 ? 26.176 -24.757 -8.749 1.00 51.59 666 ASN A C 1
ATOM 5024 O O . ASN A 1 666 ? 26.235 -24.290 -7.618 1.00 51.59 666 ASN A O 1
ATOM 5028 N N . GLN A 1 667 ? 25.139 -25.482 -9.207 1.00 54.06 667 GLN A N 1
ATOM 5029 C CA . GLN A 1 667 ? 23.853 -25.831 -8.574 1.00 54.06 667 GLN A CA 1
ATOM 5030 C C . GLN A 1 667 ? 22.878 -24.644 -8.402 1.00 54.06 667 GLN A C 1
ATOM 5032 O O . GLN A 1 667 ? 23.035 -23.848 -7.475 1.00 54.06 667 GLN A O 1
ATOM 5037 N N . PRO A 1 668 ? 21.841 -24.510 -9.260 1.00 61.78 668 PRO A N 1
ATOM 5038 C CA . PRO A 1 668 ? 20.839 -23.463 -9.090 1.00 61.78 668 PRO A CA 1
ATOM 5039 C C . PRO A 1 668 ? 20.101 -23.667 -7.759 1.00 61.78 668 PRO A C 1
ATOM 5041 O O . PRO A 1 668 ? 19.404 -24.658 -7.556 1.00 61.78 668 PRO A O 1
ATOM 5044 N N . SER A 1 669 ? 20.283 -22.725 -6.835 1.00 70.94 669 SER A N 1
ATOM 5045 C CA . SER A 1 669 ? 19.486 -22.621 -5.617 1.00 70.94 669 SER A CA 1
ATOM 5046 C C . SER A 1 669 ? 18.055 -22.195 -5.976 1.00 70.94 669 SER A C 1
ATOM 5048 O O . SER A 1 669 ? 17.876 -21.353 -6.859 1.00 70.94 669 SER A O 1
ATOM 5050 N N . PRO A 1 670 ? 17.027 -22.722 -5.296 1.00 83.94 670 PRO A N 1
ATOM 5051 C CA . PRO A 1 670 ? 15.649 -22.321 -5.547 1.00 83.94 670 PRO A CA 1
ATOM 5052 C C . PRO A 1 670 ? 15.446 -20.829 -5.257 1.00 83.94 670 PRO A C 1
ATOM 5054 O O . PRO A 1 670 ? 15.978 -20.288 -4.287 1.00 83.94 670 PRO A O 1
ATOM 5057 N N . ALA A 1 671 ? 14.661 -20.172 -6.106 1.00 90.12 671 ALA A N 1
ATOM 5058 C CA . ALA A 1 671 ? 14.232 -18.792 -5.935 1.00 90.12 671 ALA A CA 1
ATOM 5059 C C . ALA A 1 671 ? 12.735 -18.673 -6.242 1.00 90.12 671 ALA A C 1
ATOM 5061 O O . ALA A 1 671 ? 12.193 -19.470 -7.008 1.00 90.12 671 ALA A O 1
ATOM 5062 N N . HIS A 1 672 ? 12.072 -17.696 -5.628 1.00 91.62 672 HIS A N 1
ATOM 5063 C CA . HIS A 1 672 ? 10.624 -17.533 -5.704 1.00 91.62 672 HIS A CA 1
ATOM 5064 C C . HIS A 1 672 ? 10.226 -16.057 -5.712 1.00 91.62 672 HIS A C 1
ATOM 5066 O O . HIS A 1 672 ? 10.865 -15.246 -5.034 1.00 91.62 672 HIS A O 1
ATOM 5072 N N . ALA A 1 673 ? 9.165 -15.715 -6.448 1.00 96.00 673 ALA A N 1
ATOM 5073 C CA . ALA A 1 673 ? 8.558 -14.394 -6.408 1.00 96.00 673 ALA A CA 1
ATOM 5074 C C . ALA A 1 673 ? 7.246 -14.385 -5.605 1.00 96.00 673 ALA A C 1
ATOM 5076 O O . ALA A 1 673 ? 6.431 -15.298 -5.682 1.00 96.00 673 ALA A O 1
ATOM 5077 N N . ILE A 1 674 ? 7.028 -13.321 -4.836 1.00 97.56 674 ILE A N 1
ATOM 5078 C CA . ILE A 1 674 ? 5.844 -13.088 -4.010 1.00 97.56 674 ILE A CA 1
ATOM 5079 C C . ILE A 1 674 ? 5.314 -11.695 -4.339 1.00 97.56 674 ILE A C 1
ATOM 5081 O O . ILE A 1 674 ? 6.057 -10.722 -4.281 1.00 97.56 674 ILE A O 1
ATOM 5085 N N . ALA A 1 675 ? 4.025 -11.576 -4.641 1.00 97.69 675 ALA A N 1
ATOM 5086 C CA . ALA A 1 675 ? 3.370 -10.277 -4.759 1.00 97.69 675 ALA A CA 1
ATOM 5087 C C . ALA A 1 675 ? 2.725 -9.870 -3.433 1.00 97.69 675 ALA A C 1
ATOM 5089 O O . ALA A 1 675 ? 2.062 -10.688 -2.790 1.00 97.69 675 ALA A O 1
ATOM 5090 N N . ILE A 1 676 ? 2.880 -8.602 -3.043 1.00 97.62 676 ILE A N 1
ATOM 5091 C CA . ILE A 1 676 ? 2.158 -8.045 -1.891 1.00 97.62 676 ILE A CA 1
ATOM 5092 C C . ILE A 1 676 ? 0.677 -7.782 -2.194 1.00 97.62 676 ILE A C 1
ATOM 5094 O O . ILE A 1 676 ? -0.155 -7.831 -1.289 1.00 97.62 676 ILE A O 1
ATOM 5098 N N . ASN A 1 677 ? 0.344 -7.531 -3.462 1.00 96.19 677 ASN A N 1
ATOM 5099 C CA . ASN A 1 677 ? -1.015 -7.287 -3.919 1.00 96.19 677 ASN A CA 1
ATOM 5100 C C . ASN A 1 677 ? -1.306 -8.013 -5.236 1.00 96.19 677 ASN A C 1
ATOM 5102 O O . ASN A 1 677 ? -0.399 -8.339 -5.998 1.00 96.19 677 ASN A O 1
ATOM 5106 N N . ALA A 1 678 ? -2.586 -8.235 -5.517 1.00 91.81 678 ALA A N 1
ATOM 5107 C CA . ALA A 1 678 ? -3.051 -8.697 -6.815 1.00 91.81 678 ALA A CA 1
ATOM 5108 C C . ALA A 1 678 ? -4.261 -7.864 -7.236 1.00 91.81 678 ALA A C 1
ATOM 5110 O O . ALA A 1 678 ? -5.186 -7.650 -6.449 1.00 91.81 678 ALA A O 1
ATOM 5111 N N . LYS A 1 679 ? -4.269 -7.395 -8.485 1.00 89.06 679 LYS A N 1
ATOM 5112 C CA . LYS A 1 679 ? -5.364 -6.575 -8.998 1.00 89.06 679 LYS A CA 1
ATOM 5113 C C . LYS A 1 679 ? -6.710 -7.289 -8.853 1.00 89.06 679 LYS A C 1
ATOM 5115 O O . LYS A 1 679 ? -6.882 -8.422 -9.294 1.00 89.06 679 LYS A O 1
ATOM 5120 N N . GLY A 1 680 ? -7.681 -6.583 -8.275 1.00 84.19 680 GLY A N 1
ATOM 5121 C CA . GLY A 1 680 ? -9.042 -7.082 -8.054 1.00 84.19 680 GLY A CA 1
ATOM 5122 C C . GLY A 1 680 ? -9.219 -7.958 -6.809 1.00 84.19 680 GLY A C 1
ATOM 5123 O O . GLY A 1 680 ? -10.357 -8.288 -6.482 1.00 84.19 680 GLY A O 1
ATOM 5124 N N . ALA A 1 681 ? -8.142 -8.305 -6.100 1.00 86.94 681 ALA A N 1
ATOM 5125 C CA . ALA A 1 681 ? -8.230 -8.980 -4.812 1.00 86.94 681 ALA A CA 1
ATOM 5126 C C . ALA A 1 681 ? -8.468 -7.978 -3.669 1.00 86.94 681 ALA A C 1
ATOM 5128 O O . ALA A 1 681 ? -8.165 -6.789 -3.785 1.00 86.94 681 ALA A O 1
ATOM 5129 N N . ASP A 1 682 ? -8.993 -8.473 -2.545 1.00 90.44 682 ASP A N 1
ATOM 5130 C CA . ASP A 1 682 ? -9.038 -7.698 -1.306 1.00 90.44 682 ASP A CA 1
ATOM 5131 C C . ASP A 1 682 ? -7.605 -7.425 -0.819 1.00 90.44 682 ASP A C 1
ATOM 5133 O O . ASP A 1 682 ? -6.757 -8.322 -0.742 1.00 90.44 682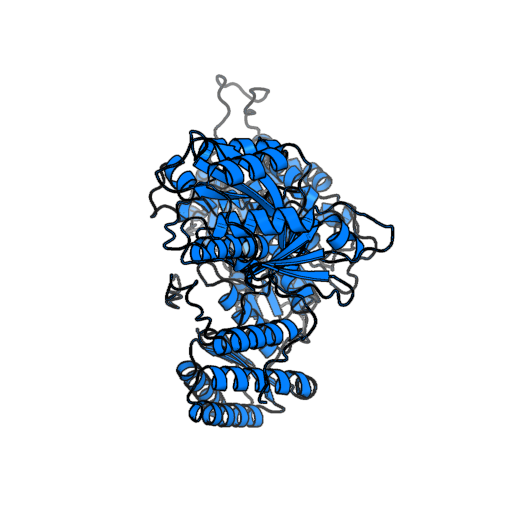 ASP A O 1
ATOM 5137 N N . GLU A 1 683 ? -7.336 -6.164 -0.504 1.00 90.50 683 GLU A N 1
ATOM 5138 C CA . GLU A 1 683 ? -6.014 -5.667 -0.126 1.00 90.50 683 GLU A CA 1
ATOM 5139 C C . GLU A 1 683 ? -5.475 -6.264 1.180 1.00 90.50 683 GLU A C 1
ATOM 5141 O O . GLU A 1 683 ? -4.286 -6.578 1.251 1.00 90.50 683 GLU A O 1
ATOM 5146 N N . SER A 1 684 ? -6.311 -6.491 2.204 1.00 93.19 684 SER A N 1
ATOM 5147 C CA . SER A 1 684 ? -5.816 -7.120 3.438 1.00 93.19 684 SER A CA 1
ATOM 5148 C C . SER A 1 684 ? -5.654 -8.629 3.269 1.00 93.19 684 SER A C 1
ATOM 5150 O O . SER A 1 684 ? -4.725 -9.195 3.834 1.00 93.19 684 SER A O 1
ATOM 5152 N N . ILE A 1 685 ? -6.485 -9.295 2.457 1.00 94.81 685 ILE A N 1
ATOM 5153 C CA . ILE A 1 685 ? -6.263 -10.705 2.087 1.00 94.81 685 ILE A CA 1
ATOM 5154 C C . ILE A 1 685 ? -4.941 -10.860 1.330 1.00 94.81 685 ILE A C 1
ATOM 5156 O O . ILE A 1 685 ? -4.166 -11.761 1.644 1.00 94.81 685 ILE A O 1
ATOM 5160 N N . SER A 1 686 ? -4.663 -9.989 0.359 1.00 96.56 686 SER A N 1
ATOM 5161 C CA . SER A 1 686 ? -3.426 -10.050 -0.429 1.00 96.56 686 SER A CA 1
ATOM 5162 C C . SER A 1 686 ? -2.189 -9.817 0.439 1.00 96.56 686 SER A C 1
ATOM 5164 O O . SER A 1 686 ? -1.241 -10.604 0.381 1.00 96.56 686 SER A O 1
ATOM 5166 N N . LEU A 1 687 ? -2.248 -8.828 1.338 1.00 98.06 687 LEU A N 1
ATOM 5167 C CA . LEU A 1 687 ? -1.210 -8.602 2.341 1.00 98.06 687 LEU A CA 1
ATOM 5168 C C . LEU A 1 687 ? -1.000 -9.840 3.227 1.00 98.06 687 LEU A C 1
ATOM 5170 O O . LEU A 1 687 ? 0.132 -10.286 3.401 1.00 98.06 687 LEU A O 1
ATOM 5174 N N . LEU A 1 688 ? -2.074 -10.441 3.751 1.00 98.31 688 LEU A N 1
ATOM 5175 C CA . LEU A 1 688 ? -1.991 -11.638 4.594 1.00 98.31 688 LEU A CA 1
ATOM 5176 C C . LEU A 1 688 ? -1.419 -12.851 3.843 1.00 98.31 688 LEU A C 1
ATOM 5178 O O . LEU A 1 688 ? -0.637 -13.599 4.429 1.00 98.31 688 LEU A O 1
ATOM 5182 N N . LYS A 1 689 ? -1.748 -13.022 2.554 1.00 98.31 689 LYS A N 1
ATOM 5183 C CA . LYS A 1 689 ? -1.155 -14.045 1.672 1.00 98.31 689 LYS A CA 1
ATOM 5184 C C . LYS A 1 689 ? 0.342 -13.811 1.459 1.00 98.31 689 LYS A C 1
ATOM 5186 O O . LYS A 1 689 ? 1.118 -14.767 1.433 1.00 98.31 689 LYS A O 1
ATOM 5191 N N . CYS A 1 690 ? 0.767 -12.560 1.293 1.00 98.56 690 CYS A N 1
ATOM 5192 C CA . CYS A 1 690 ? 2.182 -12.204 1.196 1.00 98.56 690 CYS A CA 1
ATOM 5193 C C . CYS A 1 690 ? 2.917 -12.537 2.502 1.00 98.56 690 CYS A C 1
ATOM 5195 O O . CYS A 1 690 ? 3.887 -13.294 2.490 1.00 98.56 690 CYS A O 1
ATOM 5197 N N . LEU A 1 691 ? 2.397 -12.071 3.641 1.00 98.69 691 LEU A N 1
ATOM 5198 C CA . LEU A 1 691 ? 2.975 -12.322 4.964 1.00 98.69 691 LEU A CA 1
ATOM 5199 C C . LEU A 1 691 ? 2.999 -13.817 5.319 1.00 98.69 691 LEU A C 1
ATOM 5201 O O . LEU A 1 691 ? 3.974 -14.280 5.906 1.00 98.69 691 LEU A O 1
ATOM 5205 N N . ALA A 1 692 ? 1.981 -14.587 4.917 1.00 98.69 692 ALA A N 1
ATOM 5206 C CA . ALA A 1 692 ? 1.956 -16.044 5.069 1.00 98.69 692 ALA A CA 1
ATOM 5207 C C . ALA A 1 692 ? 3.140 -16.703 4.354 1.00 98.69 692 ALA A C 1
ATOM 5209 O O . ALA A 1 692 ? 3.884 -17.478 4.958 1.00 98.69 692 ALA A O 1
ATOM 5210 N N . GLN A 1 693 ? 3.357 -16.344 3.086 1.00 98.38 693 GLN A N 1
ATOM 5211 C CA . GLN A 1 693 ? 4.461 -16.876 2.290 1.00 98.38 693 GLN A CA 1
ATOM 5212 C C . GLN A 1 693 ? 5.813 -16.465 2.881 1.00 98.38 693 GLN A C 1
ATOM 5214 O O . GLN A 1 693 ? 6.658 -17.332 3.111 1.00 98.38 693 GLN A O 1
ATOM 5219 N N . LEU A 1 694 ? 5.995 -15.185 3.223 1.00 98.31 694 LEU A N 1
ATOM 5220 C CA . LEU A 1 694 ? 7.215 -14.690 3.869 1.00 98.31 694 LEU A CA 1
ATOM 5221 C C . LEU A 1 694 ? 7.512 -15.437 5.175 1.00 98.31 694 LEU A C 1
ATOM 5223 O O . LEU A 1 694 ? 8.643 -15.882 5.382 1.00 98.31 694 LEU A O 1
ATOM 5227 N N . LEU A 1 695 ? 6.502 -15.647 6.023 1.00 97.69 695 LEU A N 1
ATOM 5228 C CA . LEU A 1 695 ? 6.682 -16.377 7.273 1.00 97.69 695 LEU A CA 1
ATOM 5229 C C . LEU A 1 695 ? 6.971 -17.866 7.039 1.00 97.69 695 LEU A C 1
ATOM 5231 O O . LEU A 1 695 ? 7.807 -18.431 7.742 1.00 97.69 695 LEU A O 1
ATOM 5235 N N . SER A 1 696 ? 6.345 -18.499 6.042 1.00 97.50 696 SER A N 1
ATOM 5236 C CA . SER A 1 696 ? 6.641 -19.896 5.689 1.00 97.50 696 SER A CA 1
ATOM 5237 C C . SER A 1 696 ? 8.076 -20.074 5.183 1.00 97.50 696 SER A C 1
ATOM 5239 O O . SER A 1 696 ? 8.718 -21.082 5.464 1.00 97.50 696 SER A O 1
ATOM 5241 N N . HIS A 1 697 ? 8.625 -19.043 4.532 1.00 96.94 697 HIS A N 1
ATOM 5242 C CA . HIS A 1 697 ? 10.042 -18.959 4.196 1.00 96.94 697 HIS A CA 1
ATOM 5243 C C . HIS A 1 697 ? 10.920 -18.500 5.362 1.00 96.94 697 HIS A C 1
ATOM 5245 O O . HIS A 1 697 ? 12.117 -18.359 5.157 1.00 96.94 697 HIS A O 1
ATOM 5251 N N . ARG A 1 698 ? 10.389 -18.311 6.576 1.00 96.06 698 ARG A N 1
ATOM 5252 C CA . ARG A 1 698 ? 11.149 -17.911 7.773 1.00 96.06 698 ARG A CA 1
ATOM 5253 C C . ARG A 1 698 ? 11.740 -16.498 7.706 1.00 96.06 698 ARG A C 1
ATOM 5255 O O . ARG A 1 698 ? 12.733 -16.210 8.369 1.00 96.06 698 ARG A O 1
ATOM 5262 N N . VAL A 1 699 ? 11.122 -15.592 6.946 1.00 96.50 699 VAL A N 1
ATOM 5263 C CA . VAL A 1 699 ? 11.449 -14.161 7.025 1.00 96.50 699 VAL A CA 1
ATOM 5264 C C . VAL A 1 699 ? 11.033 -13.632 8.397 1.00 96.50 699 VAL A C 1
ATOM 5266 O O . VAL A 1 699 ? 9.884 -13.791 8.813 1.00 96.50 699 VAL A O 1
ATOM 5269 N N . SER A 1 700 ? 11.977 -13.005 9.102 1.00 93.75 700 SER A N 1
ATOM 5270 C CA . SER A 1 700 ? 11.712 -12.370 10.395 1.00 93.75 700 SER A CA 1
ATOM 5271 C C . SER A 1 700 ? 10.744 -11.199 10.229 1.00 93.75 700 SER A C 1
ATOM 5273 O O . SER A 1 700 ? 10.927 -10.366 9.341 1.00 93.75 700 SER A O 1
ATOM 5275 N N . MET A 1 701 ? 9.721 -11.143 11.082 1.00 96.06 701 MET A N 1
ATOM 5276 C CA . MET A 1 701 ? 8.729 -10.072 11.094 1.00 96.06 701 MET A CA 1
ATOM 5277 C C . MET A 1 701 ? 8.146 -9.862 12.494 1.00 96.06 701 MET A C 1
ATOM 5279 O O . MET A 1 701 ? 8.160 -10.759 13.339 1.00 96.06 701 MET A O 1
ATOM 5283 N N . SER A 1 702 ? 7.615 -8.668 12.731 1.00 96.75 702 SER A N 1
ATOM 5284 C CA . SER A 1 702 ? 6.847 -8.321 13.921 1.00 96.75 702 SER A CA 1
ATOM 5285 C C . SER A 1 702 ? 5.475 -8.992 13.896 1.00 96.75 702 SER A C 1
ATOM 5287 O O . SER A 1 702 ? 4.774 -8.970 12.885 1.00 96.75 702 SER A O 1
ATOM 5289 N N . PHE A 1 703 ? 5.073 -9.538 15.044 1.00 96.19 703 PHE A N 1
ATOM 5290 C CA . PHE A 1 703 ? 3.733 -10.087 15.257 1.00 96.19 703 PHE A CA 1
ATOM 5291 C C . PHE A 1 703 ? 2.768 -9.092 15.912 1.00 96.19 703 PHE A C 1
ATOM 5293 O O . PHE A 1 703 ? 1.588 -9.410 16.053 1.00 96.19 703 PHE A O 1
ATOM 5300 N N . ALA A 1 704 ? 3.243 -7.894 16.280 1.00 95.81 704 ALA A N 1
ATOM 5301 C CA . ALA A 1 704 ? 2.421 -6.882 16.944 1.00 95.81 704 ALA A CA 1
ATOM 5302 C C . ALA A 1 704 ? 1.142 -6.544 16.151 1.00 95.81 704 ALA A C 1
ATOM 5304 O O . ALA A 1 704 ? 0.071 -6.637 16.747 1.00 95.81 704 ALA A O 1
ATOM 5305 N N . PRO A 1 705 ? 1.177 -6.327 14.816 1.00 95.94 705 PRO A N 1
ATOM 5306 C CA . PRO A 1 705 ? -0.050 -6.043 14.067 1.00 95.94 705 PRO A CA 1
ATOM 5307 C C . PRO A 1 705 ? -1.088 -7.176 14.111 1.00 95.94 705 PRO A C 1
ATOM 5309 O O . PRO A 1 705 ? -2.289 -6.918 14.121 1.00 95.94 705 PRO A O 1
ATOM 5312 N N . PHE A 1 706 ? -0.652 -8.442 14.155 1.00 97.00 706 PHE A N 1
ATOM 5313 C CA . PHE A 1 706 ? -1.562 -9.588 14.262 1.00 97.00 706 PHE A CA 1
ATOM 5314 C C . PHE A 1 706 ? -2.159 -9.712 15.669 1.00 97.00 706 PHE A C 1
ATOM 5316 O O . PHE A 1 706 ? -3.340 -10.034 15.807 1.00 97.00 706 PHE A O 1
ATOM 5323 N N . MET A 1 707 ? -1.350 -9.452 16.702 1.00 96.31 707 MET A N 1
ATOM 5324 C CA . MET A 1 707 ? -1.783 -9.469 18.102 1.00 96.31 707 MET A CA 1
ATOM 5325 C C . MET A 1 707 ? -2.774 -8.338 18.396 1.00 96.31 707 MET A C 1
ATOM 5327 O O . MET A 1 707 ? -3.865 -8.607 18.894 1.00 96.31 707 MET A O 1
ATOM 5331 N N . ASP A 1 708 ? -2.457 -7.106 17.999 1.00 93.88 708 ASP A N 1
ATOM 5332 C CA . ASP A 1 708 ? -3.352 -5.957 18.162 1.00 93.88 708 ASP A CA 1
ATOM 5333 C C . ASP A 1 708 ? -4.669 -6.189 17.414 1.00 93.88 708 ASP A C 1
ATOM 5335 O O . ASP A 1 708 ? -5.761 -5.956 17.938 1.00 93.88 708 ASP A O 1
ATOM 5339 N N . SER A 1 709 ? -4.577 -6.730 16.198 1.00 95.00 709 SER A N 1
ATOM 5340 C CA . SER A 1 709 ? -5.748 -7.052 15.397 1.00 95.00 709 SER A CA 1
ATOM 5341 C C . SER A 1 709 ? -6.647 -8.112 16.039 1.00 95.00 709 SER A C 1
ATOM 5343 O O . SER A 1 709 ? -7.868 -7.952 16.007 1.00 95.00 709 SER A O 1
ATOM 5345 N N . ILE A 1 710 ? -6.098 -9.224 16.544 1.00 96.19 710 ILE A N 1
ATOM 5346 C CA . ILE A 1 710 ? -6.934 -10.289 17.119 1.00 96.19 710 ILE A CA 1
ATOM 5347 C C . ILE A 1 710 ? -7.566 -9.828 18.437 1.00 96.19 710 ILE A C 1
ATOM 5349 O O . ILE A 1 710 ? -8.698 -10.200 18.736 1.00 96.19 710 ILE A O 1
ATOM 5353 N N . GLU A 1 711 ? -6.875 -8.978 19.201 1.00 94.88 711 GLU A N 1
ATOM 5354 C CA . GLU A 1 711 ? -7.410 -8.359 20.416 1.00 94.88 711 GLU A CA 1
ATOM 5355 C C . GLU A 1 711 ? -8.581 -7.427 20.115 1.00 94.88 711 GLU A C 1
ATOM 5357 O O . GLU A 1 711 ? -9.629 -7.561 20.746 1.00 94.88 711 GLU A O 1
ATOM 5362 N N . GLN A 1 712 ? -8.456 -6.571 19.099 1.00 91.31 712 GLN A N 1
ATOM 5363 C CA . GLN A 1 712 ? -9.545 -5.702 18.646 1.00 91.31 712 GLN A CA 1
ATOM 5364 C C . GLN A 1 712 ? -10.762 -6.503 18.163 1.00 91.31 712 GLN A C 1
ATOM 5366 O O . GLN A 1 712 ? -11.898 -6.157 18.485 1.00 91.31 712 GLN A O 1
ATOM 5371 N N . ALA A 1 713 ? -10.549 -7.597 17.424 1.00 92.88 713 ALA A N 1
ATOM 5372 C CA . ALA A 1 713 ? -11.641 -8.458 16.970 1.00 92.88 713 ALA A CA 1
ATOM 5373 C C . ALA A 1 713 ? -12.355 -9.167 18.136 1.00 92.88 713 ALA A C 1
ATOM 5375 O O . ALA A 1 713 ? -13.583 -9.269 18.146 1.00 92.88 713 ALA A O 1
ATOM 5376 N N . ILE A 1 714 ? -11.599 -9.623 19.140 1.00 94.19 714 ILE A N 1
ATOM 5377 C CA . ILE A 1 714 ? -12.141 -10.221 20.368 1.00 94.19 714 ILE A CA 1
ATOM 5378 C C . ILE A 1 714 ? -12.935 -9.189 21.178 1.00 94.19 714 ILE A C 1
ATOM 5380 O O . ILE A 1 714 ? -14.031 -9.504 21.645 1.00 94.19 714 ILE A O 1
ATOM 5384 N N . GLU A 1 715 ? -12.408 -7.974 21.346 1.00 89.94 715 GLU A N 1
ATOM 5385 C CA . GLU A 1 715 ? -13.085 -6.884 22.055 1.00 89.94 715 GLU A CA 1
ATOM 5386 C C . GLU A 1 715 ? -14.400 -6.510 21.356 1.00 89.94 715 GLU A C 1
ATOM 5388 O O . GLU A 1 715 ? -15.443 -6.458 22.009 1.00 89.94 715 GLU A O 1
ATOM 5393 N N . GLY A 1 716 ? -14.376 -6.352 20.026 1.00 86.31 716 GLY A N 1
ATOM 5394 C CA . GLY A 1 716 ? -15.564 -6.055 19.221 1.00 86.31 716 GLY A CA 1
ATOM 5395 C C . GLY A 1 716 ? -16.671 -7.099 19.391 1.00 86.31 716 GLY A C 1
ATOM 5396 O O . GLY A 1 716 ? -17.797 -6.750 19.751 1.00 86.31 716 GLY A O 1
ATOM 5397 N N . LEU A 1 717 ? -16.335 -8.387 19.246 1.00 86.31 717 LEU A N 1
ATOM 5398 C CA . LEU A 1 717 ? -17.291 -9.480 19.459 1.00 86.31 717 LEU A CA 1
ATOM 5399 C C . LEU A 1 717 ? -17.805 -9.544 20.904 1.00 86.31 717 LEU A C 1
ATOM 5401 O O . LEU A 1 717 ? -18.985 -9.806 21.125 1.00 86.31 717 LEU A O 1
ATOM 5405 N N . SER A 1 718 ? -16.945 -9.291 21.895 1.00 85.25 718 SER A N 1
ATOM 5406 C CA . SER A 1 718 ? -17.329 -9.335 23.315 1.00 85.25 718 SER A CA 1
ATOM 5407 C C . SER A 1 718 ? -18.322 -8.233 23.688 1.00 85.25 718 SER A C 1
ATOM 5409 O O . SER A 1 718 ? -19.142 -8.420 24.585 1.00 85.25 718 SER A O 1
ATOM 5411 N N . LEU A 1 719 ? -18.260 -7.089 23.002 1.00 78.44 719 LEU A N 1
ATOM 5412 C CA . LEU A 1 719 ? -19.159 -5.954 23.203 1.00 78.44 719 LEU A CA 1
ATOM 5413 C C . LEU A 1 719 ? -20.459 -6.060 22.389 1.00 78.44 719 LEU A C 1
ATOM 5415 O O . LEU A 1 719 ? -21.283 -5.149 22.460 1.00 78.44 719 LEU A O 1
ATOM 5419 N N . GLY A 1 720 ? -20.654 -7.135 21.611 1.00 68.31 720 GLY A N 1
ATOM 5420 C CA . GLY A 1 720 ? -21.792 -7.257 20.692 1.00 68.31 720 GLY A CA 1
ATOM 5421 C C . GLY A 1 720 ? -21.797 -6.175 19.609 1.00 68.31 720 GLY A C 1
ATOM 5422 O O . GLY A 1 720 ? -22.839 -5.885 19.024 1.00 68.31 720 GLY A O 1
ATOM 5423 N N . LEU A 1 721 ? -20.640 -5.549 19.366 1.00 59.31 721 LEU A N 1
ATOM 5424 C CA . LEU A 1 721 ? -20.423 -4.691 18.216 1.00 59.31 721 LEU A CA 1
ATOM 5425 C C . LEU A 1 721 ? -20.249 -5.636 17.032 1.00 59.31 721 LEU A C 1
ATOM 5427 O O . LEU A 1 721 ? -19.126 -6.003 16.684 1.00 59.31 721 LEU A O 1
ATOM 5431 N N . ASP A 1 722 ? -21.368 -6.093 16.464 1.00 42.38 722 ASP A N 1
ATOM 5432 C CA . ASP A 1 722 ? -21.323 -6.808 15.195 1.00 42.38 722 ASP A CA 1
ATOM 5433 C C . ASP A 1 722 ? -20.503 -5.978 14.205 1.00 42.38 722 ASP A C 1
ATOM 5435 O O . ASP A 1 722 ? -20.623 -4.749 14.128 1.00 42.38 722 ASP A O 1
ATOM 5439 N N . ALA A 1 723 ? -19.688 -6.660 13.407 1.00 41.84 723 ALA A N 1
ATOM 5440 C CA . ALA A 1 723 ? -18.930 -6.086 12.299 1.00 41.84 723 ALA A CA 1
ATOM 5441 C C . ALA A 1 723 ? -19.840 -5.541 11.162 1.00 41.84 723 ALA A C 1
ATOM 5443 O O . ALA A 1 723 ? -19.399 -5.360 10.027 1.00 41.84 723 ALA A O 1
ATOM 5444 N N . ASP A 1 724 ? -21.107 -5.237 11.455 1.00 32.78 724 ASP A N 1
ATOM 5445 C CA . ASP A 1 724 ? -22.202 -4.939 10.529 1.00 32.78 724 ASP A CA 1
ATOM 5446 C C . ASP A 1 724 ? -22.288 -3.478 10.070 1.00 32.78 724 ASP A C 1
ATOM 5448 O O . ASP A 1 724 ? -23.231 -3.091 9.387 1.00 32.78 724 ASP A O 1
ATOM 5452 N N . LEU A 1 725 ? -21.247 -2.673 10.296 1.00 32.69 725 LEU A N 1
ATOM 5453 C CA . LEU A 1 725 ? -20.990 -1.526 9.410 1.00 32.69 725 LEU A CA 1
ATOM 5454 C C . LEU A 1 725 ? -20.211 -1.927 8.140 1.00 32.69 725 LEU A C 1
ATOM 5456 O O . LEU A 1 725 ? -19.783 -1.054 7.390 1.00 32.69 725 LEU A O 1
ATOM 5460 N N . SER A 1 726 ? -20.037 -3.232 7.879 1.00 32.53 726 SER A N 1
ATOM 5461 C CA . SER A 1 726 ? -19.364 -3.762 6.682 1.00 32.53 726 SER A CA 1
ATOM 5462 C C . SER A 1 726 ? -20.178 -4.764 5.848 1.00 32.53 726 SER A C 1
ATOM 5464 O O . SER A 1 726 ? -19.627 -5.360 4.922 1.00 32.53 726 SER A O 1
ATOM 5466 N N . GLN A 1 727 ? -21.494 -4.906 6.071 1.00 27.41 727 GLN A N 1
ATOM 5467 C CA . GLN A 1 727 ? -22.366 -5.649 5.147 1.00 27.41 727 GLN A CA 1
ATOM 5468 C C . GLN A 1 727 ? -22.597 -4.873 3.838 1.00 27.41 727 GLN A C 1
ATOM 5470 O O . GLN A 1 727 ? -23.667 -4.342 3.559 1.00 27.41 727 GLN A O 1
ATOM 5475 N N . ALA A 1 728 ? -21.558 -4.829 3.011 1.00 26.44 728 ALA A N 1
ATOM 5476 C CA . ALA A 1 728 ? -21.641 -4.567 1.583 1.00 26.44 728 ALA A CA 1
ATOM 5477 C C . ALA A 1 728 ? -20.471 -5.247 0.857 1.00 26.44 728 ALA A C 1
ATOM 5479 O O . ALA A 1 728 ? -19.709 -4.587 0.163 1.00 26.44 728 ALA A O 1
ATOM 5480 N N . ALA A 1 729 ? -20.312 -6.559 1.058 1.00 26.14 729 ALA A N 1
ATOM 5481 C CA . ALA A 1 729 ? -19.994 -7.541 0.016 1.00 26.14 729 ALA A CA 1
ATOM 5482 C C . ALA A 1 729 ? -19.540 -8.853 0.666 1.00 26.14 729 ALA A C 1
ATOM 5484 O O . ALA A 1 729 ? -18.449 -8.947 1.224 1.00 26.14 729 ALA A O 1
ATOM 5485 N N . ALA A 1 730 ? -20.335 -9.909 0.501 1.00 24.45 730 ALA A N 1
ATOM 5486 C CA . ALA A 1 730 ? -19.772 -11.248 0.448 1.00 24.45 730 ALA A CA 1
ATOM 5487 C C . ALA A 1 730 ? -18.836 -11.284 -0.773 1.00 24.45 730 ALA A C 1
ATOM 5489 O O . ALA A 1 730 ? -19.278 -11.496 -1.903 1.00 24.45 730 ALA A O 1
ATOM 5490 N N . HIS A 1 731 ? -17.557 -10.966 -0.577 1.00 32.59 731 HIS A N 1
ATOM 5491 C CA . HIS A 1 731 ? -16.571 -11.041 -1.643 1.00 32.59 731 HIS A CA 1
ATOM 5492 C C . HIS A 1 731 ? -16.304 -12.516 -1.941 1.00 32.59 731 HIS A C 1
ATOM 5494 O O . HIS A 1 731 ? -15.600 -13.212 -1.213 1.00 32.59 731 HIS A O 1
ATOM 5500 N N . LEU A 1 732 ? -16.920 -12.996 -3.022 1.00 26.28 732 LEU A N 1
ATOM 5501 C CA . LEU A 1 732 ? -16.595 -14.269 -3.648 1.00 26.28 732 LEU A CA 1
ATOM 5502 C C . LEU A 1 732 ? -15.098 -14.274 -3.975 1.00 26.28 732 LEU A C 1
ATOM 5504 O O . LEU A 1 732 ? -14.636 -13.511 -4.823 1.00 26.28 732 LEU A O 1
ATOM 5508 N N . ILE A 1 733 ? -14.349 -15.154 -3.310 1.00 32.44 733 ILE A N 1
ATOM 5509 C CA . ILE A 1 733 ? -12.994 -15.540 -3.707 1.00 32.44 733 ILE A CA 1
ATOM 5510 C C . ILE A 1 733 ? -13.139 -16.335 -5.005 1.00 32.44 733 ILE A C 1
ATOM 5512 O O . ILE A 1 733 ? -13.240 -17.556 -5.012 1.00 32.44 733 ILE A O 1
ATOM 5516 N N . SER A 1 734 ? -13.229 -15.618 -6.114 1.00 27.67 734 SER A N 1
ATOM 5517 C CA . SER A 1 734 ? -13.161 -16.169 -7.457 1.00 27.67 734 SER A CA 1
ATOM 5518 C C . SER A 1 734 ? -12.023 -15.449 -8.168 1.00 27.67 734 SER A C 1
ATOM 5520 O O . SER A 1 734 ? -12.251 -14.570 -8.997 1.00 27.67 734 SER A O 1
ATOM 5522 N N . GLU A 1 735 ? -10.783 -15.812 -7.831 1.00 31.92 735 GLU A N 1
ATOM 5523 C CA . GLU A 1 735 ? -9.670 -15.615 -8.760 1.00 31.92 735 GLU A CA 1
ATOM 5524 C C . GLU A 1 735 ? -9.924 -16.552 -9.951 1.00 31.92 735 GLU A C 1
ATOM 5526 O O . GLU A 1 735 ? -9.585 -17.731 -9.918 1.00 31.92 735 GLU A O 1
ATOM 5531 N N . GLY A 1 736 ? -10.589 -16.042 -10.987 1.00 25.66 736 GLY A N 1
ATOM 5532 C CA . GLY A 1 736 ? -10.487 -16.638 -12.310 1.00 25.66 736 GLY A CA 1
ATOM 5533 C C . GLY A 1 736 ? -9.106 -16.299 -12.852 1.00 25.66 736 GLY A C 1
ATOM 5534 O O . GLY A 1 736 ? -8.789 -15.120 -13.012 1.00 25.66 736 GLY A O 1
ATOM 5535 N N . GLU A 1 737 ? -8.274 -17.308 -13.104 1.00 22.45 737 GLU A N 1
ATOM 5536 C CA . GLU A 1 737 ? -7.085 -17.132 -13.932 1.00 22.45 737 GLU A CA 1
ATOM 5537 C C . GLU A 1 737 ? -7.519 -16.559 -15.292 1.00 22.45 737 GLU A C 1
ATOM 5539 O O . GLU A 1 737 ? -8.365 -17.160 -15.960 1.00 22.45 737 GLU A O 1
ATOM 5544 N N . PRO A 1 738 ? -6.985 -15.411 -15.742 1.00 24.78 738 PRO A N 1
ATOM 5545 C CA . PRO A 1 738 ? -7.078 -15.072 -17.146 1.00 24.78 738 PRO A CA 1
ATOM 5546 C C . PRO A 1 738 ? -6.068 -15.955 -17.889 1.00 24.78 738 PRO A C 1
ATOM 5548 O O . PRO A 1 738 ? -4.859 -15.757 -17.762 1.00 24.78 738 PRO A O 1
ATOM 5551 N N . HIS A 1 739 ? -6.578 -16.954 -18.613 1.00 25.59 739 HIS A N 1
ATOM 5552 C CA . HIS A 1 739 ? -5.832 -17.645 -19.666 1.00 25.59 739 HIS A CA 1
ATOM 5553 C C . HIS A 1 739 ? -5.348 -16.673 -20.747 1.00 25.59 739 HIS A C 1
ATOM 5555 O O . HIS A 1 739 ? -6.122 -15.751 -21.107 1.00 25.59 739 HIS A O 1
#